Protein AF-0000000068387952 (afdb_homodimer)

Structure (mmCIF, N/CA/C/O backbone):
data_AF-0000000068387952-model_v1
#
loop_
_entity.id
_entity.type
_entity.pdbx_description
1 polymer Dehydrogenase
#
loop_
_atom_site.group_PDB
_atom_site.id
_atom_site.type_symbol
_atom_site.label_atom_id
_atom_site.label_alt_id
_atom_site.label_comp_id
_atom_site.label_asym_id
_atom_site.label_entity_id
_atom_site.label_seq_id
_atom_site.pdbx_PDB_ins_code
_atom_site.Cartn_x
_atom_site.Cartn_y
_atom_site.Cartn_z
_atom_site.occupancy
_atom_site.B_iso_or_equiv
_atom_site.auth_seq_id
_atom_site.auth_comp_id
_atom_site.auth_asym_id
_atom_site.auth_atom_id
_atom_site.pdbx_PDB_model_num
ATOM 1 N N . MET A 1 1 ? -2.607 -30.844 -9.969 1 93.5 1 MET A N 1
ATOM 2 C CA . MET A 1 1 ? -2.273 -29.828 -8.969 1 93.5 1 MET A CA 1
ATOM 3 C C . MET A 1 1 ? -2.422 -30.391 -7.562 1 93.5 1 MET A C 1
ATOM 5 O O . MET A 1 1 ? -3.023 -31.453 -7.371 1 93.5 1 MET A O 1
ATOM 9 N N . ARG A 1 2 ? -1.861 -29.656 -6.574 1 91.06 2 ARG A N 1
ATOM 10 C CA . ARG A 1 2 ? -2.004 -30.078 -5.184 1 91.06 2 ARG A CA 1
ATOM 11 C C . ARG A 1 2 ? -3.473 -30.188 -4.793 1 91.06 2 ARG A C 1
ATOM 13 O O . ARG A 1 2 ? -4.297 -29.375 -5.23 1 91.06 2 ARG A O 1
ATOM 20 N N . SER A 1 3 ? -3.758 -31.078 -3.896 1 90.12 3 SER A N 1
ATOM 21 C CA . SER A 1 3 ? -5.133 -31.469 -3.604 1 90.12 3 SER A CA 1
ATOM 22 C C . SER A 1 3 ? -5.895 -30.344 -2.904 1 90.12 3 SER A C 1
ATOM 24 O O . SER A 1 3 ? -7.125 -30.297 -2.967 1 90.12 3 SER A O 1
ATOM 26 N N . GLU A 1 4 ? -5.156 -29.438 -2.262 1 86.06 4 GLU A N 1
ATOM 27 C CA . GLU A 1 4 ? -5.832 -28.406 -1.477 1 86.06 4 GLU A CA 1
ATOM 28 C C . GLU A 1 4 ? -6.148 -27.188 -2.326 1 86.06 4 GLU A C 1
ATOM 30 O O . GLU A 1 4 ? -6.902 -26.297 -1.901 1 86.06 4 GLU A O 1
ATOM 35 N N . LEU A 1 5 ? -5.699 -27.094 -3.523 1 88.75 5 LEU A N 1
ATOM 36 C CA . LEU A 1 5 ? -5.711 -25.859 -4.305 1 88.75 5 LEU A CA 1
ATOM 37 C C . LEU A 1 5 ? -7.086 -25.609 -4.914 1 88.75 5 LEU A C 1
ATOM 39 O O . LEU A 1 5 ? -7.539 -24.469 -4.996 1 88.75 5 LEU A O 1
ATOM 43 N N . PRO A 1 6 ? -7.797 -26.688 -5.336 1 90.75 6 PRO A N 1
ATOM 44 C CA . PRO A 1 6 ? -9.07 -26.438 -6.02 1 90.75 6 PRO A CA 1
ATOM 45 C C . PRO A 1 6 ? -10.047 -25.625 -5.18 1 90.75 6 PRO A C 1
ATOM 47 O O . PRO A 1 6 ? -10.805 -24.812 -5.723 1 90.75 6 PRO A O 1
ATOM 50 N N . GLU A 1 7 ? -10.016 -25.781 -3.928 1 87.88 7 GLU A N 1
ATOM 51 C CA . GLU A 1 7 ? -10.938 -25.031 -3.066 1 87.88 7 GLU A CA 1
ATOM 52 C C . GLU A 1 7 ? -10.758 -23.531 -3.23 1 87.88 7 GLU A C 1
ATOM 54 O O . GLU A 1 7 ? -11.727 -22.781 -3.172 1 87.88 7 GLU A O 1
ATOM 59 N N . GLY A 1 8 ? -9.586 -23.109 -3.418 1 89.25 8 GLY A N 1
ATOM 60 C CA . GLY A 1 8 ? -9.305 -21.688 -3.596 1 89.25 8 GLY A CA 1
ATOM 61 C C . GLY A 1 8 ? -9.461 -21.219 -5.031 1 89.25 8 GLY A C 1
ATOM 62 O O . GLY A 1 8 ? -9.836 -20.078 -5.277 1 89.25 8 GLY A O 1
ATOM 63 N N . PHE A 1 9 ? -9.258 -22.078 -5.926 1 92.81 9 PHE A N 1
ATOM 64 C CA . PHE A 1 9 ? -9.242 -21.734 -7.348 1 92.81 9 PHE A CA 1
ATOM 65 C C . PHE A 1 9 ? -10.656 -21.703 -7.91 1 92.81 9 PHE A C 1
ATOM 67 O O . PHE A 1 9 ? -10.961 -20.875 -8.781 1 92.81 9 PHE A O 1
ATOM 74 N N . PHE A 1 10 ? -11.5 -22.562 -7.371 1 94.44 10 PHE A N 1
ATOM 75 C CA . PHE A 1 10 ? -12.75 -22.781 -8.078 1 94.44 10 PHE A CA 1
ATOM 76 C C . PHE A 1 10 ? -13.938 -22.625 -7.141 1 94.44 10 PHE A C 1
ATOM 78 O O . PHE A 1 10 ? -14.117 -23.406 -6.211 1 94.44 10 PHE A O 1
ATOM 85 N N . GLY A 1 11 ? -14.672 -21.609 -7.348 1 92.25 11 GLY A N 1
ATOM 86 C CA . GLY A 1 11 ? -15.992 -21.469 -6.754 1 92.25 11 GLY A CA 1
ATOM 87 C C . GLY A 1 11 ? -17.109 -21.875 -7.684 1 92.25 11 GLY A C 1
ATOM 88 O O . GLY A 1 11 ? -16.875 -22.469 -8.742 1 92.25 11 GLY A O 1
ATOM 89 N N . PRO A 1 12 ? -18.344 -21.656 -7.266 1 94.94 12 PRO A N 1
ATOM 90 C CA . PRO A 1 12 ? -19.5 -22.047 -8.078 1 94.94 12 PRO A CA 1
ATOM 91 C C . PRO A 1 12 ? -19.438 -21.469 -9.492 1 94.94 12 PRO A C 1
ATOM 93 O O . PRO A 1 12 ? -19.734 -22.172 -10.461 1 94.94 12 PRO A O 1
ATOM 96 N N . ARG A 1 13 ? -18.984 -20.266 -9.547 1 95.56 13 ARG A N 1
ATOM 97 C CA . ARG A 1 13 ? -18.922 -19.625 -10.844 1 95.56 13 ARG A CA 1
ATOM 98 C C . ARG A 1 13 ? -17.891 -20.297 -11.742 1 95.56 13 ARG A C 1
ATOM 100 O O . ARG A 1 13 ? -18.156 -20.578 -12.914 1 95.56 13 ARG A O 1
ATOM 107 N N . GLU A 1 14 ? -16.734 -20.516 -11.25 1 96.12 14 GLU A N 1
ATOM 108 C CA . GLU A 1 14 ? -15.664 -21.156 -12.008 1 96.12 14 GLU A CA 1
ATOM 109 C C . GLU A 1 14 ? -16.062 -22.547 -12.477 1 96.12 14 GLU A C 1
ATOM 111 O O . GLU A 1 14 ? -15.844 -22.922 -13.633 1 96.12 14 GLU A O 1
ATOM 116 N N . TRP A 1 15 ? -16.734 -23.297 -11.594 1 96.69 15 TRP A N 1
ATOM 117 C CA . TRP A 1 15 ? -17.172 -24.641 -11.945 1 96.69 15 TRP A CA 1
ATOM 118 C C . TRP A 1 15 ? -18.234 -24.609 -13.039 1 96.69 15 TRP A C 1
ATOM 120 O O . TRP A 1 15 ? -18.219 -25.438 -13.953 1 96.69 15 TRP A O 1
ATOM 130 N N . ALA A 1 16 ? -19.125 -23.656 -12.867 1 98.06 16 ALA A N 1
ATOM 131 C CA . ALA A 1 16 ? -20.156 -23.516 -13.883 1 98.06 16 ALA A CA 1
ATOM 132 C C . ALA A 1 16 ? -19.547 -23.25 -15.258 1 98.06 16 ALA A C 1
ATOM 134 O O . ALA A 1 16 ? -19.969 -23.844 -16.25 1 98.06 16 ALA A O 1
ATOM 135 N N . ARG A 1 17 ? -18.594 -22.406 -15.297 1 98.19 17 ARG A N 1
ATOM 136 C CA . ARG A 1 17 ? -17.906 -22.062 -16.547 1 98.19 17 ARG A CA 1
ATOM 137 C C . ARG A 1 17 ? -17.188 -23.266 -17.125 1 98.19 17 ARG A C 1
ATOM 139 O O . ARG A 1 17 ? -17.281 -23.562 -18.312 1 98.19 17 ARG A O 1
ATOM 146 N N . LEU A 1 18 ? -16.484 -24.031 -16.344 1 97.56 18 LEU A N 1
ATOM 147 C CA . LEU A 1 18 ? -15.734 -25.203 -16.781 1 97.56 18 LEU A CA 1
ATOM 148 C C . LEU A 1 18 ? -16.656 -26.281 -17.297 1 97.56 18 LEU A C 1
ATOM 150 O O . LEU A 1 18 ? -16.422 -26.844 -18.375 1 97.56 18 LEU A O 1
ATOM 154 N N . ASN A 1 19 ? -17.734 -26.469 -16.594 1 97.56 19 ASN A N 1
ATOM 155 C CA . ASN A 1 19 ? -18.672 -27.531 -16.938 1 97.56 19 ASN A CA 1
ATOM 156 C C . ASN A 1 19 ? -19.406 -27.219 -18.234 1 97.56 19 ASN A C 1
ATOM 158 O O . ASN A 1 19 ? -19.875 -28.125 -18.922 1 97.56 19 ASN A O 1
ATOM 162 N N . ALA A 1 20 ? -19.469 -26.016 -18.484 1 98.19 20 ALA A N 1
ATOM 163 C CA . ALA A 1 20 ? -20.188 -25.594 -19.688 1 98.19 20 ALA A CA 1
ATOM 164 C C . ALA A 1 20 ? -19.375 -25.938 -20.938 1 98.19 20 ALA A C 1
ATOM 166 O O . ALA A 1 20 ? -19.938 -26.078 -22.031 1 98.19 20 ALA A O 1
ATOM 167 N N . VAL A 1 21 ? -18.062 -26.172 -20.797 1 98 21 VAL A N 1
ATOM 168 C CA . VAL A 1 21 ? -17.281 -26.266 -22.031 1 98 21 VAL A CA 1
ATOM 169 C C . VAL A 1 21 ? -16.453 -27.547 -22.031 1 98 21 VAL A C 1
ATOM 171 O O . VAL A 1 21 ? -15.852 -27.906 -23.047 1 98 21 VAL A O 1
ATOM 174 N N . ALA A 1 22 ? -16.422 -28.25 -20.906 1 97 22 ALA A N 1
ATOM 175 C CA . ALA A 1 22 ? -15.57 -29.438 -20.812 1 97 22 ALA A CA 1
ATOM 176 C C . ALA A 1 22 ? -16.156 -30.469 -19.859 1 97 22 ALA A C 1
ATOM 178 O O . ALA A 1 22 ? -16.906 -30.109 -18.938 1 97 22 ALA A O 1
ATOM 179 N N . ASP A 1 23 ? -15.828 -31.703 -20.109 1 97.38 23 ASP A N 1
ATOM 180 C CA . ASP A 1 23 ? -16.094 -32.781 -19.156 1 97.38 23 ASP A CA 1
ATOM 181 C C . ASP A 1 23 ? -14.906 -33 -18.219 1 97.38 23 ASP A C 1
ATOM 183 O O . ASP A 1 23 ? -13.789 -33.25 -18.688 1 97.38 23 ASP A O 1
ATOM 187 N N . ILE A 1 24 ? -15.211 -32.906 -17 1 96.75 24 ILE A N 1
ATOM 188 C CA . ILE A 1 24 ? -14.141 -33.062 -16.031 1 96.75 24 ILE A CA 1
ATOM 189 C C . ILE A 1 24 ? -13.945 -34.562 -15.727 1 96.75 24 ILE A C 1
ATOM 191 O O . ILE A 1 24 ? -14.891 -35.25 -15.328 1 96.75 24 ILE A O 1
ATOM 195 N N . ILE A 1 25 ? -12.727 -35 -15.914 1 96.38 25 ILE A N 1
ATOM 196 C CA . ILE A 1 25 ? -12.422 -36.375 -15.633 1 96.38 25 ILE A CA 1
ATOM 197 C C . ILE A 1 25 ? -12.555 -36.656 -14.133 1 96.38 25 ILE A C 1
ATOM 199 O O . ILE A 1 25 ? -12.039 -35.875 -13.312 1 96.38 25 ILE A O 1
ATOM 203 N N . PRO A 1 26 ? -13.227 -37.688 -13.75 1 94.12 26 PRO A N 1
ATOM 204 C CA . PRO A 1 26 ? -13.391 -38 -12.328 1 94.12 26 PRO A CA 1
ATOM 205 C C . PRO A 1 26 ? -12.055 -38.094 -11.586 1 94.12 26 PRO A C 1
ATOM 207 O O . PRO A 1 26 ? -11.062 -38.562 -12.156 1 94.12 26 PRO A O 1
ATOM 210 N N . GLY A 1 27 ? -12.078 -37.656 -10.352 1 92.81 27 GLY A N 1
ATOM 211 C CA . GLY A 1 27 ? -10.891 -37.75 -9.523 1 92.81 27 GLY A CA 1
ATOM 212 C C . GLY A 1 27 ? -10.07 -36.469 -9.508 1 92.81 27 GLY A C 1
ATOM 213 O O . GLY A 1 27 ? -8.953 -36.438 -8.984 1 92.81 27 GLY A O 1
ATOM 214 N N . PHE A 1 28 ? -10.656 -35.5 -10.07 1 92.12 28 PHE A N 1
ATOM 215 C CA . PHE A 1 28 ? -9.992 -34.219 -10.031 1 92.12 28 PHE A CA 1
ATOM 216 C C . PHE A 1 28 ? -9.891 -33.688 -8.602 1 92.12 28 PHE A C 1
ATOM 218 O O . PHE A 1 28 ? -10.859 -33.781 -7.836 1 92.12 28 PHE A O 1
ATOM 225 N N . PRO A 1 29 ? -8.727 -33.219 -8.211 1 94.81 29 PRO A N 1
ATOM 226 C CA . PRO A 1 29 ? -7.523 -33.062 -9.031 1 94.81 29 PRO A CA 1
ATOM 227 C C . PRO A 1 29 ? -6.629 -34.281 -9.023 1 94.81 29 PRO A C 1
ATOM 229 O O . PRO A 1 29 ? -6.688 -35.094 -8.094 1 94.81 29 PRO A O 1
ATOM 232 N N . HIS A 1 30 ? -5.852 -34.469 -10.047 1 95.19 30 HIS A N 1
ATOM 233 C CA . HIS A 1 30 ? -4.836 -35.531 -10.117 1 95.19 30 HIS A CA 1
ATOM 234 C C . HIS A 1 30 ? -3.463 -35 -9.727 1 95.19 30 HIS A C 1
ATOM 236 O O . HIS A 1 30 ? -2.936 -34.094 -10.383 1 95.19 30 HIS A O 1
ATOM 242 N N . THR A 1 31 ? -2.887 -35.594 -8.688 1 95 31 THR A N 1
ATOM 243 C CA . THR A 1 31 ? -1.633 -35.094 -8.141 1 95 31 THR A CA 1
ATOM 244 C C . THR A 1 31 ? -0.455 -35.938 -8.625 1 95 31 THR A C 1
ATOM 246 O O . THR A 1 31 ? 0.703 -35.562 -8.438 1 95 31 THR A O 1
ATOM 249 N N . ASP A 1 32 ? -0.802 -37.094 -9.195 1 96.25 32 ASP A N 1
ATOM 250 C CA . ASP A 1 32 ? 0.222 -38.031 -9.641 1 96.25 32 ASP A CA 1
ATOM 251 C C . ASP A 1 32 ? -0.225 -38.781 -10.898 1 96.25 32 ASP A C 1
ATOM 253 O O . ASP A 1 32 ? -1.199 -39.531 -10.867 1 96.25 32 ASP A O 1
ATOM 257 N N . PHE A 1 33 ? 0.572 -38.656 -11.953 1 96.38 33 PHE A N 1
ATOM 258 C CA . PHE A 1 33 ? 0.205 -39.25 -13.234 1 96.38 33 PHE A CA 1
ATOM 259 C C . PHE A 1 33 ? 0.674 -40.719 -13.312 1 96.38 33 PHE A C 1
ATOM 261 O O . PHE A 1 33 ? 0.335 -41.406 -14.258 1 96.38 33 PHE A O 1
ATOM 268 N N . ASP A 1 34 ? 1.391 -41.125 -12.305 1 96 34 ASP A N 1
ATOM 269 C CA . ASP A 1 34 ? 1.99 -42.469 -12.383 1 96 34 ASP A CA 1
ATOM 270 C C . ASP A 1 34 ? 1.156 -43.5 -11.625 1 96 34 ASP A C 1
ATOM 272 O O . ASP A 1 34 ? 1.434 -44.688 -11.68 1 96 34 ASP A O 1
ATOM 276 N N . THR A 1 35 ? 0.163 -43.031 -10.93 1 95.94 35 THR A N 1
ATOM 277 C CA . THR A 1 35 ? -0.833 -43.938 -10.406 1 95.94 35 THR A CA 1
ATOM 278 C C . THR A 1 35 ? -1.735 -44.469 -11.523 1 95.94 35 THR A C 1
ATOM 280 O O . THR A 1 35 ? -1.789 -43.875 -12.602 1 95.94 35 THR A O 1
ATOM 283 N N . ALA A 1 36 ? -2.414 -45.562 -11.227 1 95.62 36 ALA A N 1
ATOM 284 C CA . ALA A 1 36 ? -3.322 -46.125 -12.219 1 95.62 36 ALA A CA 1
ATOM 285 C C . ALA A 1 36 ? -4.371 -45.094 -12.641 1 95.62 36 ALA A C 1
ATOM 287 O O . ALA A 1 36 ? -4.586 -44.875 -13.836 1 95.62 36 ALA A O 1
ATOM 288 N N . ASN A 1 37 ? -4.953 -44.469 -11.695 1 95.19 37 ASN A N 1
ATOM 289 C CA . ASN A 1 37 ? -5.977 -43.469 -11.961 1 95.19 37 ASN A CA 1
ATOM 290 C C . ASN A 1 37 ? -5.402 -42.281 -12.703 1 95.19 37 ASN A C 1
ATOM 292 O O . ASN A 1 37 ? -6.023 -41.75 -13.625 1 95.19 37 ASN A O 1
ATOM 296 N N . GLY A 1 38 ? -4.281 -41.844 -12.25 1 96.31 38 GLY A N 1
ATOM 297 C CA . GLY A 1 38 ? -3.633 -40.719 -12.891 1 96.31 38 GLY A CA 1
ATOM 298 C C . GLY A 1 38 ? -3.236 -41 -14.328 1 96.31 38 GLY A C 1
ATOM 299 O O . GLY A 1 38 ? -3.385 -40.125 -15.195 1 96.31 38 GLY A O 1
ATOM 300 N N . ALA A 1 39 ? -2.73 -42.156 -14.516 1 96.31 39 ALA A N 1
ATOM 301 C CA . ALA A 1 39 ? -2.328 -42.562 -15.859 1 96.31 39 ALA A CA 1
ATOM 302 C C . ALA A 1 39 ? -3.531 -42.625 -16.797 1 96.31 39 ALA A C 1
ATOM 304 O O . ALA A 1 39 ? -3.455 -42.188 -17.953 1 96.31 39 ALA A O 1
ATOM 305 N N . GLU A 1 40 ? -4.566 -43.188 -16.328 1 97.12 40 GLU A N 1
ATOM 306 C CA . GLU A 1 40 ? -5.789 -43.281 -17.125 1 97.12 40 GLU A CA 1
ATOM 307 C C . GLU A 1 40 ? -6.336 -41.906 -17.453 1 97.12 40 GLU A C 1
ATOM 309 O O . GLU A 1 40 ? -6.746 -41.625 -18.578 1 97.12 40 GLU A O 1
ATOM 314 N N . ALA A 1 41 ? -6.355 -41.062 -16.5 1 97.12 41 ALA A N 1
ATOM 315 C CA . ALA A 1 41 ? -6.832 -39.688 -16.703 1 97.12 41 ALA A CA 1
ATOM 316 C C . ALA A 1 41 ? -5.992 -38.969 -17.734 1 97.12 41 ALA A C 1
ATOM 318 O O . ALA A 1 41 ? -6.531 -38.281 -18.625 1 97.12 41 ALA A O 1
ATOM 319 N N . LEU A 1 42 ? -4.723 -39.062 -17.578 1 97.31 42 LEU A N 1
ATOM 320 C CA . LEU A 1 42 ? -3.803 -38.438 -18.516 1 97.31 42 LEU A CA 1
ATOM 321 C C . LEU A 1 42 ? -4.031 -38.938 -19.938 1 97.31 42 LEU A C 1
ATOM 323 O O . LEU A 1 42 ? -3.994 -38.156 -20.891 1 97.31 42 LEU A O 1
ATOM 327 N N . ALA A 1 43 ? -4.266 -40.188 -20.078 1 97.31 43 ALA A N 1
ATOM 328 C CA . ALA A 1 43 ? -4.473 -40.812 -21.391 1 97.31 43 ALA A CA 1
ATOM 329 C C . ALA A 1 43 ? -5.758 -40.312 -22.031 1 97.31 43 ALA A C 1
ATOM 331 O O . ALA A 1 43 ? -5.836 -40.188 -23.266 1 97.31 43 ALA A O 1
ATOM 332 N N . GLU A 1 44 ? -6.684 -39.969 -21.234 1 97.31 44 GLU A N 1
ATOM 333 C CA . GLU A 1 44 ? -8 -39.594 -21.734 1 97.31 44 GLU A CA 1
ATOM 334 C C . GLU A 1 44 ? -8.109 -38.062 -21.938 1 97.31 44 GLU A C 1
ATOM 336 O O . GLU A 1 44 ? -8.984 -37.594 -22.672 1 97.31 44 GLU A O 1
ATOM 341 N N . ALA A 1 45 ? -7.316 -37.312 -21.375 1 97.81 45 ALA A N 1
ATOM 342 C CA . ALA A 1 45 ? -7.477 -35.875 -21.281 1 97.81 45 ALA A CA 1
ATOM 343 C C . ALA A 1 45 ? -7.133 -35.188 -22.609 1 97.81 45 ALA A C 1
ATOM 345 O O . ALA A 1 45 ? -6.098 -35.5 -23.219 1 97.81 45 ALA A O 1
ATOM 346 N N . ASP A 1 46 ? -7.957 -34.25 -23.031 1 98.25 46 ASP A N 1
ATOM 347 C CA . ASP A 1 46 ? -7.664 -33.344 -24.141 1 98.25 46 ASP A CA 1
ATOM 348 C C . ASP A 1 46 ? -7.012 -32.062 -23.641 1 98.25 46 ASP A C 1
ATOM 350 O O . ASP A 1 46 ? -6.207 -31.453 -24.344 1 98.25 46 ASP A O 1
ATOM 354 N N . ILE A 1 47 ? -7.406 -31.641 -22.484 1 98.62 47 ILE A N 1
ATOM 355 C CA . ILE A 1 47 ? -6.949 -30.406 -21.844 1 98.62 47 ILE A CA 1
ATOM 356 C C . ILE A 1 47 ? -6.465 -30.703 -20.438 1 98.62 47 ILE A C 1
ATOM 358 O O . ILE A 1 47 ? -7.141 -31.406 -19.672 1 98.62 47 ILE A O 1
ATOM 362 N N . LEU A 1 48 ? -5.273 -30.234 -20.109 1 98.19 48 LEU A N 1
ATOM 363 C CA . LEU A 1 48 ? -4.758 -30.281 -18.75 1 98.19 48 LEU A CA 1
ATOM 364 C C . LEU A 1 48 ? -4.852 -28.922 -18.078 1 98.19 48 LEU A C 1
ATOM 366 O O . LEU A 1 48 ? -4.133 -27.984 -18.453 1 98.19 48 LEU A O 1
ATOM 370 N N . LEU A 1 49 ? -5.777 -28.75 -17.188 1 98.25 49 LEU A N 1
ATOM 371 C CA . LEU A 1 49 ? -5.793 -27.609 -16.281 1 98.25 49 LEU A CA 1
ATOM 372 C C 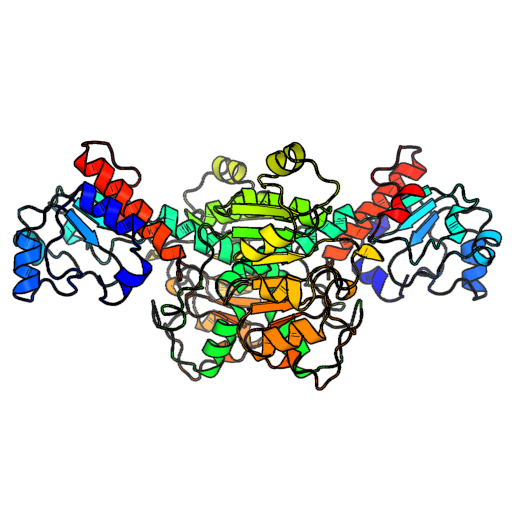. LEU A 1 49 ? -4.852 -27.828 -15.102 1 98.25 49 LEU A C 1
ATOM 374 O O . LEU A 1 49 ? -5.141 -28.641 -14.211 1 98.25 49 LEU A O 1
ATOM 378 N N . ALA A 1 50 ? -3.721 -27.141 -15.133 1 97.25 50 ALA A N 1
ATOM 379 C CA . ALA A 1 50 ? -2.633 -27.406 -14.195 1 97.25 50 ALA A CA 1
ATOM 380 C C . ALA A 1 50 ? -2.379 -26.203 -13.289 1 97.25 50 ALA A C 1
ATOM 382 O O . ALA A 1 50 ? -2.736 -25.078 -13.641 1 97.25 50 ALA A O 1
ATOM 383 N N . ALA A 1 51 ? -1.857 -26.406 -12.125 1 95.12 51 ALA A N 1
ATOM 384 C CA . ALA A 1 51 ? -1.354 -25.406 -11.188 1 95.12 51 ALA A CA 1
ATOM 385 C C . ALA A 1 51 ? -0.21 -25.969 -10.344 1 95.12 51 ALA A C 1
ATOM 387 O O . ALA A 1 51 ? 0.504 -26.875 -10.789 1 95.12 51 ALA A O 1
ATOM 388 N N . TRP A 1 52 ? 0.058 -25.312 -9.281 1 92.12 52 TRP A N 1
ATOM 389 C CA . TRP A 1 52 ? 1.193 -25.719 -8.453 1 92.12 52 TRP A CA 1
ATOM 390 C C . TRP A 1 52 ? 1.071 -27.172 -8.039 1 92.12 52 TRP A C 1
ATOM 392 O O . TRP A 1 52 ? -0.007 -27.625 -7.641 1 92.12 52 TRP A O 1
ATOM 402 N N . GLY A 1 53 ? 2.119 -27.906 -8.164 1 91.81 53 GLY A N 1
ATOM 403 C CA . GLY A 1 53 ? 2.16 -29.297 -7.738 1 91.81 53 GLY A CA 1
ATOM 404 C C . GLY A 1 53 ? 1.845 -30.266 -8.852 1 91.81 53 GLY A C 1
ATOM 405 O O . GLY A 1 53 ? 1.923 -31.484 -8.656 1 91.81 53 GLY A O 1
ATOM 406 N N . THR A 1 54 ? 1.477 -29.781 -9.977 1 95.38 54 THR A N 1
ATOM 407 C CA . THR A 1 54 ? 1.273 -30.656 -11.117 1 95.38 54 THR A CA 1
ATOM 408 C C . THR A 1 54 ? 2.576 -31.359 -11.5 1 95.38 54 THR A C 1
ATOM 410 O O . THR A 1 54 ? 3.613 -30.703 -11.648 1 95.38 54 THR A O 1
ATOM 413 N N . PRO A 1 55 ? 2.473 -32.656 -11.617 1 95.31 55 PRO A N 1
ATOM 414 C CA . PRO A 1 55 ? 3.695 -33.344 -12.031 1 95.31 55 PRO A CA 1
ATOM 415 C C . PRO A 1 55 ? 4.188 -32.906 -13.406 1 95.31 55 PRO A C 1
ATOM 417 O O . PRO A 1 55 ? 3.377 -32.625 -14.297 1 95.31 55 PRO A O 1
ATOM 420 N N . SER A 1 56 ? 5.453 -32.969 -13.57 1 96.31 56 SER A N 1
ATOM 421 C CA . SER A 1 56 ? 6.059 -32.594 -14.836 1 96.31 56 SER A CA 1
ATOM 422 C C . SER A 1 56 ? 5.625 -33.5 -15.977 1 96.31 56 SER A C 1
ATOM 424 O O . SER A 1 56 ? 5.539 -34.719 -15.797 1 96.31 56 SER A O 1
ATOM 426 N N . LEU A 1 57 ? 5.402 -32.906 -17.109 1 95.94 57 LEU A N 1
ATOM 427 C CA . LEU A 1 57 ? 5.082 -33.688 -18.312 1 95.94 57 LEU A CA 1
ATOM 428 C C . LEU A 1 57 ? 6.352 -34.094 -19.047 1 95.94 57 LEU A C 1
ATOM 430 O O . LEU A 1 57 ? 6.637 -33.562 -20.141 1 95.94 57 LEU A O 1
ATOM 434 N N . THR A 1 58 ? 6.977 -35.125 -18.516 1 94.31 58 THR A N 1
ATOM 435 C CA . THR A 1 58 ? 8.164 -35.688 -19.141 1 94.31 58 THR A CA 1
ATOM 436 C C . THR A 1 58 ? 7.82 -36.375 -20.453 1 94.31 58 THR A C 1
ATOM 438 O O . THR A 1 58 ? 6.641 -36.562 -20.781 1 94.31 58 THR A O 1
ATOM 441 N N . ARG A 1 59 ? 8.883 -36.75 -21.141 1 93.5 59 ARG A N 1
ATOM 442 C CA . ARG A 1 59 ? 8.68 -37.469 -22.406 1 93.5 59 ARG A CA 1
ATOM 443 C C . ARG A 1 59 ? 7.836 -38.719 -22.188 1 93.5 59 ARG A C 1
ATOM 445 O O . ARG A 1 59 ? 6.938 -39 -22.984 1 93.5 59 ARG A O 1
ATOM 452 N N . GLU A 1 60 ? 8.156 -39.344 -21.141 1 94.19 60 GLU A N 1
ATOM 453 C CA . GLU A 1 60 ? 7.445 -40.562 -20.828 1 94.19 60 GLU A CA 1
ATOM 454 C C . GLU A 1 60 ? 5.965 -40.312 -20.562 1 94.19 60 GLU A C 1
ATOM 456 O O . GLU A 1 60 ? 5.098 -41 -21.094 1 94.19 60 GLU A O 1
ATOM 461 N N . ARG A 1 61 ? 5.707 -39.312 -19.797 1 95.44 61 ARG A N 1
ATOM 462 C CA . ARG A 1 61 ? 4.324 -39 -19.453 1 95.44 61 ARG A CA 1
ATOM 463 C C . ARG A 1 61 ? 3.574 -38.469 -20.672 1 95.44 61 ARG A C 1
ATOM 465 O O . ARG A 1 61 ? 2.389 -38.75 -20.859 1 95.44 61 ARG A O 1
ATOM 472 N N . LEU A 1 62 ? 4.215 -37.75 -21.516 1 95.19 62 LEU A N 1
ATOM 473 C CA . LEU A 1 62 ? 3.607 -37.219 -22.734 1 95.19 62 LEU A CA 1
ATOM 474 C C . LEU A 1 62 ? 3.223 -38.344 -23.688 1 95.19 62 LEU A C 1
ATOM 476 O O . LEU A 1 62 ? 2.201 -38.25 -24.375 1 95.19 62 LEU A O 1
ATOM 480 N N . SER A 1 63 ? 4.102 -39.344 -23.703 1 94.69 63 SER A N 1
ATOM 481 C CA . SER A 1 63 ? 3.814 -40.469 -24.578 1 94.69 63 SER A CA 1
ATOM 482 C C . SER A 1 63 ? 2.535 -41.188 -24.156 1 94.69 63 SER A C 1
ATOM 484 O O . SER A 1 63 ? 1.897 -41.875 -24.953 1 94.69 63 SER A O 1
ATOM 486 N N . ARG A 1 64 ? 2.205 -40.969 -22.906 1 95.62 64 ARG A N 1
ATOM 487 C CA . ARG A 1 64 ? 0.991 -41.594 -22.375 1 95.62 64 ARG A CA 1
ATOM 488 C C . ARG A 1 64 ? -0.195 -40.656 -22.484 1 95.62 64 ARG A C 1
ATOM 490 O O . ARG A 1 64 ? -1.285 -40.938 -22 1 95.62 64 ARG A O 1
ATOM 497 N N . ALA A 1 65 ? -0.05 -39.531 -23.109 1 96.31 65 ALA A N 1
ATOM 498 C CA . ALA A 1 65 ? -1.1 -38.5 -23.25 1 96.31 65 ALA A CA 1
ATOM 499 C C . ALA A 1 65 ? -1.383 -38.219 -24.734 1 96.31 65 ALA A C 1
ATOM 501 O O . ALA A 1 65 ? -1.29 -37.062 -25.172 1 96.31 65 ALA A O 1
ATOM 502 N N . PRO A 1 66 ? -1.808 -39.188 -25.438 1 95.44 66 PRO A N 1
ATOM 503 C CA . PRO A 1 66 ? -1.912 -39.031 -26.891 1 95.44 66 PRO A CA 1
ATOM 504 C C . PRO A 1 66 ? -3.002 -38.062 -27.312 1 95.44 66 PRO A C 1
ATOM 506 O O . PRO A 1 66 ? -2.977 -37.531 -28.422 1 95.44 66 PRO A O 1
ATOM 509 N N . ARG A 1 67 ? -3.906 -37.75 -26.422 1 96.94 67 ARG A N 1
ATOM 510 C CA . ARG A 1 67 ? -5.031 -36.906 -26.797 1 96.94 67 ARG A CA 1
ATOM 511 C C . ARG A 1 67 ? -4.793 -35.438 -26.391 1 96.94 67 ARG A C 1
ATOM 513 O O . ARG A 1 67 ? -5.551 -34.562 -26.766 1 96.94 67 ARG A O 1
ATOM 520 N N . LEU A 1 68 ? -3.844 -35.219 -25.578 1 97.69 68 LEU A N 1
ATOM 521 C CA . LEU A 1 68 ? -3.635 -33.906 -24.969 1 97.69 68 LEU A CA 1
ATOM 522 C C . LEU A 1 68 ? -3.367 -32.844 -26.031 1 97.69 68 LEU A C 1
ATOM 524 O O . LEU A 1 68 ? -2.475 -33 -26.859 1 97.69 68 LEU A O 1
ATOM 528 N N . LYS A 1 69 ? -4.094 -31.781 -25.922 1 97.94 69 LYS A N 1
ATOM 529 C CA . LYS A 1 69 ? -3.986 -30.719 -26.922 1 97.94 69 LYS A CA 1
ATOM 530 C C . LYS A 1 69 ? -3.666 -29.375 -26.266 1 97.94 69 LYS A C 1
ATOM 532 O O . LYS A 1 69 ? -3.207 -28.453 -26.938 1 97.94 69 LYS A O 1
ATOM 537 N N . MET A 1 70 ? -3.918 -29.266 -24.984 1 98.38 70 MET A N 1
ATOM 538 C CA . MET A 1 70 ? -3.715 -27.984 -24.312 1 98.38 70 MET A CA 1
ATOM 539 C C . MET A 1 70 ? -3.26 -28.188 -22.875 1 98.38 70 MET A C 1
ATOM 541 O O . MET A 1 70 ? -3.748 -29.094 -22.188 1 98.38 70 MET A O 1
ATOM 545 N N . LEU A 1 71 ? -2.342 -27.406 -22.484 1 98.12 71 LEU A N 1
ATOM 546 C CA . LEU A 1 71 ? -1.964 -27.188 -21.094 1 98.12 71 LEU A CA 1
ATOM 547 C C . LEU A 1 71 ? -2.312 -25.766 -20.641 1 98.12 71 LEU A C 1
ATOM 549 O O . LEU A 1 71 ? -1.646 -24.812 -21.031 1 98.12 71 LEU A O 1
ATOM 553 N N . ALA A 1 72 ? -3.375 -25.594 -19.891 1 98.44 72 ALA A N 1
ATOM 554 C CA . ALA A 1 72 ? -3.746 -24.328 -19.266 1 98.44 72 ALA A CA 1
ATOM 555 C C . ALA A 1 72 ? -3.191 -24.219 -17.844 1 98.44 72 ALA A C 1
ATOM 557 O O . ALA A 1 72 ? -3.727 -24.828 -16.922 1 98.44 72 ALA A O 1
ATOM 558 N N . TYR A 1 73 ? -2.158 -23.453 -17.703 1 97.69 73 TYR A N 1
ATOM 559 C CA . TYR A 1 73 ? -1.474 -23.375 -16.422 1 97.69 73 TYR A CA 1
ATOM 560 C C . TYR A 1 73 ? -1.966 -22.188 -15.609 1 97.69 73 TYR A C 1
ATOM 562 O O . TYR A 1 73 ? -1.778 -21.031 -16 1 97.69 73 TYR A O 1
ATOM 570 N N . ALA A 1 74 ? -2.588 -22.453 -14.477 1 96.94 74 ALA A N 1
ATOM 571 C CA . ALA A 1 74 ? -3.184 -21.422 -13.617 1 96.94 74 ALA A CA 1
ATOM 572 C C . ALA A 1 74 ? -2.152 -20.844 -12.656 1 96.94 74 ALA A C 1
ATOM 574 O O . ALA A 1 74 ? -2.42 -20.703 -11.461 1 96.94 74 ALA A O 1
ATOM 575 N N . ALA A 1 75 ? -0.948 -20.609 -13.125 1 93.75 75 ALA A N 1
ATOM 576 C CA . ALA A 1 75 ? 0.158 -19.953 -12.445 1 93.75 75 ALA A CA 1
ATOM 577 C C . ALA A 1 75 ? 1.102 -19.297 -13.445 1 93.75 75 ALA A C 1
ATOM 579 O O . ALA A 1 75 ? 0.719 -19.031 -14.586 1 93.75 75 ALA A O 1
ATOM 580 N N . SER A 1 76 ? 2.266 -18.938 -12.992 1 91.5 76 SER A N 1
ATOM 581 C CA . SER A 1 76 ? 3.115 -18.109 -13.852 1 91.5 76 SER A CA 1
ATOM 582 C C . SER A 1 76 ? 4.105 -18.969 -14.633 1 91.5 76 SER A C 1
ATOM 584 O O . SER A 1 76 ? 3.832 -19.344 -15.773 1 91.5 76 SER A O 1
ATOM 586 N N . SER A 1 77 ? 5.168 -19.453 -14.039 1 87.44 77 SER A N 1
ATOM 587 C CA . SER A 1 77 ? 6.215 -20.203 -14.727 1 87.44 77 SER A CA 1
ATOM 588 C C . SER A 1 77 ? 5.785 -21.641 -14.992 1 87.44 77 SER A C 1
ATOM 590 O O . SER A 1 77 ? 5.465 -22.375 -14.062 1 87.44 77 SER A O 1
ATOM 592 N N . VAL A 1 78 ? 5.855 -22.047 -16.266 1 91.88 78 VAL A N 1
ATOM 593 C CA . VAL A 1 78 ? 5.402 -23.375 -16.656 1 91.88 78 VAL A CA 1
ATOM 594 C C . VAL A 1 78 ? 6.582 -24.359 -16.625 1 91.88 78 VAL A C 1
ATOM 596 O O . VAL A 1 78 ? 6.426 -25.531 -16.953 1 91.88 78 VAL A O 1
ATOM 599 N 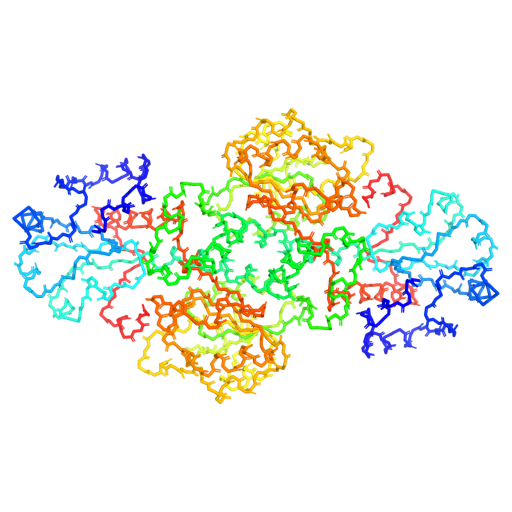N . ARG A 1 79 ? 7.68 -23.906 -16.188 1 87.44 79 ARG A N 1
ATOM 600 C CA . ARG A 1 79 ? 8.914 -24.672 -16.297 1 87.44 79 ARG A CA 1
ATOM 601 C C . ARG A 1 79 ? 8.797 -26 -15.555 1 87.44 79 ARG A C 1
ATOM 603 O O . ARG A 1 79 ? 9.312 -27.031 -16.016 1 87.44 79 ARG A O 1
ATOM 610 N N . MET A 1 80 ? 8.109 -25.969 -14.484 1 87.75 80 MET A N 1
ATOM 611 C CA . MET A 1 80 ? 8.023 -27.172 -13.672 1 87.75 80 MET A CA 1
ATOM 612 C C . MET A 1 80 ? 7.102 -28.203 -14.312 1 87.75 80 MET A C 1
ATOM 614 O O . MET A 1 80 ? 7.355 -29.406 -14.234 1 87.75 80 MET A O 1
ATOM 618 N N . VAL A 1 81 ? 6.086 -27.75 -14.969 1 93.81 81 VAL A N 1
ATOM 619 C CA . VAL A 1 81 ? 5.102 -28.656 -15.562 1 93.81 81 VAL A CA 1
ATOM 620 C C . VAL A 1 81 ? 5.5 -28.984 -17 1 93.81 81 VAL A C 1
ATOM 622 O O . VAL A 1 81 ? 5.219 -30.078 -17.484 1 93.81 81 VAL A O 1
ATOM 625 N N . ALA A 1 82 ? 6.121 -28.094 -17.656 1 93.75 82 ALA A N 1
ATOM 626 C CA . ALA A 1 82 ? 6.621 -28.281 -19.016 1 93.75 82 ALA A CA 1
ATOM 627 C C . ALA A 1 82 ? 8.141 -28.125 -19.062 1 93.75 82 ALA A C 1
ATOM 629 O O . ALA A 1 82 ? 8.648 -27.078 -19.5 1 93.75 82 ALA A O 1
ATOM 630 N N . PRO A 1 83 ? 8.812 -29.172 -18.734 1 91.38 83 PRO A N 1
ATOM 631 C CA . PRO A 1 83 ? 10.273 -29.109 -18.75 1 91.38 83 PRO A CA 1
ATOM 632 C C . PRO A 1 83 ? 10.844 -29.016 -20.172 1 91.38 83 PRO A C 1
ATOM 634 O O . PRO A 1 83 ? 10.086 -28.984 -21.141 1 91.38 83 PRO A O 1
ATOM 637 N N . ALA A 1 84 ? 12.117 -28.969 -20.312 1 87.69 84 ALA A N 1
ATOM 638 C CA . ALA A 1 84 ? 12.789 -28.75 -21.594 1 87.69 84 ALA A CA 1
ATOM 639 C C . ALA A 1 84 ? 12.352 -29.781 -22.625 1 87.69 84 ALA A C 1
ATOM 641 O O . ALA A 1 84 ? 12.109 -29.438 -23.797 1 87.69 84 ALA A O 1
ATOM 642 N N . GLU A 1 85 ? 12.273 -31.016 -22.25 1 89.12 85 GLU A N 1
ATOM 643 C CA . GLU A 1 85 ? 11.961 -32.094 -23.172 1 89.12 85 GLU A CA 1
ATOM 644 C C . GLU A 1 85 ? 10.531 -31.969 -23.703 1 89.12 85 GLU A C 1
ATOM 646 O O . GLU A 1 85 ? 10.219 -32.5 -24.781 1 89.12 85 GLU A O 1
ATOM 651 N N . PHE A 1 86 ? 9.664 -31.312 -22.938 1 92.38 86 PHE A N 1
ATOM 652 C CA . PHE A 1 86 ? 8.289 -31.062 -23.344 1 92.38 86 PHE A CA 1
ATOM 653 C C . PHE A 1 86 ? 8.25 -30.328 -24.688 1 92.38 86 PHE A C 1
ATOM 655 O O . PHE A 1 86 ? 7.422 -30.641 -25.547 1 92.38 86 PHE A O 1
ATOM 662 N N . TRP A 1 87 ? 9.156 -29.453 -24.906 1 90.62 87 TRP A N 1
ATOM 663 C CA . TRP A 1 87 ? 9.109 -28.5 -26.016 1 90.62 87 TRP A CA 1
ATOM 664 C C . TRP A 1 87 ? 9.805 -29.078 -27.25 1 90.62 87 TRP A C 1
ATOM 666 O O . TRP A 1 87 ? 9.859 -28.422 -28.281 1 90.62 87 TRP A O 1
ATOM 676 N N . GLU A 1 88 ? 10.328 -30.219 -27.203 1 86.19 88 GLU A N 1
ATOM 677 C CA . GLU A 1 88 ? 11.023 -30.844 -28.328 1 86.19 88 GLU A CA 1
ATOM 678 C C . GLU A 1 88 ? 10.039 -31.328 -29.375 1 86.19 88 GLU A C 1
ATOM 680 O O . GLU A 1 88 ? 10.359 -31.344 -30.562 1 86.19 88 GLU A O 1
ATOM 685 N N . THR A 1 89 ? 8.977 -31.781 -29.109 1 76.5 89 THR A N 1
ATOM 686 C CA . THR A 1 89 ? 8.148 -32.375 -30.156 1 76.5 89 THR A CA 1
ATOM 687 C C . THR A 1 89 ? 6.668 -32.188 -29.844 1 76.5 89 THR A C 1
ATOM 689 O O . THR A 1 89 ? 5.812 -32.812 -30.5 1 76.5 89 THR A O 1
ATOM 692 N N . SER A 1 90 ? 6.371 -31.25 -29.062 1 79.38 90 SER A N 1
ATOM 693 C CA . SER A 1 90 ? 4.973 -31.156 -28.672 1 79.38 90 SER A CA 1
ATOM 694 C C . SER A 1 90 ? 4.242 -30.078 -29.453 1 79.38 90 SER A C 1
ATOM 696 O O . SER A 1 90 ? 4.805 -29.016 -29.734 1 79.38 90 SER A O 1
ATOM 698 N N . ASP A 1 91 ? 3.1 -30.391 -29.844 1 90.25 91 ASP A N 1
ATOM 699 C CA . ASP A 1 91 ? 2.172 -29.469 -30.484 1 90.25 91 ASP A CA 1
ATOM 700 C C . ASP A 1 91 ? 1.07 -29.031 -29.516 1 90.25 91 ASP A C 1
ATOM 702 O O . ASP A 1 91 ? 0.023 -28.547 -29.938 1 90.25 91 ASP A O 1
ATOM 706 N N . ILE A 1 92 ? 1.28 -29.172 -28.344 1 96.62 92 ILE A N 1
ATOM 707 C CA . ILE A 1 92 ? 0.317 -28.859 -27.297 1 96.62 92 ILE A CA 1
ATOM 708 C C . ILE A 1 92 ? 0.325 -27.344 -27.047 1 96.62 92 ILE A C 1
ATOM 710 O O . ILE A 1 92 ? 1.388 -26.75 -26.859 1 96.62 92 ILE A O 1
ATOM 714 N N . LEU A 1 93 ? -0.854 -26.719 -27.078 1 97.44 93 LEU A N 1
ATOM 715 C CA . LEU A 1 93 ? -0.97 -25.297 -26.719 1 97.44 93 LEU A CA 1
ATOM 716 C C . LEU A 1 93 ? -0.738 -25.094 -25.234 1 97.44 93 LEU A C 1
ATOM 718 O O . LEU A 1 93 ? -1.385 -25.75 -24.406 1 97.44 93 LEU A O 1
ATOM 722 N N . VAL A 1 94 ? 0.222 -24.25 -24.906 1 97.44 94 VAL A N 1
ATOM 723 C CA . VAL A 1 94 ? 0.496 -23.922 -23.516 1 97.44 94 VAL A CA 1
ATOM 724 C C . VAL A 1 94 ? 0.112 -22.484 -23.234 1 97.44 94 VAL A C 1
ATOM 726 O O . VAL A 1 94 ? 0.507 -21.578 -23.969 1 97.44 94 VAL A O 1
ATOM 729 N N . THR A 1 95 ? -0.731 -22.266 -22.219 1 97.88 95 THR A N 1
ATOM 730 C CA . THR A 1 95 ? -1.059 -20.922 -21.766 1 97.88 95 THR A CA 1
ATOM 731 C C . THR A 1 95 ? -0.743 -20.766 -20.281 1 97.88 95 THR A C 1
ATOM 733 O O . THR A 1 95 ? -0.595 -21.766 -19.562 1 97.88 95 THR A O 1
ATOM 736 N N . THR A 1 96 ? -0.527 -19.531 -19.844 1 97.25 96 THR A N 1
ATOM 737 C CA . THR A 1 96 ? -0.197 -19.281 -18.438 1 97.25 96 THR A CA 1
ATOM 738 C C . THR A 1 96 ? -1.066 -18.156 -17.875 1 97.25 96 THR A C 1
ATOM 740 O O . THR A 1 96 ? -1.684 -17.406 -18.625 1 97.25 96 THR A O 1
ATOM 743 N N . ALA A 1 97 ? -1.163 -18.094 -16.594 1 97.44 97 ALA A N 1
ATOM 744 C CA . ALA A 1 97 ? -1.886 -17.031 -15.898 1 97.44 97 ALA A CA 1
ATOM 745 C C . ALA A 1 97 ? -0.922 -16 -15.312 1 97.44 97 ALA A C 1
ATOM 747 O O . ALA A 1 97 ? -1.227 -15.352 -14.312 1 97.44 97 ALA A O 1
ATOM 748 N N . ALA A 1 98 ? 0.202 -15.781 -15.953 1 95.31 98 ALA A N 1
ATOM 749 C CA . ALA A 1 98 ? 1.26 -14.906 -15.461 1 95.31 98 ALA A CA 1
ATOM 750 C C . ALA A 1 98 ? 0.76 -13.469 -15.32 1 95.31 98 ALA A C 1
ATOM 752 O O . ALA A 1 98 ? 1.119 -12.773 -14.367 1 95.31 98 ALA A O 1
ATOM 753 N N . SER A 1 99 ? -0.059 -13.039 -16.219 1 96.12 99 SER A N 1
ATOM 754 C CA . SER A 1 99 ? -0.558 -11.672 -16.188 1 96.12 99 SER A CA 1
ATOM 755 C C . SER A 1 99 ? -1.462 -11.445 -14.977 1 96.12 99 SER A C 1
ATOM 757 O O . SER A 1 99 ? -1.422 -10.383 -14.352 1 96.12 99 SER A O 1
ATOM 759 N N . ALA A 1 100 ? -2.289 -12.43 -14.672 1 96.81 100 ALA A N 1
ATOM 760 C CA . ALA A 1 100 ? -3.148 -12.336 -13.5 1 96.81 100 ALA A CA 1
ATOM 761 C C . ALA A 1 100 ? -2.324 -12.383 -12.211 1 96.81 100 ALA A C 1
ATOM 763 O O . ALA A 1 100 ? -2.635 -11.695 -11.242 1 96.81 100 ALA A O 1
ATOM 764 N N . MET A 1 101 ? -1.28 -13.148 -12.25 1 96.25 101 MET A N 1
ATOM 765 C CA . MET A 1 101 ? -0.407 -13.289 -11.086 1 96.25 101 MET A CA 1
ATOM 766 C C . MET A 1 101 ? 0.356 -11.992 -10.828 1 96.25 101 MET A C 1
ATOM 768 O O . MET A 1 101 ? 0.665 -11.672 -9.672 1 96.25 101 MET A O 1
ATOM 772 N N . ALA A 1 102 ? 0.62 -11.219 -11.812 1 97.25 102 ALA A N 1
ATOM 773 C CA . ALA A 1 102 ? 1.422 -10 -11.695 1 97.25 102 ALA A CA 1
ATOM 774 C C . ALA A 1 102 ? 0.702 -8.953 -10.852 1 97.25 102 ALA A C 1
ATOM 776 O O . ALA A 1 102 ? 1.342 -8.156 -10.156 1 97.25 102 ALA A O 1
ATOM 777 N N . VAL A 1 103 ? -0.609 -9.023 -10.812 1 97.75 103 VAL A N 1
ATOM 778 C CA . VAL A 1 103 ? -1.415 -7.973 -10.203 1 97.75 103 VAL A CA 1
ATOM 779 C C . VAL A 1 103 ? -1.225 -7.996 -8.688 1 97.75 103 VAL A C 1
ATOM 781 O O . VAL A 1 103 ? -0.783 -7.008 -8.094 1 97.75 103 VAL A O 1
ATOM 784 N N . PRO A 1 104 ? -1.457 -9.125 -8.047 1 97.19 104 PRO A N 1
ATOM 785 C CA . PRO A 1 104 ? -1.282 -9.102 -6.59 1 97.19 104 PRO A CA 1
ATOM 786 C C . PRO A 1 104 ? 0.158 -8.812 -6.176 1 97.19 104 PRO A C 1
ATOM 788 O O . PRO A 1 104 ? 0.389 -8.148 -5.16 1 97.19 104 PRO A O 1
ATOM 791 N N . VAL A 1 105 ? 1.147 -9.234 -6.891 1 98 105 VAL A N 1
ATOM 792 C CA . VAL A 1 105 ? 2.537 -8.977 -6.523 1 98 105 VAL A CA 1
ATOM 793 C C . VAL A 1 105 ? 2.832 -7.484 -6.648 1 98 105 VAL A C 1
ATOM 795 O O . VAL A 1 105 ? 3.496 -6.902 -5.789 1 98 105 VAL A O 1
ATOM 798 N N . ALA A 1 106 ? 2.336 -6.867 -7.695 1 98.62 106 ALA A N 1
ATOM 799 C CA . ALA A 1 106 ? 2.559 -5.438 -7.91 1 98.62 106 ALA A CA 1
ATOM 800 C C . ALA A 1 106 ? 1.889 -4.609 -6.82 1 98.62 106 ALA A C 1
ATOM 802 O O . ALA A 1 106 ? 2.482 -3.662 -6.297 1 98.62 106 ALA A O 1
ATOM 803 N N . GLU A 1 107 ? 0.616 -4.965 -6.52 1 98.5 107 GLU A N 1
ATOM 804 C CA . GLU A 1 107 ? -0.1 -4.273 -5.453 1 98.5 107 GLU A CA 1
ATOM 805 C C . GLU A 1 107 ? 0.633 -4.406 -4.121 1 98.5 107 GLU A C 1
ATOM 807 O O . GLU A 1 107 ? 0.794 -3.422 -3.396 1 98.5 107 GLU A O 1
ATOM 812 N N . PHE A 1 108 ? 1.102 -5.586 -3.84 1 98.56 108 PHE A N 1
ATOM 813 C CA . PHE A 1 108 ? 1.867 -5.832 -2.623 1 98.56 108 PHE A CA 1
ATOM 814 C C . PHE A 1 108 ? 3.143 -5 -2.607 1 98.56 108 PHE A C 1
ATOM 816 O O . PHE A 1 108 ? 3.477 -4.387 -1.593 1 98.56 108 PHE A O 1
ATOM 823 N N . THR A 1 109 ? 3.832 -4.984 -3.729 1 98.88 109 THR A N 1
ATOM 824 C CA . THR A 1 109 ? 5.098 -4.266 -3.834 1 98.88 109 THR A CA 1
ATOM 825 C C . THR A 1 109 ? 4.887 -2.768 -3.625 1 98.88 109 THR A C 1
ATOM 827 O O . THR A 1 109 ? 5.629 -2.129 -2.875 1 98.88 109 THR A O 1
ATOM 830 N N . TYR A 1 110 ? 3.887 -2.225 -4.281 1 98.81 110 TYR A N 1
ATOM 831 C CA . TYR A 1 110 ? 3.572 -0.814 -4.082 1 98.81 110 TYR A CA 1
ATOM 832 C C . TYR A 1 110 ? 3.277 -0.522 -2.617 1 98.81 110 TYR A C 1
ATOM 834 O O . TYR A 1 110 ? 3.809 0.434 -2.049 1 98.81 110 TYR A O 1
ATOM 842 N N . ALA A 1 111 ? 2.404 -1.333 -2.025 1 98.88 111 ALA A N 1
ATOM 843 C CA . ALA A 1 111 ? 2.064 -1.162 -0.616 1 98.88 111 ALA A CA 1
ATOM 844 C C . ALA A 1 111 ? 3.309 -1.26 0.263 1 98.88 111 ALA A C 1
ATOM 846 O O . ALA A 1 111 ? 3.449 -0.514 1.234 1 98.88 111 ALA A O 1
ATOM 847 N N . ALA A 1 112 ? 4.203 -2.176 -0.101 1 98.94 112 ALA A N 1
ATOM 848 C CA . ALA A 1 112 ? 5.449 -2.342 0.642 1 98.94 112 ALA A CA 1
ATOM 849 C C . ALA A 1 112 ? 6.312 -1.085 0.553 1 98.94 112 ALA A C 1
ATOM 851 O O . ALA A 1 112 ? 6.918 -0.669 1.543 1 98.94 112 ALA A O 1
ATOM 852 N N . ILE A 1 113 ? 6.375 -0.482 -0.614 1 98.88 113 ILE A N 1
ATOM 853 C CA . ILE A 1 113 ? 7.141 0.746 -0.798 1 98.88 113 ILE A CA 1
ATOM 854 C C . ILE A 1 113 ? 6.602 1.835 0.126 1 98.88 113 ILE A C 1
ATOM 856 O O . ILE A 1 113 ? 7.367 2.5 0.827 1 98.88 113 ILE A O 1
ATOM 860 N N . ILE A 1 114 ? 5.293 1.959 0.211 1 98.62 114 ILE A N 1
ATOM 861 C CA . ILE A 1 114 ? 4.656 2.98 1.034 1 98.62 114 ILE A CA 1
ATOM 862 C C . ILE A 1 114 ? 4.895 2.676 2.512 1 98.62 114 ILE A C 1
ATOM 864 O O . ILE A 1 114 ? 5.336 3.545 3.268 1 98.62 114 ILE A O 1
ATOM 868 N N . MET A 1 115 ? 4.656 1.445 2.949 1 98.62 115 MET A N 1
ATOM 869 C CA . MET A 1 115 ? 4.738 1.068 4.355 1 98.62 115 MET A CA 1
ATOM 870 C C . MET A 1 115 ? 6.18 1.118 4.852 1 98.62 115 MET A C 1
ATOM 872 O O . MET A 1 115 ? 6.445 1.605 5.953 1 98.62 115 MET A O 1
ATOM 876 N N . CYS A 1 116 ? 7.09 0.641 4.047 1 98.38 116 CYS A N 1
ATOM 877 C CA . CYS A 1 116 ? 8.492 0.681 4.445 1 98.38 116 CYS A CA 1
ATOM 878 C C . CYS A 1 116 ? 9.023 2.109 4.422 1 98.38 116 CYS A C 1
ATOM 880 O O . CYS A 1 116 ? 9.867 2.473 5.242 1 98.38 116 CYS A O 1
ATOM 882 N N . GLY A 1 117 ? 8.547 2.904 3.477 1 97.56 117 GLY A N 1
ATOM 883 C CA . GLY A 1 117 ? 8.938 4.305 3.424 1 97.56 117 GLY A CA 1
ATOM 884 C C . GLY A 1 117 ? 8.633 5.059 4.703 1 97.56 117 GLY A C 1
ATOM 885 O O . GLY A 1 117 ? 9.383 5.957 5.094 1 97.56 117 GLY A O 1
ATOM 886 N N . LYS A 1 118 ? 7.59 4.609 5.371 1 96.06 118 LYS A N 1
ATOM 887 C CA . LYS A 1 118 ? 7.199 5.234 6.629 1 96.06 118 LYS A CA 1
ATOM 888 C C . LYS A 1 118 ? 7.617 4.375 7.82 1 96.06 118 LYS A C 1
ATOM 890 O O . LYS A 1 118 ? 7.309 4.703 8.969 1 96.06 118 LYS A O 1
ATOM 895 N N . ASP A 1 119 ? 8.25 3.27 7.508 1 95.94 119 ASP A N 1
ATOM 896 C CA . ASP A 1 119 ? 8.719 2.328 8.516 1 95.94 119 ASP A CA 1
ATOM 897 C C . ASP A 1 119 ? 7.574 1.86 9.406 1 95.94 119 ASP A C 1
ATOM 899 O O . ASP A 1 119 ? 7.734 1.759 10.625 1 95.94 119 ASP A O 1
ATOM 903 N N . VAL A 1 120 ? 6.473 1.569 8.844 1 96.62 120 VAL A N 1
ATOM 904 C CA . VAL A 1 120 ? 5.215 1.306 9.531 1 96.62 120 VAL A CA 1
ATOM 905 C C . VAL A 1 120 ? 5.352 0.056 10.398 1 96.62 120 VAL A C 1
ATOM 907 O O . VAL A 1 120 ? 4.879 0.028 11.539 1 96.62 120 VAL A O 1
ATOM 910 N N . PHE A 1 121 ? 6.004 -1.01 9.922 1 97 121 PHE A N 1
ATOM 911 C CA . PHE A 1 121 ? 6.109 -2.266 10.656 1 97 121 PHE A CA 1
ATOM 912 C C . PHE A 1 121 ? 6.863 -2.064 11.961 1 97 121 PHE A C 1
ATOM 914 O O . PHE A 1 121 ? 6.398 -2.486 13.023 1 97 121 PHE A O 1
ATOM 921 N N . ARG A 1 122 ? 7.949 -1.388 11.867 1 94 122 ARG A N 1
ATOM 922 C CA . ARG A 1 122 ? 8.742 -1.135 13.07 1 94 122 ARG A CA 1
ATOM 923 C C . ARG A 1 122 ? 8 -0.209 14.031 1 94 122 ARG A C 1
ATOM 925 O O . ARG A 1 122 ? 7.949 -0.47 15.234 1 94 122 ARG A O 1
ATOM 932 N N . LEU A 1 123 ? 7.461 0.86 13.5 1 93 123 LEU A N 1
ATOM 933 C CA . LEU A 1 123 ? 6.789 1.838 14.352 1 93 123 LEU A CA 1
ATOM 934 C C . LEU A 1 123 ? 5.555 1.23 15.008 1 93 123 LEU A C 1
ATOM 936 O O . LEU A 1 123 ? 5.238 1.554 16.156 1 93 123 LEU A O 1
ATOM 940 N N . ARG A 1 124 ? 4.863 0.413 14.266 1 95.12 124 ARG A N 1
ATOM 941 C CA . ARG A 1 124 ? 3.74 -0.324 14.836 1 95.12 124 ARG A CA 1
ATOM 942 C C . ARG A 1 124 ? 4.199 -1.226 15.977 1 95.12 124 ARG A C 1
ATOM 944 O O . ARG A 1 124 ? 3.576 -1.257 17.031 1 95.12 124 ARG A O 1
ATOM 951 N N . ASP A 1 125 ? 5.289 -1.977 15.781 1 94.81 125 ASP A N 1
ATOM 952 C CA . ASP A 1 125 ? 5.824 -2.85 16.828 1 94.81 125 ASP A CA 1
ATOM 953 C C . ASP A 1 125 ? 6.234 -2.047 18.062 1 94.81 125 ASP A C 1
ATOM 955 O O . ASP A 1 125 ? 5.91 -2.422 19.188 1 94.81 125 ASP A O 1
ATOM 959 N N . GLU A 1 126 ? 6.914 -0.973 17.812 1 91.94 126 GLU A N 1
ATOM 960 C CA . GLU A 1 126 ? 7.355 -0.121 18.922 1 91.94 126 GLU A CA 1
ATOM 961 C C . GLU A 1 126 ? 6.168 0.48 19.656 1 91.94 126 GLU A C 1
ATOM 963 O O . GLU A 1 126 ? 6.191 0.589 20.891 1 91.94 126 GLU A O 1
ATOM 968 N N . HIS A 1 127 ? 5.176 0.867 18.906 1 92.62 127 HIS A N 1
ATOM 969 C CA . HIS A 1 127 ? 3.969 1.438 19.484 1 92.62 127 HIS A CA 1
ATOM 970 C C . HIS A 1 127 ? 3.283 0.444 20.422 1 92.62 127 HIS A C 1
ATOM 972 O O . HIS A 1 127 ? 2.84 0.812 21.516 1 92.62 127 HIS A O 1
ATOM 978 N N . ARG A 1 128 ? 3.209 -0.803 20.047 1 93.12 128 ARG A N 1
ATOM 979 C CA . ARG A 1 128 ? 2.605 -1.865 20.844 1 93.12 128 ARG A CA 1
ATOM 980 C C . ARG A 1 128 ? 3.418 -2.131 22.109 1 93.12 128 ARG A C 1
ATOM 982 O O . ARG A 1 128 ? 2.855 -2.443 23.156 1 93.12 128 ARG A O 1
ATOM 989 N N . THR A 1 129 ? 4.719 -2.031 22 1 91.94 129 THR A N 1
ATOM 990 C CA . THR A 1 129 ? 5.613 -2.328 23.109 1 91.94 129 THR A CA 1
ATOM 991 C C . THR A 1 129 ? 5.629 -1.181 24.125 1 91.94 129 THR A C 1
ATOM 993 O O . THR A 1 129 ? 5.57 -1.407 25.328 1 91.94 129 THR A O 1
ATOM 996 N N . GLU A 1 130 ? 5.695 0.024 23.672 1 90.31 130 GLU A N 1
ATOM 997 C CA . GLU A 1 130 ? 5.848 1.19 24.531 1 90.31 130 GLU A CA 1
ATOM 998 C C . GLU A 1 130 ? 4.52 1.575 25.188 1 90.31 130 GLU A C 1
ATOM 1000 O O . GLU A 1 130 ? 4.484 1.95 26.359 1 90.31 130 GLU A O 1
ATOM 1005 N N . ARG A 1 131 ? 3.465 1.446 24.5 1 90.06 131 ARG A N 1
ATOM 1006 C CA . ARG A 1 131 ? 2.096 1.715 24.922 1 90.06 131 ARG A CA 1
ATOM 1007 C C . ARG A 1 131 ? 1.967 3.121 25.5 1 90.06 131 ARG A C 1
ATOM 1009 O O . ARG A 1 131 ? 2.932 3.666 26.031 1 90.06 131 ARG A O 1
ATOM 1016 N N . GLY A 1 132 ? 0.871 3.707 25.469 1 83.62 132 GLY A N 1
ATOM 1017 C CA . GLY A 1 132 ? 0.561 4.969 26.125 1 83.62 132 GLY A CA 1
ATOM 1018 C C . GLY A 1 132 ? 1.344 6.141 25.547 1 83.62 132 GLY A C 1
ATOM 1019 O O . GLY A 1 132 ? 1.487 7.172 26.203 1 83.62 132 GLY A O 1
ATOM 1020 N N . THR A 1 133 ? 2.084 5.758 24.594 1 69.81 133 THR A N 1
ATOM 1021 C CA . THR A 1 133 ? 2.855 6.812 23.938 1 69.81 133 THR A CA 1
ATOM 1022 C C . THR A 1 133 ? 2.268 7.148 22.578 1 69.81 133 THR A C 1
ATOM 1024 O O . THR A 1 133 ? 1.346 6.477 22.109 1 69.81 133 THR A O 1
ATOM 1027 N N . GLY A 1 134 ? 2.396 8.32 21.984 1 59.47 134 GLY A N 1
ATOM 1028 C CA . GLY A 1 134 ? 1.993 8.555 20.609 1 59.47 134 GLY A CA 1
ATOM 1029 C C . GLY A 1 134 ? 1.017 9.703 20.453 1 59.47 134 GLY A C 1
ATOM 1030 O O . GLY A 1 134 ? -0.04 9.547 19.844 1 59.47 134 GLY A O 1
ATOM 1031 N N . VAL A 1 135 ? 1.021 10.625 21.312 1 51.84 135 VAL A N 1
ATOM 1032 C CA . VAL A 1 135 ? 0.149 11.75 21 1 51.84 135 VAL A CA 1
ATOM 1033 C C . VAL A 1 135 ? 0.419 12.242 19.578 1 51.84 135 VAL A C 1
ATOM 1035 O O . VAL A 1 135 ? 1.461 11.938 19 1 51.84 135 VAL A O 1
ATOM 1038 N N . PHE A 1 136 ? -0.598 13.023 19.125 1 45.94 136 PHE A N 1
ATOM 1039 C CA . PHE A 1 136 ? -0.467 13.773 17.875 1 45.94 136 PHE A CA 1
ATOM 1040 C C . PHE A 1 136 ? 0.964 14.266 17.688 1 45.94 136 PHE A C 1
ATOM 1042 O O . PHE A 1 136 ? 1.514 14.938 18.562 1 45.94 136 PHE A O 1
ATOM 1049 N N . GLY A 1 137 ? 1.697 13.805 16.719 1 45.91 137 GLY A N 1
ATOM 1050 C CA . GLY A 1 137 ? 3.08 14.203 16.516 1 45.91 137 GLY A CA 1
ATOM 1051 C C . GLY A 1 137 ? 4.074 13.359 17.281 1 45.91 137 GLY A C 1
ATOM 1052 O O . GLY A 1 137 ? 5.188 13.805 17.562 1 45.91 137 GLY A O 1
ATOM 1053 N N . SER A 1 138 ? 3.51 12.562 18.156 1 48.59 138 SER A N 1
ATOM 1054 C CA . SER A 1 138 ? 4.52 11.844 18.922 1 48.59 138 SER A CA 1
ATOM 1055 C C . SER A 1 138 ? 5.758 11.562 18.078 1 48.59 138 SER A C 1
ATOM 1057 O O . SER A 1 138 ? 5.676 11.484 16.859 1 48.59 138 SER A O 1
ATOM 1059 N N . ARG A 1 139 ? 6.934 11.82 18.703 1 51.72 139 ARG A N 1
ATOM 1060 C CA . ARG A 1 139 ? 8.375 11.773 18.484 1 51.72 139 ARG A CA 1
ATOM 1061 C C . ARG A 1 139 ? 8.773 10.523 17.719 1 51.72 139 ARG A C 1
ATOM 1063 O O . ARG A 1 139 ? 9.914 10.391 17.281 1 51.72 139 ARG A O 1
ATOM 1070 N N . ARG A 1 140 ? 7.711 9.625 17.688 1 52.22 140 ARG A N 1
ATOM 1071 C CA . ARG A 1 140 ? 8.398 8.445 17.156 1 52.22 140 ARG A CA 1
ATOM 1072 C C . ARG A 1 140 ? 8.484 8.5 15.633 1 52.22 140 ARG A C 1
ATOM 1074 O O . ARG A 1 140 ? 7.48 8.734 14.961 1 52.22 140 ARG A O 1
ATOM 1081 N N . GLY A 1 141 ? 9.523 8.742 15.078 1 52.94 141 GLY A N 1
ATOM 1082 C CA . GLY A 1 141 ? 9.914 8.812 13.68 1 52.94 141 GLY A CA 1
ATOM 1083 C C . GLY A 1 141 ? 10.25 10.227 13.227 1 52.94 141 GLY A C 1
ATOM 1084 O O . GLY A 1 141 ? 10.812 10.414 12.148 1 52.94 141 GLY A O 1
ATOM 1085 N N . ARG A 1 142 ? 9.625 11.281 14.055 1 56.53 142 ARG A N 1
ATOM 1086 C CA . ARG A 1 142 ? 9.797 12.664 13.625 1 56.53 142 ARG A CA 1
ATOM 1087 C C . ARG A 1 142 ? 11.273 13.016 13.492 1 56.53 142 ARG A C 1
ATOM 1089 O O . ARG A 1 142 ? 11.656 13.828 12.641 1 56.53 142 ARG A O 1
ATOM 1096 N N . SER A 1 143 ? 11.914 12.188 14.18 1 59.59 143 SER A N 1
ATOM 1097 C CA . SER A 1 143 ? 13.32 12.578 14.164 1 59.59 143 SER A CA 1
ATOM 1098 C C . SER A 1 143 ? 14.109 11.758 13.148 1 59.59 143 SER A C 1
ATOM 1100 O O . SER A 1 143 ? 15.32 11.938 13.008 1 59.59 143 SER A O 1
ATOM 1102 N N . LEU A 1 144 ? 13.266 11.031 12.391 1 71.12 144 LEU A N 1
ATOM 1103 C CA . LEU A 1 144 ? 14.031 10.211 11.453 1 71.12 144 LEU A CA 1
ATOM 1104 C C . LEU A 1 144 ? 13.953 10.781 10.039 1 71.12 144 LEU A C 1
ATOM 1106 O O . LEU A 1 144 ? 12.938 10.633 9.359 1 71.12 144 LEU A O 1
ATOM 1110 N N . PRO A 1 145 ? 15.055 11.367 9.664 1 74.69 145 PRO A N 1
ATOM 1111 C CA . PRO A 1 145 ? 15.047 12.117 8.406 1 74.69 145 PRO A CA 1
ATOM 1112 C C . PRO A 1 145 ? 14.82 11.227 7.188 1 74.69 145 PRO A C 1
ATOM 1114 O O . PRO A 1 145 ? 14.508 11.727 6.102 1 74.69 145 PRO A O 1
ATOM 1117 N N . TYR A 1 146 ? 14.914 9.859 7.398 1 86.25 146 TYR A N 1
ATOM 1118 C CA . TYR A 1 146 ? 14.844 8.992 6.23 1 86.25 146 TYR A CA 1
ATOM 1119 C C . TYR A 1 146 ? 13.422 8.492 6 1 86.25 146 TYR A C 1
ATOM 1121 O O . TYR A 1 146 ? 13.156 7.773 5.035 1 86.25 146 TYR A O 1
ATOM 1129 N N . LEU A 1 147 ? 12.5 9.023 6.801 1 92.69 147 LEU A N 1
ATOM 1130 C CA . LEU A 1 147 ? 11.133 8.539 6.664 1 92.69 147 LEU A CA 1
ATOM 1131 C C . LEU A 1 147 ? 10.344 9.406 5.684 1 92.69 147 LEU A C 1
ATOM 1133 O O . LEU A 1 147 ? 10.672 10.578 5.484 1 92.69 147 LEU A O 1
ATOM 1137 N N . GLY A 1 148 ? 9.344 8.719 5.094 1 94.81 148 GLY A N 1
ATOM 1138 C CA . GLY A 1 148 ? 8.453 9.406 4.176 1 94.81 148 GLY A CA 1
ATOM 1139 C C . GLY A 1 148 ? 8.633 8.992 2.732 1 94.81 148 GLY A C 1
ATOM 1140 O O . GLY A 1 148 ? 9.68 8.445 2.367 1 94.81 148 GLY A O 1
ATOM 1141 N N . ASN A 1 149 ? 7.648 9.336 1.918 1 96.88 149 ASN A N 1
ATOM 1142 C CA . ASN A 1 149 ? 7.625 8.828 0.548 1 96.88 149 ASN A CA 1
ATOM 1143 C C . ASN A 1 149 ? 7.648 9.969 -0.467 1 96.88 149 ASN A C 1
ATOM 1145 O O . ASN A 1 149 ? 7.664 9.727 -1.676 1 96.88 149 ASN A O 1
ATOM 1149 N N . HIS A 1 150 ? 7.699 11.188 -0.001 1 94.12 150 HIS A N 1
ATOM 1150 C CA . HIS A 1 150 ? 7.559 12.32 -0.903 1 94.12 150 HIS A CA 1
ATOM 1151 C C . HIS A 1 150 ? 8.75 12.43 -1.848 1 94.12 150 HIS A C 1
ATOM 1153 O O . HIS A 1 150 ? 9.891 12.586 -1.402 1 94.12 150 HIS A O 1
ATOM 1159 N N . ALA A 1 151 ? 8.492 12.242 -3.143 1 94.06 151 ALA A N 1
ATOM 1160 C CA . ALA A 1 151 ? 9.461 12.438 -4.223 1 94.06 151 ALA A CA 1
ATOM 1161 C C . ALA A 1 151 ? 10.664 11.523 -4.051 1 94.06 151 ALA A C 1
ATOM 1163 O O . ALA A 1 151 ? 11.797 11.914 -4.328 1 94.06 151 ALA A O 1
ATOM 1164 N N . ARG A 1 152 ? 10.398 10.383 -3.521 1 97.38 152 ARG A N 1
ATOM 1165 C CA . ARG A 1 152 ? 11.484 9.422 -3.346 1 97.38 152 ARG A CA 1
ATOM 1166 C C . ARG A 1 152 ? 11.898 8.812 -4.684 1 97.38 152 ARG A C 1
ATOM 1168 O O . ARG A 1 152 ? 11.078 8.656 -5.582 1 97.38 152 ARG A O 1
ATOM 1175 N N . LYS A 1 153 ? 13.172 8.539 -4.75 1 98.62 153 LYS A N 1
ATOM 1176 C CA . LYS A 1 153 ? 13.758 7.879 -5.914 1 98.62 153 LYS A CA 1
ATOM 1177 C C . LYS A 1 153 ? 13.625 6.363 -5.816 1 98.62 153 LYS A C 1
ATOM 1179 O O . LYS A 1 153 ? 14.219 5.742 -4.926 1 98.62 153 LYS A O 1
ATOM 1184 N N . VAL A 1 154 ? 12.836 5.789 -6.754 1 98.94 154 VAL A N 1
ATOM 1185 C CA . VAL A 1 154 ? 12.602 4.352 -6.723 1 98.94 154 VAL A CA 1
ATOM 1186 C C . VAL A 1 154 ? 13.273 3.691 -7.926 1 98.94 154 VAL A C 1
ATOM 1188 O O . VAL A 1 154 ? 12.969 4.023 -9.078 1 98.94 154 VAL A O 1
ATOM 1191 N N . GLY A 1 155 ? 14.211 2.818 -7.617 1 98.94 155 GLY A N 1
ATOM 1192 C CA . GLY A 1 155 ? 14.859 2.023 -8.648 1 98.94 155 GLY A CA 1
ATOM 1193 C C . GLY A 1 155 ? 14.227 0.655 -8.836 1 98.94 155 GLY A C 1
ATOM 1194 O O . GLY A 1 155 ? 14.164 -0.137 -7.891 1 98.94 155 GLY A O 1
ATOM 1195 N N . ILE A 1 156 ? 13.781 0.356 -10.047 1 98.94 156 ILE A N 1
ATOM 1196 C CA . ILE A 1 156 ? 13.18 -0.923 -10.406 1 98.94 156 ILE A CA 1
ATOM 1197 C C . ILE A 1 156 ? 14.188 -1.774 -11.172 1 98.94 156 ILE A C 1
ATOM 1199 O O . ILE A 1 156 ? 14.727 -1.341 -12.188 1 98.94 156 ILE A O 1
ATOM 1203 N N . VAL A 1 157 ? 14.469 -2.975 -10.625 1 98.88 157 VAL A N 1
ATOM 1204 C CA . VAL A 1 157 ? 15.383 -3.891 -11.305 1 98.88 157 VAL A CA 1
ATOM 1205 C C . VAL A 1 157 ? 14.586 -4.961 -12.039 1 98.88 157 VAL A C 1
ATOM 1207 O O . VAL A 1 157 ? 14.109 -5.922 -11.43 1 98.88 157 VAL A O 1
ATOM 1210 N N . GLY A 1 158 ? 14.508 -4.809 -13.32 1 98.19 158 GLY A N 1
ATOM 1211 C CA . GLY A 1 158 ? 13.727 -5.695 -14.164 1 98.19 158 GLY A CA 1
ATOM 1212 C C . GLY A 1 158 ? 12.383 -5.109 -14.562 1 98.19 158 GLY A C 1
ATOM 1213 O O . GLY A 1 158 ? 11.539 -4.832 -13.703 1 98.19 158 GLY A O 1
ATOM 1214 N N . ALA A 1 159 ? 12.219 -4.93 -15.906 1 97.56 159 ALA A N 1
ATOM 1215 C CA . ALA A 1 159 ? 10.938 -4.48 -16.438 1 97.56 159 ALA A CA 1
ATOM 1216 C C . ALA A 1 159 ? 10.055 -5.664 -16.828 1 97.56 159 ALA A C 1
ATOM 1218 O O . ALA A 1 159 ? 9.555 -5.723 -17.953 1 97.56 159 ALA A O 1
ATOM 1219 N N . SER A 1 160 ? 9.906 -6.59 -15.875 1 95.31 160 SER A N 1
ATOM 1220 C CA . SER A 1 160 ? 8.992 -7.715 -16.031 1 95.31 160 SER A CA 1
ATOM 1221 C C . SER A 1 160 ? 7.539 -7.246 -16.031 1 95.31 160 SER A C 1
ATOM 1223 O O . SER A 1 160 ? 7.27 -6.047 -15.93 1 95.31 160 SER A O 1
ATOM 1225 N N . ARG A 1 161 ? 6.594 -8.227 -16.188 1 94.81 161 ARG A N 1
ATOM 1226 C CA . ARG A 1 161 ? 5.18 -7.887 -16.062 1 94.81 161 ARG A CA 1
ATOM 1227 C C . ARG A 1 161 ? 4.898 -7.172 -14.75 1 94.81 161 ARG A C 1
ATOM 1229 O O . ARG A 1 161 ? 4.188 -6.164 -14.727 1 94.81 161 ARG A O 1
ATOM 1236 N N . ILE A 1 162 ? 5.512 -7.691 -13.656 1 97.5 162 ILE A N 1
ATOM 1237 C CA . ILE A 1 162 ? 5.316 -7.117 -12.336 1 97.5 162 ILE A CA 1
ATOM 1238 C C . ILE A 1 162 ? 6 -5.754 -12.25 1 97.5 162 ILE A C 1
ATOM 1240 O O . ILE A 1 162 ? 5.395 -4.777 -11.805 1 97.5 162 ILE A O 1
ATOM 1244 N N . GLY A 1 163 ? 7.293 -5.656 -12.734 1 98.5 163 GLY A N 1
ATOM 1245 C CA . GLY A 1 163 ? 8.023 -4.398 -12.703 1 98.5 163 GLY A CA 1
ATOM 1246 C C . GLY A 1 163 ? 7.305 -3.277 -13.43 1 98.5 163 GLY A C 1
ATOM 1247 O O . GLY A 1 163 ? 7.266 -2.145 -12.945 1 98.5 163 GLY A O 1
ATOM 1248 N N . ARG A 1 164 ? 6.707 -3.594 -14.531 1 98.38 164 ARG A N 1
ATOM 1249 C CA . ARG A 1 164 ? 5.984 -2.609 -15.328 1 98.38 164 ARG A CA 1
ATOM 1250 C C . ARG A 1 164 ? 4.754 -2.1 -14.586 1 98.38 164 ARG A C 1
ATOM 1252 O O . ARG A 1 164 ? 4.484 -0.897 -14.57 1 98.38 164 ARG A O 1
ATOM 1259 N N . LEU A 1 165 ? 4.02 -3.043 -13.984 1 98.12 165 LEU A N 1
ATOM 1260 C CA . LEU A 1 165 ? 2.836 -2.643 -13.227 1 98.12 165 LEU A CA 1
ATOM 1261 C C . LEU A 1 165 ? 3.221 -1.762 -12.047 1 98.12 165 LEU A C 1
ATOM 1263 O O . LEU A 1 165 ? 2.539 -0.776 -11.75 1 98.12 165 LEU A O 1
ATOM 1267 N N . VAL A 1 166 ? 4.316 -2.043 -11.359 1 98.75 166 VAL A N 1
ATOM 1268 C CA . VAL A 1 166 ? 4.781 -1.245 -10.227 1 98.75 166 VAL A CA 1
ATOM 1269 C C . VAL A 1 166 ? 5.137 0.163 -10.695 1 98.75 166 VAL A C 1
ATOM 1271 O O . VAL A 1 166 ? 4.758 1.15 -10.062 1 98.75 166 VAL A O 1
ATOM 1274 N N . MET A 1 167 ? 5.828 0.259 -11.828 1 98.75 167 MET A N 1
ATOM 1275 C CA . MET A 1 167 ? 6.199 1.565 -12.367 1 98.75 167 MET A CA 1
ATOM 1276 C C . MET A 1 167 ? 4.961 2.383 -12.711 1 98.75 167 MET A C 1
ATOM 1278 O O . MET A 1 167 ? 4.906 3.582 -12.445 1 98.75 167 MET A O 1
ATOM 1282 N N . GLU A 1 168 ? 3.98 1.704 -13.273 1 97.94 168 GLU A N 1
ATOM 1283 C CA . GLU A 1 168 ? 2.74 2.391 -13.617 1 97.94 168 GLU A CA 1
ATOM 1284 C C . GLU A 1 168 ? 2.061 2.957 -12.375 1 97.94 168 GLU A C 1
ATOM 1286 O O . GLU A 1 168 ? 1.553 4.082 -12.398 1 97.94 168 GLU A O 1
ATOM 1291 N N . MET A 1 169 ? 2.055 2.215 -11.352 1 97.81 169 MET A N 1
ATOM 1292 C CA . MET A 1 169 ? 1.449 2.664 -10.102 1 97.81 169 MET A CA 1
ATOM 1293 C C . MET A 1 169 ? 2.232 3.83 -9.508 1 97.81 169 MET A C 1
ATOM 1295 O O . MET A 1 169 ? 1.643 4.82 -9.07 1 97.81 169 MET A O 1
ATOM 1299 N N . LEU A 1 170 ? 3.527 3.734 -9.539 1 98.44 170 LEU A N 1
ATOM 1300 C CA . LEU A 1 170 ? 4.387 4.766 -8.969 1 98.44 170 LEU A CA 1
ATOM 1301 C C . LEU A 1 170 ? 4.289 6.059 -9.773 1 98.44 170 LEU A C 1
ATOM 1303 O O . LEU A 1 170 ? 4.344 7.152 -9.203 1 98.44 170 LEU A O 1
ATOM 1307 N N . ALA A 1 171 ? 4.121 5.934 -11.078 1 97.69 171 ALA A N 1
ATOM 1308 C CA . ALA A 1 171 ? 4.125 7.078 -11.984 1 97.69 171 ALA A CA 1
ATOM 1309 C C . ALA A 1 171 ? 2.926 7.984 -11.727 1 97.69 171 ALA A C 1
ATOM 1311 O O . ALA A 1 171 ? 2.914 9.141 -12.148 1 97.69 171 ALA A O 1
ATOM 1312 N N . ARG A 1 172 ? 1.969 7.508 -11.016 1 94.69 172 ARG A N 1
ATOM 1313 C CA . ARG A 1 172 ? 0.775 8.289 -10.703 1 94.69 172 ARG A CA 1
ATOM 1314 C C . ARG A 1 172 ? 0.996 9.164 -9.477 1 94.69 172 ARG A C 1
ATOM 1316 O O . ARG A 1 172 ? 0.17 10.023 -9.172 1 94.69 172 ARG A O 1
ATOM 1323 N N . GLY A 1 173 ? 2.1 8.922 -8.789 1 94.19 173 GLY A N 1
ATOM 1324 C CA . GLY A 1 173 ? 2.434 9.688 -7.602 1 94.19 173 GLY A CA 1
ATOM 1325 C C . GLY A 1 173 ? 3.592 10.648 -7.816 1 94.19 173 GLY A C 1
ATOM 1326 O O . GLY A 1 173 ? 3.768 11.18 -8.914 1 94.19 173 GLY A O 1
ATOM 1327 N N . THR A 1 174 ? 4.27 10.938 -6.754 1 92.94 174 THR A N 1
ATOM 1328 C CA . THR A 1 174 ? 5.305 11.961 -6.801 1 92.94 174 THR A CA 1
ATOM 1329 C C . THR A 1 174 ? 6.691 11.328 -6.891 1 92.94 174 THR A C 1
ATOM 1331 O O . THR A 1 174 ? 7.703 12.016 -6.762 1 92.94 174 THR A O 1
ATOM 1334 N N . PHE A 1 175 ? 6.777 10.062 -7.16 1 97.81 175 PHE A N 1
ATOM 1335 C CA . PHE A 1 175 ? 8.039 9.336 -7.148 1 97.81 175 PHE A CA 1
ATOM 1336 C C . PHE A 1 175 ? 8.844 9.625 -8.406 1 97.81 175 PHE A C 1
ATOM 1338 O O . PHE A 1 175 ? 8.273 9.891 -9.469 1 97.81 175 PHE A O 1
ATOM 1345 N N . GLU A 1 176 ? 10.141 9.641 -8.25 1 98.38 176 GLU A N 1
ATOM 1346 C CA . GLU A 1 176 ? 11.055 9.531 -9.383 1 98.38 176 GLU A CA 1
ATOM 1347 C C . GLU A 1 176 ? 11.445 8.078 -9.633 1 98.38 176 GLU A C 1
ATOM 1349 O O . GLU A 1 176 ? 11.852 7.375 -8.711 1 98.38 176 GLU A O 1
ATOM 1354 N N . ILE A 1 177 ? 11.32 7.641 -10.891 1 98.94 177 ILE A N 1
ATOM 1355 C CA . ILE A 1 177 ? 11.469 6.211 -11.148 1 98.94 177 ILE A CA 1
ATOM 1356 C C . ILE A 1 177 ? 12.609 5.992 -12.141 1 98.94 177 ILE A C 1
ATOM 1358 O O . ILE A 1 177 ? 12.727 6.707 -13.141 1 98.94 177 ILE A O 1
ATOM 1362 N N . ALA A 1 178 ? 13.492 5.105 -11.828 1 98.94 178 ALA A N 1
ATOM 1363 C CA . ALA A 1 178 ? 14.477 4.57 -12.766 1 98.94 178 ALA A CA 1
ATOM 1364 C C . ALA A 1 178 ? 14.352 3.055 -12.883 1 98.94 178 ALA A C 1
ATOM 1366 O O . ALA A 1 178 ? 13.852 2.393 -11.977 1 98.94 178 ALA A O 1
ATOM 1367 N N . VAL A 1 179 ? 14.766 2.543 -14.047 1 98.94 179 VAL A N 1
ATOM 1368 C CA . VAL A 1 179 ? 14.625 1.107 -14.266 1 98.94 179 VAL A CA 1
ATOM 1369 C C . VAL A 1 179 ? 15.883 0.566 -14.953 1 98.94 179 VAL A C 1
ATOM 1371 O O . VAL A 1 179 ? 16.438 1.212 -15.844 1 98.94 179 VAL A O 1
ATOM 1374 N N . TYR A 1 180 ? 16.281 -0.568 -14.453 1 98.81 180 TYR A N 1
ATOM 1375 C CA . TYR A 1 180 ? 17.312 -1.362 -15.125 1 98.81 180 TYR A CA 1
ATOM 1376 C C . TYR A 1 180 ? 16.719 -2.617 -15.742 1 98.81 180 TYR A C 1
ATOM 1378 O O . TYR A 1 180 ? 16.141 -3.449 -15.047 1 98.81 180 TYR A O 1
ATOM 1386 N N . ASP A 1 181 ? 16.844 -2.775 -16.922 1 97.81 181 ASP A N 1
ATOM 1387 C CA . ASP A 1 181 ? 16.516 -3.939 -17.734 1 97.81 181 ASP A CA 1
ATOM 1388 C C . ASP A 1 181 ? 17.312 -3.932 -19.031 1 97.81 181 ASP A C 1
ATOM 1390 O O . ASP A 1 181 ? 17.125 -3.062 -19.891 1 97.81 181 ASP A O 1
ATOM 1394 N N . PRO A 1 182 ? 18.188 -4.883 -19.203 1 94.81 182 PRO A N 1
ATOM 1395 C CA . PRO A 1 182 ? 19.062 -4.867 -20.375 1 94.81 182 PRO A CA 1
ATOM 1396 C C . PRO A 1 182 ? 18.297 -4.879 -21.688 1 94.81 182 PRO A C 1
ATOM 1398 O O . PRO A 1 182 ? 18.828 -4.461 -22.719 1 94.81 182 PRO A O 1
ATOM 1401 N N . PHE A 1 183 ? 17.062 -5.215 -21.75 1 93.31 183 PHE A N 1
ATOM 1402 C CA . PHE A 1 183 ? 16.344 -5.406 -23.016 1 93.31 183 PHE A CA 1
ATOM 1403 C C . PHE A 1 183 ? 15.32 -4.293 -23.219 1 93.31 183 PHE A C 1
ATOM 1405 O O . PHE A 1 183 ? 14.617 -4.273 -24.234 1 93.31 183 PHE A O 1
ATOM 1412 N N . LEU A 1 184 ? 15.211 -3.488 -22.312 1 95.88 184 LEU A N 1
ATOM 1413 C CA . LEU A 1 184 ? 14.273 -2.373 -22.391 1 95.88 184 LEU A CA 1
ATOM 1414 C C . LEU A 1 184 ? 14.914 -1.164 -23.062 1 95.88 184 LEU A C 1
ATOM 1416 O O . LEU A 1 184 ? 16.047 -0.81 -22.75 1 95.88 184 LEU A O 1
ATOM 1420 N N . SER A 1 185 ? 14.242 -0.531 -24 1 97.62 185 SER A N 1
ATOM 1421 C CA . SER A 1 185 ? 14.742 0.693 -24.609 1 97.62 185 SER A CA 1
ATOM 1422 C C . SER A 1 185 ? 14.461 1.908 -23.734 1 97.62 185 SER A C 1
ATOM 1424 O O . SER A 1 185 ? 13.602 1.859 -22.859 1 97.62 185 SER A O 1
ATOM 1426 N N . ALA A 1 186 ? 15.164 2.967 -24 1 97.75 186 ALA A N 1
ATOM 1427 C CA . ALA A 1 186 ? 14.945 4.211 -23.266 1 97.75 186 ALA A CA 1
ATOM 1428 C C . ALA A 1 186 ? 13.539 4.75 -23.5 1 97.75 186 ALA A C 1
ATOM 1430 O O . ALA A 1 186 ? 12.914 5.297 -22.594 1 97.75 186 ALA A O 1
ATOM 1431 N N . GLU A 1 187 ? 13.055 4.559 -24.656 1 98 187 GLU A N 1
ATOM 1432 C CA . GLU A 1 187 ? 11.719 5.027 -25.016 1 98 187 GLU A CA 1
ATOM 1433 C C . GLU A 1 187 ? 10.633 4.254 -24.281 1 98 187 GLU A C 1
ATOM 1435 O O . GLU A 1 187 ? 9.664 4.844 -23.797 1 98 187 GLU A O 1
ATOM 1440 N N . GLU A 1 188 ? 10.852 2.969 -24.203 1 97.5 188 GLU A N 1
ATOM 1441 C CA . GLU A 1 188 ? 9.898 2.145 -23.469 1 97.5 188 GLU A CA 1
ATOM 1442 C C . GLU A 1 188 ? 9.898 2.502 -21.984 1 97.5 188 GLU A C 1
ATOM 1444 O O . GLU A 1 188 ? 8.836 2.576 -21.359 1 97.5 188 GLU A O 1
ATOM 1449 N N . ALA A 1 189 ? 11.07 2.693 -21.484 1 98.31 189 ALA A N 1
ATOM 1450 C CA . ALA A 1 189 ? 11.18 3.109 -20.094 1 98.31 189 ALA A CA 1
ATOM 1451 C C . ALA A 1 189 ? 10.422 4.414 -19.844 1 98.31 189 ALA A C 1
ATOM 1453 O O . ALA A 1 189 ? 9.664 4.527 -18.875 1 98.31 189 ALA A O 1
ATOM 1454 N N . ALA A 1 190 ? 10.578 5.387 -20.734 1 98.19 190 ALA A N 1
ATOM 1455 C CA . ALA A 1 190 ? 9.922 6.688 -20.609 1 98.19 190 ALA A CA 1
ATOM 1456 C C . ALA A 1 190 ? 8.398 6.539 -20.656 1 98.19 190 ALA A C 1
ATOM 1458 O O . ALA A 1 190 ? 7.684 7.246 -19.953 1 98.19 190 ALA A O 1
ATOM 1459 N N . SER A 1 191 ? 7.941 5.633 -21.469 1 97.88 191 SER A N 1
ATOM 1460 C CA . SER A 1 191 ? 6.504 5.41 -21.594 1 97.88 191 SER A CA 1
ATOM 1461 C C . SER A 1 191 ? 5.922 4.836 -20.297 1 97.88 191 SER A C 1
ATOM 1463 O O . SER A 1 191 ? 4.719 4.941 -20.047 1 97.88 191 SER A O 1
ATOM 1465 N N . LEU A 1 192 ? 6.793 4.305 -19.516 1 97.75 192 LEU A N 1
ATOM 1466 C CA . LEU A 1 192 ? 6.379 3.748 -18.219 1 97.75 192 LEU A CA 1
ATOM 1467 C C . LEU A 1 192 ? 6.602 4.754 -17.094 1 97.75 192 LEU A C 1
ATOM 1469 O O . LEU A 1 192 ? 6.43 4.422 -15.922 1 97.75 192 LEU A O 1
ATOM 1473 N N . GLY A 1 193 ? 7.078 5.945 -17.469 1 98.06 193 GLY A N 1
ATOM 1474 C CA . GLY A 1 193 ? 7.32 6.988 -16.484 1 98.06 193 GLY A CA 1
ATOM 1475 C C . GLY A 1 193 ? 8.656 6.848 -15.781 1 98.06 193 GLY A C 1
ATOM 1476 O O . GLY A 1 193 ? 8.836 7.363 -14.672 1 98.06 193 GLY A O 1
ATOM 1477 N N . ALA A 1 194 ? 9.578 6.105 -16.375 1 98.75 194 ALA A N 1
ATOM 1478 C CA . ALA A 1 194 ? 10.859 5.82 -15.734 1 98.75 194 ALA A CA 1
ATOM 1479 C C . ALA A 1 194 ? 12.031 6.211 -16.625 1 98.75 194 ALA A C 1
ATOM 1481 O O . ALA A 1 194 ? 11.867 6.344 -17.844 1 98.75 194 ALA A O 1
ATOM 1482 N N . LYS A 1 195 ? 13.125 6.41 -16.031 1 98.69 195 LYS A N 1
ATOM 1483 C CA . LYS A 1 195 ? 14.383 6.602 -16.75 1 98.69 195 LYS A CA 1
ATOM 1484 C C . LYS A 1 195 ? 15.195 5.312 -16.766 1 98.69 195 LYS A C 1
ATOM 1486 O O . LYS A 1 195 ? 15.398 4.68 -15.734 1 98.69 195 LYS A O 1
ATOM 1491 N N . LYS A 1 196 ? 15.617 4.938 -17.953 1 98.69 196 LYS A N 1
ATOM 1492 C CA . LYS A 1 196 ? 16.516 3.785 -18.047 1 98.69 196 LYS A CA 1
ATOM 1493 C C . LYS A 1 196 ? 17.859 4.086 -17.406 1 98.69 196 LYS A C 1
ATOM 1495 O O . LYS A 1 196 ? 18.422 5.172 -17.594 1 98.69 196 LYS A O 1
ATOM 1500 N N . ALA A 1 197 ? 18.375 3.117 -16.672 1 98.75 197 ALA A N 1
ATOM 1501 C CA . ALA A 1 197 ? 19.672 3.275 -16.031 1 98.75 197 ALA A CA 1
ATOM 1502 C C . ALA A 1 197 ? 20.422 1.953 -15.992 1 98.75 197 ALA A C 1
ATOM 1504 O O . ALA A 1 197 ? 19.828 0.882 -16.125 1 98.75 197 ALA A O 1
ATOM 1505 N N . GLU A 1 198 ? 21.719 2.057 -15.875 1 98.5 198 GLU A N 1
ATOM 1506 C CA . GLU A 1 198 ? 22.531 0.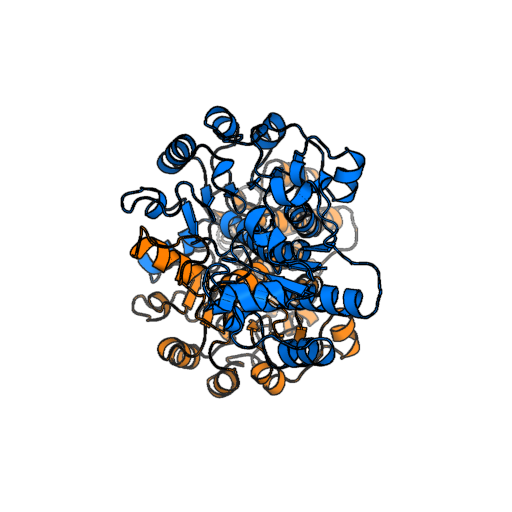88 -15.578 1 98.5 198 GLU A CA 1
ATOM 1507 C C . GLU A 1 198 ? 22.406 0.491 -14.102 1 98.5 198 GLU A C 1
ATOM 1509 O O . GLU A 1 198 ? 22.125 1.334 -13.258 1 98.5 198 GLU A O 1
ATOM 1514 N N . LEU A 1 199 ? 22.688 -0.724 -13.836 1 98.69 199 LEU A N 1
ATOM 1515 C CA . LEU A 1 199 ? 22.391 -1.277 -12.516 1 98.69 199 LEU A CA 1
ATOM 1516 C C . LEU A 1 199 ? 23.125 -0.504 -11.43 1 98.69 199 LEU A C 1
ATOM 1518 O O . LEU A 1 199 ? 22.516 -0.073 -10.445 1 98.69 199 LEU A O 1
ATOM 1522 N N . ASP A 1 200 ? 24.422 -0.271 -11.594 1 98.81 200 ASP A N 1
ATOM 1523 C CA . ASP A 1 200 ? 25.219 0.404 -10.578 1 98.81 200 ASP A CA 1
ATOM 1524 C C . ASP A 1 200 ? 24.703 1.818 -10.32 1 98.81 200 ASP A C 1
ATOM 1526 O O . ASP A 1 200 ? 24.594 2.246 -9.172 1 98.81 200 ASP A O 1
ATOM 1530 N N . GLU A 1 201 ? 24.438 2.49 -11.391 1 98.69 201 GLU A N 1
ATOM 1531 C CA . GLU A 1 201 ? 23.922 3.846 -11.289 1 98.69 201 GLU A CA 1
ATOM 1532 C C . GLU A 1 201 ? 22.562 3.857 -10.578 1 98.69 201 GLU A C 1
ATOM 1534 O O . GLU A 1 201 ? 22.312 4.723 -9.734 1 98.69 201 GLU A O 1
ATOM 1539 N N . LEU A 1 202 ? 21.766 2.916 -10.938 1 98.88 202 LEU A N 1
ATOM 1540 C CA . LEU A 1 202 ? 20.453 2.809 -10.336 1 98.88 202 LEU A CA 1
ATOM 1541 C C . LEU A 1 202 ? 20.547 2.59 -8.828 1 98.88 202 LEU A C 1
ATOM 1543 O O . LEU A 1 202 ? 19.859 3.256 -8.055 1 98.88 202 LEU A O 1
ATOM 1547 N N . LEU A 1 203 ? 21.391 1.688 -8.406 1 98.94 203 LEU A N 1
ATOM 1548 C CA . LEU A 1 203 ? 21.547 1.348 -6.996 1 98.94 203 LEU A CA 1
ATOM 1549 C C . LEU A 1 203 ? 22.047 2.549 -6.203 1 98.94 203 LEU A C 1
ATOM 1551 O O . LEU A 1 203 ? 21.547 2.826 -5.109 1 98.94 203 LEU A O 1
ATOM 1555 N N . ALA A 1 204 ? 22.938 3.32 -6.754 1 98.81 204 ALA A N 1
ATOM 1556 C CA . ALA A 1 204 ? 23.516 4.477 -6.078 1 98.81 204 ALA A CA 1
ATOM 1557 C C . ALA A 1 204 ? 22.531 5.633 -6.008 1 98.81 204 ALA A C 1
ATOM 1559 O O . ALA A 1 204 ? 22.562 6.43 -5.066 1 98.81 204 ALA A O 1
ATOM 1560 N N . TRP A 1 205 ? 21.672 5.652 -6.93 1 98.62 205 TRP A N 1
ATOM 1561 C CA . TRP A 1 205 ? 20.734 6.762 -7.105 1 98.62 205 TRP A CA 1
ATOM 1562 C C . TRP A 1 205 ? 19.484 6.562 -6.246 1 98.62 205 TRP A C 1
ATOM 1564 O O . TRP A 1 205 ? 18.875 7.535 -5.789 1 98.62 205 TRP A O 1
ATOM 1574 N N . SER A 1 206 ? 19.156 5.414 -5.891 1 98.81 206 SER A N 1
ATOM 1575 C CA . SER A 1 206 ? 17.828 5.055 -5.402 1 98.81 206 SER A CA 1
ATOM 1576 C C . SER A 1 206 ? 17.734 5.199 -3.887 1 98.81 206 SER A C 1
ATOM 1578 O O . SER A 1 206 ? 18.672 4.852 -3.17 1 98.81 206 SER A O 1
ATOM 1580 N N . ASP A 1 207 ? 16.562 5.723 -3.414 1 98.31 207 ASP A N 1
ATOM 1581 C CA . ASP A 1 207 ? 16.188 5.633 -2.01 1 98.31 207 ASP A CA 1
ATOM 1582 C C . ASP A 1 207 ? 15.516 4.289 -1.709 1 98.31 207 ASP A C 1
ATOM 1584 O O . ASP A 1 207 ? 15.539 3.822 -0.568 1 98.31 207 ASP A O 1
ATOM 1588 N N . VAL A 1 208 ? 14.859 3.703 -2.705 1 98.88 208 VAL A N 1
ATOM 1589 C CA . VAL A 1 208 ? 14.195 2.404 -2.66 1 98.88 208 VAL A CA 1
ATOM 1590 C C . VAL A 1 208 ? 14.578 1.587 -3.893 1 98.88 208 VAL A C 1
ATOM 1592 O O . VAL A 1 208 ? 14.562 2.102 -5.016 1 98.88 208 VAL A O 1
ATOM 1595 N N . VAL A 1 209 ? 14.945 0.372 -3.684 1 98.94 209 VAL A N 1
ATOM 1596 C CA . VAL A 1 209 ? 15.211 -0.554 -4.781 1 98.94 209 VAL A CA 1
ATOM 1597 C C . VAL A 1 209 ? 14.266 -1.749 -4.688 1 98.94 209 VAL A C 1
ATOM 1599 O O . VAL A 1 209 ? 14.109 -2.346 -3.621 1 98.94 209 VAL A O 1
ATOM 1602 N N . SER A 1 210 ? 13.586 -2.082 -5.758 1 98.94 210 SER A N 1
ATOM 1603 C CA . SER A 1 210 ? 12.68 -3.225 -5.824 1 98.94 210 SER A CA 1
ATOM 1604 C C . SER A 1 210 ? 13.086 -4.184 -6.938 1 98.94 210 SER A C 1
ATOM 1606 O O . SER A 1 210 ? 13.297 -3.768 -8.078 1 98.94 210 SER A O 1
ATOM 1608 N N . LEU A 1 211 ? 13.164 -5.484 -6.645 1 98.81 211 LEU A N 1
ATOM 1609 C CA . LEU A 1 211 ? 13.656 -6.492 -7.578 1 98.81 211 LEU A CA 1
ATOM 1610 C C . LEU A 1 211 ? 12.492 -7.172 -8.297 1 98.81 211 LEU A C 1
ATOM 1612 O O . LEU A 1 211 ? 11.547 -7.629 -7.66 1 98.81 211 LEU A O 1
ATOM 1616 N N . HIS A 1 212 ? 12.617 -7.285 -9.625 1 98.19 212 HIS A N 1
ATOM 1617 C CA . HIS A 1 212 ? 11.617 -7.938 -10.461 1 98.19 212 HIS A CA 1
ATOM 1618 C C . HIS A 1 212 ? 12.266 -8.648 -11.641 1 98.19 212 HIS A C 1
ATOM 1620 O O . HIS A 1 212 ? 11.617 -8.891 -12.664 1 98.19 212 HIS A O 1
ATOM 1626 N N . ALA A 1 213 ? 13.531 -8.953 -11.539 1 96.56 213 ALA A N 1
ATOM 1627 C CA . ALA A 1 213 ? 14.281 -9.617 -12.602 1 96.56 213 ALA A CA 1
ATOM 1628 C C . ALA A 1 213 ? 13.953 -11.102 -12.664 1 96.56 213 ALA A C 1
ATOM 1630 O O . ALA A 1 213 ? 13.539 -11.695 -11.664 1 96.56 213 ALA A O 1
ATOM 1631 N N . PRO A 1 214 ? 14.125 -11.727 -13.812 1 91.38 214 PRO A N 1
ATOM 1632 C CA . PRO A 1 214 ? 13.875 -13.164 -13.945 1 91.38 214 PRO A CA 1
ATOM 1633 C C . PRO A 1 214 ? 15.016 -14.016 -13.383 1 91.38 214 PRO A C 1
ATOM 1635 O O . PRO A 1 214 ? 16.125 -13.508 -13.172 1 91.38 214 PRO A O 1
ATOM 1638 N N . ILE A 1 215 ? 14.688 -15.273 -13.148 1 89.75 215 ILE A N 1
ATOM 1639 C CA . ILE A 1 215 ? 15.711 -16.25 -12.773 1 89.75 215 ILE A CA 1
ATOM 1640 C C . ILE A 1 215 ? 16.453 -16.734 -14.016 1 89.75 215 ILE A C 1
ATOM 1642 O O . ILE A 1 215 ? 15.883 -17.453 -14.836 1 89.75 215 ILE A O 1
ATOM 1646 N N . LEU A 1 216 ? 17.562 -16.391 -14.172 1 88.19 216 LEU A N 1
ATOM 1647 C CA . LEU A 1 216 ? 18.516 -16.797 -15.203 1 88.19 216 LEU A CA 1
ATOM 1648 C C . LEU A 1 216 ? 19.906 -17.016 -14.602 1 88.19 216 LEU A C 1
ATOM 1650 O O . LEU A 1 216 ? 20.219 -16.484 -13.539 1 88.19 216 LEU A O 1
ATOM 1654 N N . PRO A 1 217 ? 20.672 -17.828 -15.273 1 90.88 217 PRO A N 1
ATOM 1655 C CA . PRO A 1 217 ? 22.031 -18 -14.758 1 90.88 217 PRO A CA 1
ATOM 1656 C C . PRO A 1 217 ? 22.75 -16.656 -14.547 1 90.88 217 PRO A C 1
ATOM 1658 O O . PRO A 1 217 ? 23.438 -16.469 -13.539 1 90.88 217 PRO A O 1
ATOM 1661 N N . GLU A 1 218 ? 22.453 -15.742 -15.422 1 92.38 218 GLU A N 1
ATOM 1662 C CA . GLU A 1 218 ? 23.125 -14.445 -15.391 1 92.38 218 GLU A CA 1
ATOM 1663 C C . GLU A 1 218 ? 22.609 -13.578 -14.242 1 92.38 218 GLU A C 1
ATOM 1665 O O . GLU A 1 218 ? 23.234 -12.586 -13.875 1 92.38 218 GLU A O 1
ATOM 1670 N N . THR A 1 219 ? 21.469 -13.922 -13.648 1 95.38 219 THR A N 1
ATOM 1671 C CA . THR A 1 219 ? 20.891 -13.07 -12.617 1 95.38 219 THR A CA 1
ATOM 1672 C C . THR A 1 219 ? 21.094 -13.688 -11.234 1 95.38 219 THR A C 1
ATOM 1674 O O . THR A 1 219 ? 20.625 -13.133 -10.234 1 95.38 219 THR A O 1
ATOM 1677 N N . HIS A 1 220 ? 21.766 -14.844 -11.195 1 96.62 220 HIS A N 1
ATOM 1678 C CA . HIS A 1 220 ? 22.062 -15.438 -9.891 1 96.62 220 HIS A CA 1
ATOM 1679 C C . HIS A 1 220 ? 22.922 -14.5 -9.047 1 96.62 220 HIS A C 1
ATOM 1681 O O . HIS A 1 220 ? 24.031 -14.141 -9.453 1 96.62 220 HIS A O 1
ATOM 1687 N N . HIS A 1 221 ? 22.422 -14.078 -7.918 1 98.06 221 HIS A N 1
ATOM 1688 C CA . HIS A 1 221 ? 23.109 -13.188 -7 1 98.06 221 HIS A CA 1
ATOM 1689 C C . HIS A 1 221 ? 23.562 -11.914 -7.703 1 98.06 221 HIS A C 1
ATOM 1691 O O . HIS A 1 221 ? 24.672 -11.422 -7.449 1 98.06 221 HIS A O 1
ATOM 1697 N N . MET A 1 222 ? 22.719 -11.5 -8.633 1 98.31 222 MET A N 1
ATOM 1698 C CA . MET A 1 222 ? 23.031 -10.234 -9.289 1 98.31 222 MET A CA 1
ATOM 1699 C C . MET A 1 222 ? 23.125 -9.102 -8.266 1 98.31 222 MET A C 1
ATOM 1701 O O . MET A 1 222 ? 23.703 -8.055 -8.547 1 98.31 222 MET A O 1
ATOM 1705 N N . ILE A 1 223 ? 22.547 -9.273 -7.145 1 98.81 223 ILE A N 1
ATOM 1706 C CA . ILE A 1 223 ? 22.703 -8.359 -6.012 1 98.81 223 ILE A CA 1
ATOM 1707 C C . ILE A 1 223 ? 23.562 -9.016 -4.938 1 98.81 223 ILE A C 1
ATOM 1709 O O . ILE A 1 223 ? 23.078 -9.836 -4.16 1 98.81 223 ILE A O 1
ATOM 1713 N N . GLY A 1 224 ? 24.781 -8.656 -4.914 1 98.69 224 GLY A N 1
ATOM 1714 C CA . GLY A 1 224 ? 25.719 -9.125 -3.904 1 98.69 224 GLY A CA 1
ATOM 1715 C C . GLY A 1 224 ? 26.266 -8.008 -3.039 1 98.69 224 GLY A C 1
ATOM 1716 O O . GLY A 1 224 ? 25.672 -6.934 -2.943 1 98.69 224 GLY A O 1
ATOM 1717 N N . ALA A 1 225 ? 27.344 -8.273 -2.377 1 98.62 225 ALA A N 1
ATOM 1718 C CA . ALA A 1 225 ? 27.969 -7.336 -1.445 1 98.62 225 ALA A CA 1
ATOM 1719 C C . ALA A 1 225 ? 28.312 -6.023 -2.145 1 98.62 225 ALA A C 1
ATOM 1721 O O . ALA A 1 225 ? 28.062 -4.941 -1.611 1 98.62 225 ALA A O 1
ATOM 1722 N N . ARG A 1 226 ? 28.922 -6.16 -3.293 1 98.62 226 ARG A N 1
ATOM 1723 C CA . ARG A 1 226 ? 29.328 -4.973 -4.031 1 98.62 226 ARG A CA 1
ATOM 1724 C C . ARG A 1 226 ? 28.141 -4.094 -4.383 1 98.62 226 ARG A C 1
ATOM 1726 O O . ARG A 1 226 ? 28.172 -2.881 -4.172 1 98.62 226 ARG A O 1
ATOM 1733 N N . GLU A 1 227 ? 27.094 -4.703 -4.934 1 98.81 227 GLU A N 1
ATOM 1734 C CA . GLU A 1 227 ? 25.891 -3.984 -5.328 1 98.81 227 GLU A CA 1
ATOM 1735 C C . GLU A 1 227 ? 25.219 -3.346 -4.121 1 98.81 227 GLU A C 1
ATOM 1737 O O . GLU A 1 227 ? 24.812 -2.178 -4.168 1 98.81 227 GLU A O 1
ATOM 1742 N N . LEU A 1 228 ? 25.094 -4.074 -3.051 1 98.81 228 LEU A N 1
ATOM 1743 C CA . LEU A 1 228 ? 24.453 -3.572 -1.841 1 98.81 228 LEU A CA 1
ATOM 1744 C C . LEU A 1 228 ? 25.219 -2.379 -1.275 1 98.81 228 LEU A C 1
ATOM 1746 O O . LEU A 1 228 ? 24.609 -1.452 -0.729 1 98.81 228 LEU A O 1
ATOM 1750 N N . ALA A 1 229 ? 26.5 -2.377 -1.397 1 98.62 229 ALA A N 1
ATOM 1751 C CA . ALA A 1 229 ? 27.344 -1.308 -0.871 1 98.62 229 ALA A CA 1
ATOM 1752 C C . ALA A 1 229 ? 27.109 -0.001 -1.622 1 98.62 229 ALA A C 1
ATOM 1754 O O . ALA A 1 229 ? 27.422 1.079 -1.118 1 98.62 229 ALA A O 1
ATOM 1755 N N . LEU A 1 230 ? 26.562 -0.043 -2.826 1 98.81 230 LEU A N 1
ATOM 1756 C CA . LEU A 1 230 ? 26.312 1.149 -3.627 1 98.81 230 LEU A CA 1
ATOM 1757 C C . LEU A 1 230 ? 25.094 1.903 -3.102 1 98.81 230 LEU A C 1
ATOM 1759 O O . LEU A 1 230 ? 24.906 3.084 -3.406 1 98.81 230 LEU A O 1
ATOM 1763 N N . MET A 1 231 ? 24.219 1.248 -2.377 1 98.62 231 MET A N 1
ATOM 1764 C CA . MET A 1 231 ? 23 1.871 -1.893 1 98.62 231 MET A CA 1
ATOM 1765 C C . MET A 1 231 ? 23.281 2.816 -0.732 1 98.62 231 MET A C 1
ATOM 1767 O O . MET A 1 231 ? 24.219 2.59 0.042 1 98.62 231 MET A O 1
ATOM 1771 N N . ALA A 1 232 ? 22.5 3.85 -0.591 1 97.19 232 ALA A N 1
ATOM 1772 C CA . ALA A 1 232 ? 22.656 4.848 0.463 1 97.19 232 ALA A CA 1
ATOM 1773 C C . ALA A 1 232 ? 22.266 4.281 1.822 1 97.19 232 ALA A C 1
ATOM 1775 O O . ALA A 1 232 ? 21.516 3.309 1.9 1 97.19 232 ALA A O 1
ATOM 1776 N N . ASP A 1 233 ? 22.719 4.898 2.846 1 96.31 233 ASP A N 1
ATOM 1777 C CA . ASP A 1 233 ? 22.281 4.559 4.195 1 96.31 233 ASP A CA 1
ATOM 1778 C C . ASP A 1 233 ? 20.781 4.781 4.359 1 96.31 233 ASP A C 1
ATOM 1780 O O . ASP A 1 233 ? 20.25 5.781 3.887 1 96.31 233 ASP A O 1
ATOM 1784 N N . HIS A 1 234 ? 20.109 3.799 4.934 1 95.06 234 HIS A N 1
ATOM 1785 C CA . HIS A 1 234 ? 18.703 3.795 5.266 1 95.06 234 HIS A CA 1
ATOM 1786 C C . HIS A 1 234 ? 17.844 3.568 4.023 1 95.06 234 HIS A C 1
ATOM 1788 O O . HIS A 1 234 ? 16.609 3.682 4.078 1 95.06 234 HIS A O 1
ATOM 1794 N N . ALA A 1 235 ? 18.5 3.264 2.893 1 98.12 235 ALA A N 1
ATOM 1795 C CA . ALA A 1 235 ? 17.719 2.9 1.708 1 98.12 235 ALA A CA 1
ATOM 1796 C C . ALA A 1 235 ? 16.906 1.641 1.957 1 98.12 235 ALA A C 1
ATOM 1798 O O . ALA A 1 235 ? 17.188 0.875 2.881 1 98.12 235 ALA A O 1
ATOM 1799 N N . ILE A 1 236 ? 15.859 1.499 1.187 1 98.81 236 ILE A N 1
ATOM 1800 C CA . ILE A 1 236 ? 14.953 0.359 1.291 1 98.81 236 ILE A CA 1
ATOM 1801 C C . ILE A 1 236 ? 15.234 -0.629 0.161 1 98.81 236 ILE A C 1
ATOM 1803 O O . ILE A 1 236 ? 15.352 -0.235 -1.002 1 98.81 236 ILE A O 1
ATOM 1807 N N . PHE A 1 237 ? 15.453 -1.841 0.528 1 98.94 237 PHE A N 1
ATOM 1808 C CA . PHE A 1 237 ? 15.617 -2.934 -0.421 1 98.94 237 PHE A CA 1
ATOM 1809 C C . PHE A 1 237 ? 14.453 -3.91 -0.337 1 98.94 237 PHE A C 1
ATOM 1811 O O . PHE A 1 237 ? 14.227 -4.523 0.707 1 98.94 237 PHE A O 1
ATOM 1818 N N . ILE A 1 238 ? 13.695 -4.102 -1.449 1 98.94 238 ILE A N 1
ATOM 1819 C CA . ILE A 1 238 ? 12.508 -4.949 -1.473 1 98.94 238 ILE A CA 1
ATOM 1820 C C . ILE A 1 238 ? 12.703 -6.086 -2.471 1 98.94 238 ILE A C 1
ATOM 1822 O O . ILE A 1 238 ? 12.984 -5.848 -3.646 1 98.94 238 ILE A O 1
ATOM 1826 N N . ASN A 1 239 ? 12.516 -7.289 -2.018 1 98.69 239 ASN A N 1
ATOM 1827 C CA . ASN A 1 239 ? 12.539 -8.445 -2.906 1 98.69 239 ASN A CA 1
ATOM 1828 C C . ASN A 1 239 ? 11.234 -9.242 -2.834 1 98.69 239 ASN A C 1
ATOM 1830 O O . ASN A 1 239 ? 11 -9.969 -1.871 1 98.69 239 ASN A O 1
ATOM 1834 N N . THR A 1 240 ? 10.422 -9.117 -3.832 1 97.62 240 THR A N 1
ATOM 1835 C CA . THR A 1 240 ? 9.219 -9.922 -4.004 1 97.62 240 THR A CA 1
ATOM 1836 C C . THR A 1 240 ? 9.359 -10.875 -5.184 1 97.62 240 THR A C 1
ATOM 1838 O O . THR A 1 240 ? 8.383 -11.484 -5.621 1 97.62 240 THR A O 1
ATOM 1841 N N . ALA A 1 241 ? 10.578 -10.906 -5.719 1 96.06 241 ALA A N 1
ATOM 1842 C CA . ALA A 1 241 ? 10.883 -11.891 -6.758 1 96.06 241 ALA A CA 1
ATOM 1843 C C . ALA A 1 241 ? 11.383 -13.195 -6.145 1 96.06 241 ALA A C 1
ATOM 1845 O O . ALA A 1 241 ? 10.688 -13.82 -5.34 1 96.06 241 ALA A O 1
ATOM 1846 N N . ARG A 1 242 ? 12.594 -13.633 -6.5 1 93.94 242 ARG A N 1
ATOM 1847 C CA . ARG A 1 242 ? 13.148 -14.859 -5.934 1 93.94 242 ARG A CA 1
ATOM 1848 C C . ARG A 1 242 ? 14.445 -14.57 -5.172 1 93.94 242 ARG A C 1
ATOM 1850 O O . ARG A 1 242 ? 15.234 -13.711 -5.578 1 93.94 242 ARG A O 1
ATOM 1857 N N . GLY A 1 243 ? 14.594 -15.352 -4.078 1 95.5 243 GLY A N 1
ATOM 1858 C CA . GLY A 1 243 ? 15.828 -15.227 -3.326 1 95.5 243 GLY A CA 1
ATOM 1859 C C . GLY A 1 243 ? 17.062 -15.539 -4.148 1 95.5 243 GLY A C 1
ATOM 1860 O O . GLY A 1 243 ? 18.172 -15.117 -3.805 1 95.5 243 GLY A O 1
ATOM 1861 N N . TRP A 1 244 ? 16.906 -16.188 -5.289 1 93.25 244 TRP A N 1
ATOM 1862 C CA . TRP A 1 244 ? 17.938 -16.562 -6.25 1 93.25 244 TRP A CA 1
ATOM 1863 C C . TRP A 1 244 ? 18.734 -15.352 -6.691 1 93.25 244 TRP A C 1
ATOM 1865 O O . TRP A 1 244 ? 19.938 -15.453 -6.961 1 93.25 244 TRP A O 1
ATOM 1875 N N . LEU A 1 245 ? 18.188 -14.195 -6.66 1 98 245 LEU A N 1
ATOM 1876 C CA . LEU A 1 245 ? 18.75 -12.977 -7.234 1 98 245 LEU A CA 1
ATOM 1877 C C . LEU A 1 245 ? 19.719 -12.32 -6.262 1 98 245 LEU A C 1
ATOM 1879 O O . LEU A 1 245 ? 20.5 -11.445 -6.652 1 98 245 LEU A O 1
ATOM 1883 N N . VAL A 1 246 ? 19.672 -12.75 -4.988 1 98.69 246 VAL A N 1
ATOM 1884 C CA . VAL A 1 246 ? 20.344 -11.992 -3.943 1 98.69 246 VAL A CA 1
ATOM 1885 C C . VAL A 1 246 ? 21.312 -12.906 -3.178 1 98.69 246 VAL A C 1
ATOM 1887 O O . VAL A 1 246 ? 20.938 -14.023 -2.805 1 98.69 246 VAL A O 1
ATOM 1890 N N . ASP A 1 247 ? 22.531 -12.477 -2.979 1 98.62 247 ASP A N 1
ATOM 1891 C CA . ASP A 1 247 ? 23.406 -13.125 -2.012 1 98.62 247 ASP A CA 1
ATOM 1892 C C . ASP A 1 247 ? 22.953 -12.852 -0.581 1 98.62 247 ASP A C 1
ATOM 1894 O O . ASP A 1 247 ? 23.234 -11.789 -0.025 1 98.62 247 ASP A O 1
ATOM 1898 N N . HIS A 1 248 ? 22.359 -13.797 0.042 1 98.19 248 HIS A N 1
ATOM 1899 C CA . HIS A 1 248 ? 21.703 -13.586 1.32 1 98.19 248 HIS A CA 1
ATOM 1900 C C . HIS A 1 248 ? 22.703 -13.391 2.447 1 98.19 248 HIS A C 1
ATOM 1902 O O . HIS A 1 248 ? 22.391 -12.773 3.467 1 98.19 248 HIS A O 1
ATOM 1908 N N . ASP A 1 249 ? 23.891 -13.969 2.287 1 98.12 249 ASP A N 1
ATOM 1909 C CA . ASP A 1 249 ? 24.922 -13.68 3.277 1 98.12 249 ASP A CA 1
ATOM 1910 C C . ASP A 1 249 ? 25.297 -12.203 3.256 1 98.12 249 ASP A C 1
ATOM 1912 O O . ASP A 1 249 ? 25.438 -11.578 4.309 1 98.12 249 ASP A O 1
ATOM 1916 N N . ALA A 1 250 ? 25.5 -11.719 2.088 1 98.62 250 ALA A N 1
ATOM 1917 C CA . ALA A 1 250 ? 25.781 -10.297 1.94 1 98.62 250 ALA A CA 1
ATOM 1918 C C . ALA A 1 250 ? 24.625 -9.445 2.453 1 98.62 250 ALA A C 1
ATOM 1920 O O . ALA A 1 250 ? 24.828 -8.438 3.127 1 98.62 250 ALA A O 1
ATOM 1921 N N . LEU A 1 251 ? 23.438 -9.828 2.111 1 98.75 251 LEU A N 1
ATOM 1922 C CA . LEU A 1 251 ? 22.25 -9.102 2.551 1 98.75 251 LEU A CA 1
ATOM 1923 C C . LEU A 1 251 ? 22.156 -9.094 4.074 1 98.75 251 LEU A C 1
ATOM 1925 O O . LEU A 1 251 ? 21.797 -8.078 4.672 1 98.75 251 LEU A O 1
ATOM 1929 N N . LEU A 1 252 ? 22.438 -10.242 4.66 1 98.5 252 LEU A N 1
ATOM 1930 C CA . LEU A 1 252 ? 22.375 -10.359 6.113 1 98.5 252 LEU A CA 1
ATOM 1931 C C . LEU A 1 252 ? 23.375 -9.414 6.773 1 98.5 252 LEU A C 1
ATOM 1933 O O . LEU A 1 252 ? 23.062 -8.797 7.797 1 98.5 252 LEU A O 1
ATOM 1937 N N . THR A 1 253 ? 24.516 -9.328 6.227 1 98.44 253 THR A N 1
ATOM 1938 C CA . THR A 1 253 ? 25.531 -8.414 6.75 1 98.44 253 THR A CA 1
ATOM 1939 C C . THR A 1 253 ? 25 -6.988 6.781 1 98.44 253 THR A C 1
ATOM 1941 O O . THR A 1 253 ? 25.141 -6.289 7.789 1 98.44 253 THR A O 1
ATOM 1944 N N . GLU A 1 254 ? 24.391 -6.516 5.703 1 98.38 254 GLU A N 1
ATOM 1945 C CA . GLU A 1 254 ? 23.797 -5.188 5.645 1 98.38 254 GLU A CA 1
ATOM 1946 C C . GLU A 1 254 ? 22.656 -5.055 6.652 1 98.38 254 GLU A C 1
ATOM 1948 O O . GLU A 1 254 ? 22.516 -4.016 7.305 1 98.38 254 GLU A O 1
ATOM 1953 N N . ALA A 1 255 ? 21.891 -6.09 6.77 1 98.25 255 ALA A N 1
ATOM 1954 C CA . ALA A 1 255 ? 20.766 -6.086 7.703 1 98.25 255 ALA A CA 1
ATOM 1955 C C . ALA A 1 255 ? 21.25 -5.926 9.141 1 98.25 255 ALA A C 1
ATOM 1957 O O . ALA A 1 255 ? 20.703 -5.117 9.898 1 98.25 255 ALA A O 1
ATOM 1958 N N . ILE A 1 256 ? 22.203 -6.648 9.531 1 98.25 256 ILE A N 1
ATOM 1959 C CA . ILE A 1 256 ? 22.734 -6.637 10.891 1 98.25 256 ILE A CA 1
ATOM 1960 C C . ILE A 1 256 ? 23.328 -5.266 11.211 1 98.25 256 ILE A C 1
ATOM 1962 O O . ILE A 1 256 ? 23.156 -4.746 12.312 1 98.25 256 ILE A O 1
ATOM 1966 N N . SER A 1 257 ? 24 -4.668 10.266 1 97.62 257 SER A N 1
ATOM 1967 C CA . SER A 1 257 ? 24.594 -3.355 10.469 1 97.62 257 SER A CA 1
ATOM 1968 C C . SER A 1 257 ? 23.516 -2.291 10.695 1 97.62 257 SER A C 1
ATOM 1970 O O . SER A 1 257 ? 23.812 -1.224 11.242 1 97.62 257 SER A O 1
ATOM 1972 N N . GLY A 1 258 ? 22.344 -2.508 10.172 1 96.5 258 GLY A N 1
ATOM 1973 C CA . GLY A 1 258 ? 21.266 -1.545 10.273 1 96.5 258 GLY A CA 1
ATOM 1974 C C . GLY A 1 258 ? 21.297 -0.487 9.188 1 96.5 258 GLY A C 1
ATOM 1975 O O . GLY A 1 258 ? 20.5 0.454 9.203 1 96.5 258 GLY A O 1
ATOM 1976 N N . ARG A 1 259 ? 22.172 -0.629 8.273 1 96.44 259 ARG A N 1
ATOM 1977 C CA . ARG A 1 259 ? 22.359 0.377 7.238 1 96.44 259 ARG A CA 1
ATOM 1978 C C . ARG A 1 259 ? 21.188 0.399 6.262 1 96.44 259 ARG A C 1
ATOM 1980 O O . ARG A 1 259 ? 20.812 1.461 5.766 1 96.44 259 ARG A O 1
ATOM 1987 N N . LEU A 1 260 ? 20.641 -0.785 5.977 1 98.19 260 LEU A N 1
ATOM 1988 C CA . LEU A 1 260 ? 19.531 -0.888 5.023 1 98.19 260 LEU A CA 1
ATOM 1989 C C . LEU A 1 260 ? 18.25 -1.303 5.727 1 98.19 260 LEU A C 1
ATOM 1991 O O . LEU A 1 260 ? 18.281 -1.958 6.77 1 98.19 260 LEU A O 1
ATOM 1995 N N . ARG A 1 261 ? 17.172 -0.863 5.25 1 98.12 261 ARG A N 1
ATOM 1996 C CA . ARG A 1 261 ? 15.852 -1.391 5.562 1 98.12 261 ARG A CA 1
ATOM 1997 C C . ARG A 1 261 ? 15.375 -2.348 4.477 1 98.12 261 ARG A C 1
ATOM 1999 O O . ARG A 1 261 ? 15.484 -2.047 3.287 1 98.12 261 ARG A O 1
ATOM 2006 N N . ILE A 1 262 ? 14.906 -3.539 4.91 1 98.81 262 ILE A N 1
ATOM 2007 C CA . ILE A 1 262 ? 14.789 -4.625 3.947 1 98.81 262 ILE A CA 1
ATOM 2008 C C . ILE A 1 262 ? 13.43 -5.301 4.082 1 98.81 262 ILE A C 1
ATOM 2010 O O . ILE A 1 262 ? 12.961 -5.539 5.199 1 98.81 262 ILE A O 1
ATOM 2014 N N . LEU A 1 263 ? 12.719 -5.52 2.973 1 98.88 263 LEU A N 1
ATOM 2015 C CA . LEU A 1 263 ? 11.57 -6.422 2.932 1 98.88 263 LEU A CA 1
ATOM 2016 C C . LEU A 1 263 ? 11.859 -7.629 2.047 1 98.88 263 LEU A C 1
ATOM 2018 O O . LEU A 1 263 ? 12.227 -7.477 0.878 1 98.88 263 LEU A O 1
ATOM 2022 N N . ILE A 1 264 ? 11.742 -8.805 2.611 1 98.06 264 ILE A N 1
ATOM 2023 C CA . ILE A 1 264 ? 11.961 -10.062 1.906 1 98.06 264 ILE A CA 1
ATOM 2024 C C . ILE A 1 264 ? 10.672 -10.883 1.917 1 98.06 264 ILE A C 1
ATOM 2026 O O . ILE A 1 264 ? 10.164 -11.242 2.982 1 98.06 264 ILE A O 1
ATOM 2030 N N . ASP A 1 265 ? 10.18 -11.219 0.761 1 96.56 265 ASP A N 1
ATOM 2031 C CA . ASP A 1 265 ? 9.031 -12.109 0.674 1 96.56 265 ASP A CA 1
ATOM 2032 C C . ASP A 1 265 ? 9.453 -13.523 0.293 1 96.56 265 ASP A C 1
ATOM 2034 O O . ASP A 1 265 ? 8.773 -14.5 0.636 1 96.56 265 ASP A O 1
ATOM 2038 N N . THR A 1 266 ? 10.602 -13.641 -0.436 1 94.62 266 THR A N 1
ATOM 2039 C CA . THR A 1 266 ? 11.117 -14.922 -0.914 1 94.62 266 THR A CA 1
ATOM 2040 C C . THR A 1 266 ? 12.594 -15.078 -0.552 1 94.62 266 THR A C 1
ATOM 2042 O O . THR A 1 266 ? 13.469 -14.805 -1.37 1 94.62 266 THR A O 1
ATOM 2045 N N . PRO A 1 267 ? 12.836 -15.586 0.619 1 95.19 267 PRO A N 1
ATOM 2046 C CA . PRO A 1 267 ? 14.227 -15.734 1.052 1 95.19 267 PRO A CA 1
ATOM 2047 C C . PRO A 1 267 ? 14.914 -16.938 0.413 1 95.19 267 PRO A C 1
ATOM 2049 O O . PRO A 1 267 ? 14.258 -17.75 -0.238 1 95.19 267 PRO A O 1
ATOM 2052 N N . GLU A 1 268 ? 16.172 -16.953 0.631 1 94.44 268 GLU A N 1
ATOM 2053 C CA . GLU A 1 268 ? 16.984 -18.094 0.257 1 94.44 268 GLU A CA 1
ATOM 2054 C C . GLU A 1 268 ? 17.969 -18.469 1.372 1 94.44 268 GLU A C 1
ATOM 2056 O O . GLU A 1 268 ? 18.766 -17.656 1.8 1 94.44 268 GLU A O 1
ATOM 2061 N N . PRO A 1 269 ? 17.953 -19.672 1.817 1 93.81 269 PRO A N 1
ATOM 2062 C CA . PRO A 1 269 ? 17 -20.719 1.428 1 93.81 269 PRO A CA 1
ATOM 2063 C C . PRO A 1 269 ? 15.578 -20.406 1.888 1 93.81 269 PRO A C 1
ATOM 2065 O O . PRO A 1 269 ? 15.359 -19.5 2.688 1 93.81 269 PRO A O 1
ATOM 2068 N N . GLU A 1 270 ? 14.633 -21.188 1.36 1 90.56 270 GLU A N 1
ATOM 2069 C CA . GLU A 1 270 ? 13.234 -21.094 1.763 1 90.56 270 GLU A CA 1
ATOM 2070 C C . GLU A 1 270 ? 12.688 -22.453 2.201 1 90.56 270 GLU A C 1
ATOM 2072 O O . GLU A 1 270 ? 12.539 -23.359 1.381 1 90.56 270 GLU A O 1
ATOM 2077 N N . PRO A 1 271 ? 12.461 -22.609 3.434 1 91.25 271 PRO A N 1
ATOM 2078 C CA . PRO A 1 271 ? 12.453 -21.562 4.461 1 91.25 271 PRO A CA 1
ATOM 2079 C C . PRO A 1 271 ? 13.844 -21.25 4.996 1 91.25 271 PRO A C 1
ATOM 2081 O O . PRO A 1 271 ? 14.781 -22.031 4.801 1 91.25 271 PRO A O 1
ATOM 2084 N N . LEU A 1 272 ? 13.906 -20.109 5.684 1 94.62 272 LEU A N 1
ATOM 2085 C CA . LEU A 1 272 ? 15.133 -19.766 6.395 1 94.62 272 LEU A CA 1
ATOM 2086 C C . LEU A 1 272 ? 15.352 -20.688 7.586 1 94.62 272 LEU A C 1
ATOM 2088 O O . LEU A 1 272 ? 14.391 -21.172 8.188 1 94.62 272 LEU A O 1
ATOM 2092 N N . PRO A 1 273 ? 16.641 -20.891 7.879 1 94.31 273 PRO A N 1
ATOM 2093 C CA . PRO A 1 273 ? 16.922 -21.609 9.133 1 94.31 273 PRO A CA 1
ATOM 2094 C C . PRO A 1 273 ? 16.281 -20.922 10.344 1 94.31 273 PRO A C 1
ATOM 2096 O O . PRO A 1 273 ? 16.203 -19.703 10.391 1 94.31 273 PRO A O 1
ATOM 2099 N N . THR A 1 274 ? 15.891 -21.734 11.32 1 94.56 274 THR A N 1
ATOM 2100 C CA . THR A 1 274 ? 15.156 -21.234 12.477 1 94.56 274 THR A CA 1
ATOM 2101 C C . THR A 1 274 ? 16.016 -20.266 13.281 1 94.56 274 THR A C 1
ATOM 2103 O O . THR A 1 274 ? 15.477 -19.422 14.016 1 94.56 274 THR A O 1
ATOM 2106 N N . ASP A 1 275 ? 17.281 -20.312 13.141 1 96.12 275 ASP A N 1
ATOM 2107 C CA . ASP A 1 275 ? 18.156 -19.453 13.906 1 96.12 275 ASP A CA 1
ATOM 2108 C C . ASP A 1 275 ? 18.594 -18.234 13.086 1 96.12 275 ASP A C 1
ATOM 2110 O O . ASP A 1 275 ? 19.453 -17.453 13.523 1 96.12 275 ASP A O 1
ATOM 2114 N N . SER A 1 276 ? 18.062 -18.141 11.953 1 96.88 276 SER A N 1
ATOM 2115 C CA . SER A 1 276 ? 18.438 -17 11.117 1 96.88 276 SER A CA 1
ATOM 2116 C C . SER A 1 276 ? 18.141 -15.68 11.805 1 96.88 276 SER A C 1
ATOM 2118 O O . SER A 1 276 ? 17.016 -15.445 12.258 1 96.88 276 SER A O 1
ATOM 2120 N N . PRO A 1 277 ? 19.047 -14.727 11.734 1 97.75 277 PRO A N 1
ATOM 2121 C CA . PRO A 1 277 ? 18.828 -13.414 12.352 1 97.75 277 PRO A CA 1
ATOM 2122 C C . PRO A 1 277 ? 17.781 -12.586 11.609 1 97.75 277 PRO A C 1
ATOM 2124 O O . PRO A 1 277 ? 17.266 -11.594 12.148 1 97.75 277 PRO A O 1
ATOM 2127 N N . PHE A 1 278 ? 17.453 -12.961 10.367 1 97.75 278 PHE A N 1
ATOM 2128 C CA . PHE A 1 278 ? 16.469 -12.211 9.594 1 97.75 278 PHE A CA 1
ATOM 2129 C C . PHE A 1 278 ? 15.133 -12.148 10.328 1 97.75 278 PHE A C 1
ATOM 2131 O O . PHE A 1 278 ? 14.367 -11.203 10.156 1 97.75 278 PHE A O 1
ATOM 2138 N N . TYR A 1 279 ? 14.875 -13.094 11.164 1 96.44 279 TYR A N 1
ATOM 2139 C CA . TYR A 1 279 ? 13.594 -13.18 11.859 1 96.44 279 TYR A CA 1
ATOM 2140 C C . TYR A 1 279 ? 13.492 -12.102 12.938 1 96.44 279 TYR A C 1
ATOM 2142 O O . TYR A 1 279 ? 12.391 -11.727 13.344 1 96.44 279 TYR A O 1
ATOM 2150 N N . ASP A 1 280 ? 14.633 -11.547 13.406 1 96.5 280 ASP A N 1
ATOM 2151 C CA . ASP A 1 280 ? 14.625 -10.789 14.648 1 96.5 280 ASP A CA 1
ATOM 2152 C C . ASP A 1 280 ? 14.945 -9.312 14.391 1 96.5 280 ASP A C 1
ATOM 2154 O O . ASP A 1 280 ? 14.695 -8.461 15.242 1 96.5 280 ASP A O 1
ATOM 2158 N N . LEU A 1 281 ? 15.555 -9.023 13.289 1 97.62 281 LEU A N 1
ATOM 2159 C CA . LEU A 1 281 ? 16.062 -7.68 13.023 1 97.62 281 LEU A CA 1
ATOM 2160 C C . LEU A 1 281 ? 14.914 -6.703 12.797 1 97.62 281 LEU A C 1
ATOM 2162 O O . LEU A 1 281 ? 14.039 -6.953 11.961 1 97.62 281 LEU A O 1
ATOM 2166 N N . PRO A 1 282 ? 14.898 -5.559 13.469 1 95.38 282 PRO A N 1
ATOM 2167 C CA . PRO A 1 282 ? 13.781 -4.621 13.367 1 95.38 282 PRO A CA 1
ATOM 2168 C C . PRO A 1 282 ? 13.727 -3.908 12.023 1 95.38 282 PRO A C 1
ATOM 2170 O O . PRO A 1 282 ? 12.68 -3.373 11.648 1 95.38 282 PRO A O 1
ATOM 2173 N N . ASN A 1 283 ? 14.859 -3.871 11.32 1 97.12 283 ASN A N 1
ATOM 2174 C CA . ASN A 1 283 ? 14.898 -3.209 10.023 1 97.12 283 ASN A CA 1
ATOM 2175 C C . ASN A 1 283 ? 14.602 -4.184 8.891 1 97.12 283 ASN A C 1
ATOM 2177 O O . ASN A 1 283 ? 14.781 -3.854 7.715 1 97.12 283 ASN A O 1
ATOM 2181 N N . VAL A 1 284 ? 14.141 -5.422 9.242 1 98.44 284 VAL A N 1
ATOM 2182 C CA . VAL A 1 284 ? 13.789 -6.422 8.242 1 98.44 284 VAL A CA 1
ATOM 2183 C C . VAL A 1 284 ? 12.312 -6.785 8.375 1 98.44 284 VAL A C 1
ATOM 2185 O O . VAL A 1 284 ? 11.844 -7.117 9.461 1 98.44 284 VAL A O 1
ATOM 2188 N N . VAL A 1 285 ? 11.586 -6.641 7.324 1 98.56 285 VAL A N 1
ATOM 2189 C CA . VAL A 1 285 ? 10.227 -7.16 7.203 1 98.56 285 VAL A CA 1
ATOM 2190 C C . VAL A 1 285 ? 10.242 -8.469 6.422 1 98.56 285 VAL A C 1
ATOM 2192 O O . VAL A 1 285 ? 10.492 -8.477 5.211 1 98.56 285 VAL A O 1
ATOM 2195 N N . LEU A 1 286 ? 10.008 -9.539 7.105 1 96.75 286 LEU A N 1
ATOM 2196 C CA . LEU A 1 286 ? 10.016 -10.875 6.516 1 96.75 286 LEU A CA 1
ATOM 2197 C C . LEU A 1 286 ? 8.602 -11.422 6.379 1 96.75 286 LEU A C 1
ATOM 2199 O O . LEU A 1 286 ? 7.945 -11.719 7.383 1 96.75 286 LEU A O 1
ATOM 2203 N N . THR A 1 287 ? 8.117 -11.523 5.176 1 95.44 287 THR A N 1
ATOM 2204 C CA . THR A 1 287 ? 6.797 -12.094 4.93 1 95.44 287 THR A CA 1
ATOM 2205 C C . THR A 1 287 ? 6.914 -13.5 4.34 1 95.44 287 THR A C 1
ATOM 2207 O O . THR A 1 287 ? 7.914 -13.82 3.697 1 95.44 287 THR A O 1
ATOM 2210 N N . PRO A 1 288 ? 6 -14.344 4.551 1 92.81 288 PRO A N 1
ATOM 2211 C CA . PRO A 1 288 ? 6.105 -15.758 4.188 1 92.81 288 PRO A CA 1
ATOM 2212 C C . PRO A 1 288 ? 5.566 -16.047 2.791 1 92.81 288 PRO A C 1
ATOM 2214 O O . PRO A 1 288 ? 4.695 -16.906 2.629 1 92.81 288 PRO A O 1
ATOM 2217 N N . HIS A 1 289 ? 6.156 -15.414 1.749 1 92.94 289 HIS A N 1
ATOM 2218 C CA . HIS A 1 289 ? 5.852 -15.672 0.344 1 92.94 289 HIS A CA 1
ATOM 2219 C C . HIS A 1 289 ? 4.371 -15.453 0.053 1 92.94 289 HIS A C 1
ATOM 2221 O O . HIS A 1 289 ? 3.715 -16.312 -0.525 1 92.94 289 HIS A O 1
ATOM 2227 N N . ILE A 1 290 ? 3.92 -14.25 0.398 1 93.38 290 ILE A N 1
ATOM 2228 C CA . ILE A 1 290 ? 2.488 -13.984 0.283 1 93.38 290 ILE A CA 1
ATOM 2229 C C . ILE A 1 290 ? 2.252 -12.82 -0.669 1 93.38 290 ILE A C 1
ATOM 2231 O O . ILE A 1 290 ? 1.124 -12.336 -0.805 1 93.38 290 ILE A O 1
ATOM 2235 N N . ALA A 1 291 ? 3.332 -12.297 -1.279 1 95.81 291 ALA A N 1
ATOM 2236 C CA . ALA A 1 291 ? 3.146 -11.211 -2.24 1 95.81 291 ALA A CA 1
ATOM 2237 C C . ALA A 1 291 ? 2.277 -11.664 -3.412 1 95.81 291 ALA A C 1
ATOM 2239 O O . ALA A 1 291 ? 1.461 -10.891 -3.92 1 95.81 291 ALA A O 1
ATOM 2240 N N . GLY A 1 292 ? 2.475 -12.875 -3.836 1 93.81 292 GLY A N 1
ATOM 2241 C CA . GLY A 1 292 ? 1.684 -13.422 -4.926 1 93.81 292 GLY A CA 1
ATOM 2242 C C . GLY A 1 292 ? 0.253 -13.734 -4.527 1 93.81 292 GLY A C 1
ATOM 2243 O O . GLY A 1 292 ? -0.205 -13.32 -3.461 1 93.81 292 GLY A O 1
ATOM 2244 N N . ALA A 1 293 ? -0.444 -14.508 -5.387 1 92.69 293 ALA A N 1
ATOM 2245 C CA . ALA A 1 293 ? -1.866 -14.781 -5.191 1 92.69 293 ALA A CA 1
ATOM 2246 C C . ALA A 1 293 ? -2.107 -15.531 -3.887 1 92.69 293 ALA A C 1
ATOM 2248 O O . ALA A 1 293 ? -1.49 -16.562 -3.635 1 92.69 293 ALA A O 1
ATOM 2249 N N . LEU A 1 294 ? -2.951 -15.031 -3.113 1 91 294 LEU A N 1
ATOM 2250 C CA . LEU A 1 294 ? -3.354 -15.578 -1.818 1 91 294 LEU A CA 1
ATOM 2251 C C . LEU A 1 294 ? -4.863 -15.484 -1.637 1 91 294 LEU A C 1
ATOM 2253 O O . LEU A 1 294 ? -5.469 -14.453 -1.939 1 91 294 LEU A O 1
ATOM 2257 N N . GLY A 1 295 ? -5.445 -16.562 -1.146 1 90.56 295 GLY A N 1
ATOM 2258 C CA . GLY A 1 295 ? -6.879 -16.562 -0.903 1 90.56 295 GLY A CA 1
ATOM 2259 C C . GLY A 1 295 ? -7.699 -16.375 -2.166 1 90.56 295 GLY A C 1
ATOM 2260 O O . GLY A 1 295 ? -7.516 -17.094 -3.145 1 90.56 295 GLY A O 1
ATOM 2261 N N . ASN A 1 296 ? -8.516 -15.344 -2.119 1 92 296 ASN A N 1
ATOM 2262 C CA . ASN A 1 296 ? -9.438 -15.148 -3.23 1 92 296 ASN A CA 1
ATOM 2263 C C . ASN A 1 296 ? -8.711 -14.688 -4.488 1 92 296 ASN A C 1
ATOM 2265 O O . ASN A 1 296 ? -9.297 -14.664 -5.574 1 92 296 ASN A O 1
ATOM 2269 N N . GLU A 1 297 ? -7.473 -14.312 -4.348 1 94.38 297 GLU A N 1
ATOM 2270 C CA . GLU A 1 297 ? -6.688 -13.898 -5.504 1 94.38 297 GLU A CA 1
ATOM 2271 C C . GLU A 1 297 ? -6.418 -15.07 -6.438 1 94.38 297 GLU A C 1
ATOM 2273 O O . GLU A 1 297 ? -6.121 -14.875 -7.621 1 94.38 297 GLU A O 1
ATOM 2278 N N . LEU A 1 298 ? -6.5 -16.25 -5.918 1 93.75 298 LEU A N 1
ATOM 2279 C CA . LEU A 1 298 ? -6.352 -17.453 -6.727 1 93.75 298 LEU A CA 1
ATOM 2280 C C . LEU A 1 298 ? -7.422 -17.516 -7.809 1 93.75 298 LEU A C 1
ATOM 2282 O O . LEU A 1 298 ? -7.184 -18.047 -8.898 1 93.75 298 LEU A O 1
ATOM 2286 N N . ARG A 1 299 ? -8.547 -16.938 -7.539 1 93.88 299 ARG A N 1
ATOM 2287 C CA . ARG A 1 299 ? -9.656 -16.953 -8.484 1 93.88 299 ARG A CA 1
ATOM 2288 C C . ARG A 1 299 ? -9.305 -16.188 -9.758 1 93.88 299 ARG A C 1
ATOM 2290 O O . ARG A 1 299 ? -9.758 -16.547 -10.852 1 93.88 299 ARG A O 1
ATOM 2297 N N . ALA A 1 300 ? -8.453 -15.211 -9.57 1 95.62 300 ALA A N 1
ATOM 2298 C CA . ALA A 1 300 ? -8.016 -14.484 -10.758 1 95.62 300 ALA A CA 1
ATOM 2299 C C . ALA A 1 300 ? -7.203 -15.383 -11.688 1 95.62 300 ALA A C 1
ATOM 2301 O O . ALA A 1 300 ? -7.297 -15.266 -12.914 1 95.62 300 ALA A O 1
ATOM 2302 N N . LEU A 1 301 ? -6.469 -16.266 -11.125 1 96.69 301 LEU A N 1
ATOM 2303 C CA . LEU A 1 301 ? -5.656 -17.188 -11.906 1 96.69 301 LEU A CA 1
ATOM 2304 C C . LEU A 1 301 ? -6.535 -18.219 -12.609 1 96.69 301 LEU A C 1
ATOM 2306 O O . LEU A 1 301 ? -6.398 -18.438 -13.812 1 96.69 301 LEU A O 1
ATOM 2310 N N . SER A 1 302 ? -7.441 -18.812 -11.844 1 96.56 302 SER A N 1
ATOM 2311 C CA . SER A 1 302 ? -8.312 -19.812 -12.445 1 96.56 302 SER A CA 1
ATOM 2312 C C . SER A 1 302 ? -9.242 -19.203 -13.477 1 96.56 302 SER A C 1
ATOM 2314 O O . SER A 1 302 ? -9.531 -19.812 -14.508 1 96.56 302 SER A O 1
ATOM 2316 N N . ASP A 1 303 ? -9.703 -18 -13.195 1 97.25 303 ASP A N 1
ATOM 2317 C CA . ASP A 1 303 ? -10.547 -17.312 -14.156 1 97.25 303 ASP A CA 1
ATOM 2318 C C . ASP A 1 303 ? -9.844 -17.172 -15.508 1 97.25 303 ASP A C 1
ATOM 2320 O O . ASP A 1 303 ? -10.438 -17.422 -16.547 1 97.25 303 ASP A O 1
ATOM 2324 N N . LEU A 1 304 ? -8.633 -16.797 -15.445 1 98 304 LEU A N 1
ATOM 2325 C CA . LEU A 1 304 ? -7.883 -16.625 -16.688 1 98 304 LEU A CA 1
ATOM 2326 C C . LEU A 1 304 ? -7.641 -17.969 -17.375 1 98 304 LEU A C 1
ATOM 2328 O O . LEU A 1 304 ? -7.785 -18.078 -18.594 1 98 304 LEU A O 1
ATOM 2332 N N . ALA A 1 305 ? -7.281 -18.969 -16.641 1 98.44 305 ALA A N 1
ATOM 2333 C CA . ALA A 1 305 ? -7.066 -20.297 -17.203 1 98.44 305 ALA A CA 1
ATOM 2334 C C . ALA A 1 305 ? -8.336 -20.828 -17.859 1 98.44 305 ALA A C 1
ATOM 2336 O O . ALA A 1 305 ? -8.289 -21.391 -18.953 1 98.44 305 ALA A O 1
ATOM 2337 N N . ILE A 1 306 ? -9.469 -20.625 -17.219 1 98.62 306 ILE A N 1
ATOM 2338 C CA . ILE A 1 306 ? -10.75 -21.062 -17.75 1 98.62 306 ILE A CA 1
ATOM 2339 C C . ILE A 1 306 ? -11.078 -20.297 -19.031 1 98.62 306 ILE A C 1
ATOM 2341 O O . ILE A 1 306 ? -11.562 -20.875 -20 1 98.62 306 ILE A O 1
ATOM 2345 N N . THR A 1 307 ? -10.789 -19.031 -18.969 1 98.75 307 THR A N 1
ATOM 2346 C CA . THR A 1 307 ? -10.992 -18.234 -20.156 1 98.75 307 THR A CA 1
ATOM 2347 C C . THR A 1 307 ? -10.188 -18.781 -21.328 1 98.75 307 THR A C 1
ATOM 2349 O O . THR A 1 307 ? -10.688 -18.891 -22.453 1 98.75 307 THR A O 1
ATOM 2352 N N . GLU A 1 308 ? -8.93 -19.156 -21.094 1 98.81 308 GLU A N 1
ATOM 2353 C CA . GLU A 1 308 ? -8.094 -19.766 -22.125 1 98.81 308 GLU A CA 1
ATOM 2354 C C . GLU A 1 308 ? -8.703 -21.062 -22.641 1 98.81 308 GLU A C 1
ATOM 2356 O O . GLU A 1 308 ? -8.688 -21.328 -23.844 1 98.81 308 GLU A O 1
ATOM 2361 N N . ILE A 1 309 ? -9.266 -21.844 -21.75 1 98.75 309 ILE A N 1
ATOM 2362 C CA . ILE A 1 309 ? -9.898 -23.109 -22.125 1 98.75 309 ILE A CA 1
ATOM 2363 C C . ILE A 1 309 ? -11.141 -22.844 -22.969 1 98.75 309 ILE A C 1
ATOM 2365 O O . ILE A 1 309 ? -11.352 -23.484 -24 1 98.75 309 ILE A O 1
ATOM 2369 N N . GLU A 1 310 ? -11.953 -21.859 -22.484 1 98.88 310 GLU A N 1
ATOM 2370 C CA . GLU A 1 310 ? -13.141 -21.469 -23.234 1 98.88 310 GLU A CA 1
ATOM 2371 C C . GLU A 1 310 ? -12.773 -21.047 -24.656 1 98.88 310 GLU A C 1
ATOM 2373 O O . GLU A 1 310 ? -13.438 -21.453 -25.625 1 98.88 310 GLU A O 1
ATOM 2378 N N . ARG A 1 311 ? -11.758 -20.281 -24.781 1 98.81 311 ARG A N 1
ATOM 2379 C CA . ARG A 1 311 ? -11.32 -19.812 -26.094 1 98.81 311 ARG A CA 1
ATOM 2380 C C . ARG A 1 311 ? -10.828 -20.969 -26.953 1 98.81 311 ARG A C 1
ATOM 2382 O O . ARG A 1 311 ? -11.156 -21.062 -28.125 1 98.81 311 ARG A O 1
ATOM 2389 N N . PHE A 1 312 ? -10.094 -21.875 -26.375 1 98.69 312 PHE A N 1
ATOM 2390 C CA . PHE A 1 312 ? -9.578 -23.047 -27.062 1 98.69 312 PHE A CA 1
ATOM 2391 C C . PHE A 1 312 ? -10.727 -23.891 -27.625 1 98.69 312 PHE A C 1
ATOM 2393 O O . PHE A 1 312 ? -10.703 -24.281 -28.781 1 98.69 312 PHE A O 1
ATOM 2400 N N . VAL A 1 313 ? -11.727 -24.109 -26.797 1 98.5 313 VAL A N 1
ATOM 2401 C CA . VAL A 1 313 ? -12.867 -24.938 -27.188 1 98.5 313 VAL A CA 1
ATOM 2402 C C . VAL A 1 313 ? -13.648 -24.25 -28.297 1 98.5 313 VAL A C 1
ATOM 2404 O O . VAL A 1 313 ? -14.164 -24.906 -29.203 1 98.5 313 VAL A O 1
ATOM 2407 N N . ALA A 1 314 ? -13.664 -23 -28.25 1 98.25 314 ALA A N 1
ATOM 2408 C CA . ALA A 1 314 ? -14.406 -22.234 -29.25 1 98.25 314 ALA A CA 1
ATOM 2409 C C . ALA A 1 314 ? -13.578 -22.031 -30.516 1 98.25 314 ALA A C 1
ATOM 2411 O O . ALA A 1 314 ? -14.055 -21.422 -31.484 1 98.25 314 ALA A O 1
ATOM 2412 N N . GLY A 1 315 ? -12.359 -22.422 -30.484 1 98 315 GLY A N 1
ATOM 2413 C CA . GLY A 1 315 ? -11.508 -22.266 -31.656 1 98 315 GLY A CA 1
ATOM 2414 C C . GLY A 1 315 ? -10.953 -20.859 -31.812 1 98 315 GLY A C 1
ATOM 2415 O O . GLY A 1 315 ? -10.633 -20.422 -32.906 1 98 315 GLY A O 1
ATOM 2416 N N . LEU A 1 316 ? -10.898 -20.141 -30.703 1 98.44 316 LEU A N 1
ATOM 2417 C CA . LEU A 1 316 ? -10.383 -18.766 -30.719 1 98.44 316 LEU A CA 1
ATOM 2418 C C . LEU A 1 316 ? -8.906 -18.75 -30.344 1 98.44 316 LEU A C 1
ATOM 2420 O O . LEU A 1 316 ? -8.398 -19.672 -29.703 1 98.44 316 LEU A O 1
ATOM 2424 N N . ALA A 1 317 ? -8.203 -17.719 -30.75 1 98.25 317 ALA A N 1
ATOM 2425 C CA . ALA A 1 317 ? -6.789 -17.547 -30.422 1 98.25 317 ALA A CA 1
ATOM 2426 C C . ALA A 1 317 ? -6.59 -17.375 -28.922 1 98.25 317 ALA A C 1
ATOM 2428 O O . ALA A 1 317 ? -7.391 -16.703 -28.266 1 98.25 317 ALA A O 1
ATOM 2429 N N . PRO A 1 318 ? -5.484 -17.969 -28.375 1 98.38 318 PRO A N 1
ATOM 2430 C CA . PRO A 1 318 ? -5.219 -17.781 -26.938 1 98.38 318 PRO A CA 1
ATOM 2431 C C . PRO A 1 318 ? -4.848 -16.344 -26.594 1 98.38 318 PRO A C 1
ATOM 2433 O O . PRO A 1 318 ? -4.391 -15.594 -27.453 1 98.38 318 PRO A O 1
ATOM 2436 N N . LEU A 1 319 ? -5.074 -15.93 -25.406 1 97.88 319 LEU A N 1
ATOM 2437 C CA . LEU A 1 319 ? -4.719 -14.602 -24.922 1 97.88 319 LEU A CA 1
ATOM 2438 C C . LEU A 1 319 ? -3.266 -14.562 -24.469 1 97.88 319 LEU A C 1
ATOM 2440 O O . LEU A 1 319 ? -2.555 -13.586 -24.734 1 97.88 319 LEU A O 1
ATOM 2444 N N . HIS A 1 320 ? -2.762 -15.633 -23.781 1 96.88 320 HIS A N 1
ATOM 2445 C CA . HIS A 1 320 ? -1.433 -15.633 -23.172 1 96.88 320 HIS A CA 1
ATOM 2446 C C . HIS A 1 320 ? -0.698 -16.938 -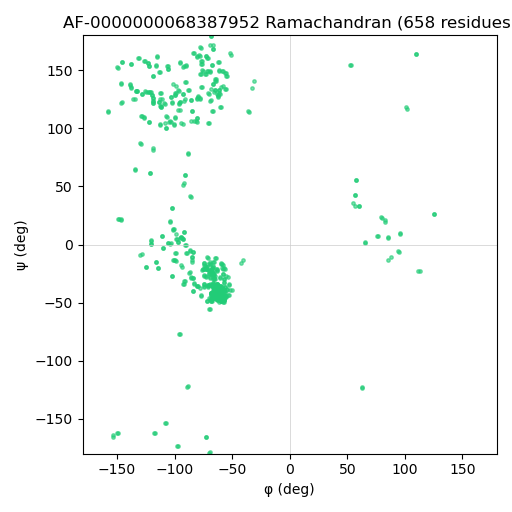23.484 1 96.88 320 HIS A C 1
ATOM 2448 O O . HIS A 1 320 ? -0.338 -17.672 -22.562 1 96.88 320 HIS A O 1
ATOM 2454 N N . PRO A 1 321 ? -0.389 -17.203 -24.719 1 96.69 321 PRO A N 1
ATOM 2455 C CA . PRO A 1 321 ? 0.346 -18.422 -25.078 1 96.69 321 PRO A CA 1
ATOM 2456 C C . PRO A 1 321 ? 1.812 -18.375 -24.656 1 96.69 321 PRO A C 1
ATOM 2458 O O . PRO A 1 321 ? 2.383 -17.297 -24.516 1 96.69 321 PRO A O 1
ATOM 2461 N N . VAL A 1 322 ? 2.314 -19.516 -24.375 1 94.88 322 VAL A N 1
ATOM 2462 C CA . VAL A 1 322 ? 3.74 -19.672 -24.094 1 94.88 322 VAL A CA 1
ATOM 2463 C C . VAL A 1 322 ? 4.406 -20.469 -25.203 1 94.88 322 VAL A C 1
ATOM 2465 O O . VAL A 1 322 ? 3.895 -21.516 -25.625 1 94.88 322 VAL A O 1
ATOM 2468 N N . HIS A 1 323 ? 5.492 -19.938 -25.688 1 91.06 323 HIS A N 1
ATOM 2469 C CA . HIS A 1 323 ? 6.242 -20.625 -26.734 1 91.06 323 HIS A CA 1
ATOM 2470 C C . HIS A 1 323 ? 7.621 -21.031 -26.25 1 91.06 323 HIS A C 1
ATOM 2472 O O . HIS A 1 323 ? 8.102 -20.531 -25.219 1 91.06 323 HIS A O 1
ATOM 2478 N N . LYS A 1 324 ? 8.18 -21.969 -26.984 1 85.69 324 LYS A N 1
ATOM 2479 C CA . LYS A 1 324 ? 9.5 -22.484 -26.641 1 85.69 324 LYS A CA 1
ATOM 2480 C C . LYS A 1 324 ? 10.5 -21.359 -26.422 1 85.69 324 LYS A C 1
ATOM 2482 O O . LYS A 1 324 ? 11.305 -21.391 -25.484 1 85.69 324 LYS A O 1
ATOM 2487 N N . GLN A 1 325 ? 10.438 -20.344 -27.203 1 81 325 GLN A N 1
ATOM 2488 C CA . GLN A 1 325 ? 11.375 -19.234 -27.141 1 81 325 GLN A CA 1
ATOM 2489 C C . GLN A 1 325 ? 11.219 -18.453 -25.844 1 81 325 GLN A C 1
ATOM 2491 O O . GLN A 1 325 ? 12.156 -17.797 -25.391 1 81 325 GLN A O 1
ATOM 2496 N N . ASP A 1 326 ? 10.062 -18.516 -25.234 1 79.88 326 ASP A N 1
ATOM 2497 C CA . ASP A 1 326 ? 9.789 -17.781 -24 1 79.88 326 ASP A CA 1
ATOM 2498 C C . ASP A 1 326 ? 10.484 -18.438 -22.812 1 79.88 326 ASP A C 1
ATOM 2500 O O . ASP A 1 326 ? 10.688 -17.797 -21.781 1 79.88 326 ASP A O 1
ATOM 2504 N N . MET A 1 327 ? 10.812 -19.688 -22.984 1 75.69 327 MET A N 1
ATOM 2505 C CA . MET A 1 327 ? 11.391 -20.469 -21.875 1 75.69 327 MET A CA 1
ATOM 2506 C C . MET A 1 327 ? 12.781 -19.953 -21.531 1 75.69 327 MET A C 1
ATOM 2508 O O . MET A 1 327 ? 13.242 -20.125 -20.406 1 75.69 327 MET A O 1
ATOM 2512 N N . GLU A 1 328 ? 13.344 -19.359 -22.547 1 66.31 328 GLU A N 1
ATOM 2513 C CA . GLU A 1 328 ? 14.664 -18.797 -22.297 1 66.31 328 GLU A CA 1
ATOM 2514 C C . GLU A 1 328 ? 14.57 -17.531 -21.453 1 66.31 328 GLU A C 1
ATOM 2516 O O . GLU A 1 328 ? 15.547 -17.125 -20.812 1 66.31 328 GLU A O 1
ATOM 2521 N N . ARG A 1 329 ? 13.336 -17 -21.453 1 61.62 329 ARG A N 1
ATOM 2522 C CA . ARG A 1 329 ? 13.188 -15.711 -20.781 1 61.62 329 ARG A CA 1
ATOM 2523 C C . ARG A 1 329 ? 12.266 -15.82 -19.578 1 61.62 329 ARG A C 1
ATOM 2525 O O . ARG A 1 329 ? 12.164 -14.891 -18.781 1 61.62 329 ARG A O 1
ATOM 2532 N N . MET A 1 330 ? 11.555 -16.812 -19.453 1 60.06 330 MET A N 1
ATOM 2533 C CA . MET A 1 330 ? 10.531 -16.969 -18.438 1 60.06 330 MET A CA 1
ATOM 2534 C C . MET A 1 330 ? 11.148 -17.391 -17.109 1 60.06 330 MET A C 1
ATOM 2536 O O . MET A 1 330 ? 12.055 -18.219 -17.078 1 60.06 330 MET A O 1
ATOM 2540 N N . ALA A 1 331 ? 10.734 -16.438 -16.047 1 54.41 331 ALA A N 1
ATOM 2541 C CA . ALA A 1 331 ? 11.258 -16.594 -14.688 1 54.41 331 ALA A CA 1
ATOM 2542 C C . ALA A 1 331 ? 10.594 -17.781 -13.984 1 54.41 331 ALA A C 1
ATOM 2544 O O . ALA A 1 331 ? 9.422 -18.078 -14.227 1 54.41 331 ALA A O 1
ATOM 2545 N N . MET B 1 1 ? 4.785 27.891 15.164 1 93.31 1 MET B N 1
ATOM 2546 C CA . MET B 1 1 ? 4.75 26.438 15.125 1 93.31 1 MET B CA 1
ATOM 2547 C C . MET B 1 1 ? 5.688 25.844 16.172 1 93.31 1 MET B C 1
ATOM 2549 O O . MET B 1 1 ? 6.531 26.547 16.734 1 93.31 1 MET B O 1
ATOM 2553 N N . ARG B 1 2 ? 5.523 24.531 16.422 1 90.88 2 ARG B N 1
ATOM 2554 C CA . ARG B 1 2 ? 6.41 23.859 17.375 1 90.88 2 ARG B CA 1
ATOM 2555 C C . ARG B 1 2 ? 7.867 23.984 16.938 1 90.88 2 ARG B C 1
ATOM 2557 O O . ARG B 1 2 ? 8.164 23.922 15.742 1 90.88 2 ARG B O 1
ATOM 2564 N N . SER B 1 3 ? 8.75 24.016 17.891 1 89.75 3 SER B N 1
ATOM 2565 C CA . SER B 1 3 ? 10.141 24.375 17.656 1 89.75 3 SER B CA 1
ATOM 2566 C C . SER B 1 3 ? 10.867 23.312 16.859 1 89.75 3 SER B C 1
ATOM 2568 O O . SER B 1 3 ? 11.867 23.594 16.188 1 89.75 3 SER B O 1
ATOM 2570 N N . GLU B 1 4 ? 10.344 22.078 16.891 1 85.75 4 GLU B N 1
ATOM 2571 C CA . GLU B 1 4 ? 11.062 20.984 16.25 1 85.75 4 GLU B CA 1
ATOM 2572 C C . GLU B 1 4 ? 10.633 20.828 14.789 1 85.75 4 GLU B C 1
ATOM 2574 O O . GLU B 1 4 ? 11.266 20.109 14.023 1 85.75 4 GLU B O 1
ATOM 2579 N N . LEU B 1 5 ? 9.648 21.516 14.32 1 88.56 5 LEU B N 1
ATOM 2580 C CA . LEU B 1 5 ? 9 21.25 13.047 1 88.56 5 LEU B CA 1
ATOM 2581 C C . LEU B 1 5 ? 9.805 21.828 11.891 1 88.56 5 LEU B C 1
ATOM 2583 O O . LEU B 1 5 ? 9.891 21.219 10.812 1 88.56 5 LEU B O 1
ATOM 2587 N N . PRO B 1 6 ? 10.445 23 12.078 1 90.38 6 PRO B N 1
ATOM 2588 C CA . PRO B 1 6 ? 11.133 23.609 10.938 1 90.38 6 PRO B CA 1
ATOM 2589 C C . PRO B 1 6 ? 12.172 22.688 10.312 1 90.38 6 PRO B C 1
ATOM 2591 O O . PRO B 1 6 ? 12.367 22.703 9.094 1 90.38 6 PRO B O 1
ATOM 2594 N N . GLU B 1 7 ? 12.789 21.891 11.086 1 87.56 7 GLU B N 1
ATOM 2595 C CA . GLU B 1 7 ? 13.812 21 10.555 1 87.56 7 GLU B CA 1
ATOM 2596 C C . GLU B 1 7 ? 13.242 20.078 9.492 1 87.56 7 GLU B C 1
ATOM 2598 O O . GLU B 1 7 ? 13.922 19.734 8.516 1 87.56 7 GLU B O 1
ATOM 2603 N N . GLY B 1 8 ? 12.062 19.656 9.648 1 89 8 GLY B N 1
ATOM 2604 C CA . GLY B 1 8 ? 11.406 18.766 8.695 1 89 8 GLY B CA 1
ATOM 2605 C C . GLY B 1 8 ? 10.734 19.516 7.559 1 89 8 GLY B C 1
ATOM 2606 O O . GLY B 1 8 ? 10.68 19.016 6.434 1 89 8 GLY B O 1
ATOM 2607 N N . PHE B 1 9 ? 10.328 20.656 7.801 1 92.62 9 PHE B N 1
ATOM 2608 C CA . PHE B 1 9 ? 9.547 21.438 6.848 1 92.62 9 PHE B CA 1
ATOM 2609 C C . PHE B 1 9 ? 10.453 22.141 5.844 1 92.62 9 PHE B C 1
ATOM 2611 O O . PHE B 1 9 ? 10.102 22.281 4.672 1 92.62 9 PHE B O 1
ATOM 2618 N N . PHE B 1 10 ? 11.625 22.531 6.328 1 94.31 10 PHE B N 1
ATOM 2619 C CA . PHE B 1 10 ? 12.383 23.469 5.508 1 94.31 10 PHE B CA 1
ATOM 2620 C C . PHE B 1 10 ? 13.805 22.969 5.297 1 94.31 10 PHE B C 1
ATOM 2622 O O . PHE B 1 10 ? 14.594 22.875 6.246 1 94.31 10 PHE B O 1
ATOM 2629 N N . GLY B 1 11 ? 14.094 22.594 4.117 1 92.06 11 GLY B N 1
ATOM 2630 C CA . GLY B 1 11 ? 15.461 22.375 3.678 1 92.06 11 GLY B CA 1
ATOM 2631 C C . GLY B 1 11 ? 16.047 23.562 2.945 1 92.06 11 GLY B C 1
ATOM 2632 O O . GLY B 1 11 ? 15.461 24.656 2.934 1 92.06 11 GLY B O 1
ATOM 2633 N N . PRO B 1 12 ? 17.234 23.406 2.4 1 94.81 12 PRO B N 1
ATOM 2634 C CA . PRO B 1 12 ? 17.891 24.5 1.696 1 94.81 12 PRO B CA 1
ATOM 2635 C C . PRO B 1 12 ? 17.031 25.109 0.593 1 94.81 12 PRO B C 1
ATOM 2637 O O . PRO B 1 12 ? 16.984 26.328 0.446 1 94.81 12 PRO B O 1
ATOM 2640 N N . ARG B 1 13 ? 16.344 24.234 -0.058 1 95.5 13 ARG B N 1
ATOM 2641 C CA . ARG B 1 13 ? 15.516 24.703 -1.155 1 95.5 13 ARG B CA 1
ATOM 2642 C C . ARG B 1 13 ? 14.359 25.547 -0.635 1 95.5 13 ARG B C 1
ATOM 2644 O O . ARG B 1 13 ? 14.078 26.625 -1.173 1 95.5 13 ARG B O 1
ATOM 2651 N N . GLU B 1 14 ? 13.688 25.094 0.351 1 96 14 GLU B N 1
ATOM 2652 C CA . GLU B 1 14 ? 12.562 25.812 0.934 1 96 14 GLU B CA 1
ATOM 2653 C C . GLU B 1 14 ? 13 27.172 1.485 1 96 14 GLU B C 1
ATOM 2655 O O . GLU B 1 14 ? 12.328 28.188 1.258 1 96 14 GLU B O 1
ATOM 2660 N N . TRP B 1 15 ? 14.156 27.203 2.131 1 96.62 15 TRP B N 1
ATOM 2661 C CA . TRP B 1 15 ? 14.664 28.453 2.691 1 96.62 15 TRP B CA 1
ATOM 2662 C C . TRP B 1 15 ? 15.023 29.438 1.588 1 96.62 15 TRP B C 1
ATOM 2664 O O . TRP B 1 15 ? 14.75 30.641 1.705 1 96.62 15 TRP B O 1
ATOM 2674 N N . ALA B 1 16 ? 15.625 28.875 0.562 1 98 16 ALA B N 1
ATOM 2675 C CA . ALA B 1 16 ? 15.977 29.75 -0.558 1 98 16 ALA B CA 1
ATOM 2676 C C . ALA B 1 16 ? 14.734 30.391 -1.161 1 98 16 ALA B C 1
ATOM 2678 O O . ALA B 1 16 ? 14.734 31.594 -1.452 1 98 16 ALA B O 1
ATOM 2679 N N . ARG B 1 17 ? 13.711 29.641 -1.303 1 98.12 17 ARG B N 1
ATOM 2680 C CA . ARG B 1 17 ? 12.461 30.156 -1.854 1 98.12 17 ARG B CA 1
ATOM 2681 C C . ARG B 1 17 ? 11.836 31.203 -0.937 1 98.12 17 ARG B C 1
ATOM 2683 O O . ARG B 1 17 ? 11.414 32.25 -1.396 1 98.12 17 ARG B O 1
ATOM 2690 N N . LEU B 1 18 ? 11.812 31 0.334 1 97.56 18 LEU B N 1
ATOM 2691 C CA . LEU B 1 18 ? 11.227 31.922 1.304 1 97.56 18 LEU B CA 1
ATOM 2692 C C . LEU B 1 18 ? 12.008 33.219 1.345 1 97.56 18 LEU B C 1
ATOM 2694 O O . LEU B 1 18 ? 11.414 34.312 1.31 1 97.56 18 LEU B O 1
ATOM 2698 N N . ASN B 1 19 ? 13.289 33.094 1.314 1 97.56 19 ASN B N 1
ATOM 2699 C CA . ASN B 1 19 ? 14.148 34.25 1.43 1 97.56 19 ASN B CA 1
ATOM 2700 C C . ASN B 1 19 ? 14.07 35.125 0.183 1 97.56 19 ASN B C 1
ATOM 2702 O O . ASN B 1 19 ? 14.344 36.344 0.245 1 97.56 19 ASN B O 1
ATOM 2706 N N . ALA B 1 20 ? 13.734 34.531 -0.816 1 98.19 20 ALA B N 1
ATOM 2707 C CA . ALA B 1 20 ? 13.641 35.25 -2.076 1 98.19 20 ALA B CA 1
ATOM 2708 C C . ALA B 1 20 ? 12.438 36.188 -2.082 1 98.19 20 ALA B C 1
ATOM 2710 O O . ALA B 1 20 ? 12.414 37.188 -2.818 1 98.19 20 ALA B O 1
ATOM 2711 N N . VAL B 1 21 ? 11.453 35.969 -1.203 1 98 21 VAL B N 1
ATOM 2712 C CA . VAL B 1 21 ? 10.219 36.719 -1.39 1 98 21 VAL B CA 1
ATOM 2713 C C . VAL B 1 21 ? 9.805 37.375 -0.075 1 98 21 VAL B C 1
ATOM 2715 O O . VAL B 1 21 ? 8.906 38.219 -0.048 1 98 21 VAL B O 1
ATOM 2718 N N . ALA B 1 22 ? 10.484 37.031 1.014 1 96.94 22 ALA B N 1
ATOM 2719 C CA . ALA B 1 22 ? 10.086 37.562 2.311 1 96.94 22 ALA B CA 1
ATOM 2720 C C . ALA B 1 22 ? 11.281 37.719 3.246 1 96.94 22 ALA B C 1
ATOM 2722 O O . ALA B 1 22 ? 12.266 36.969 3.113 1 96.94 22 ALA B O 1
ATOM 2723 N N . ASP B 1 23 ? 11.18 38.656 4.152 1 97.25 23 ASP B N 1
ATOM 2724 C CA . ASP B 1 23 ? 12.117 38.75 5.27 1 97.25 23 ASP B CA 1
ATOM 2725 C C . ASP B 1 23 ? 11.609 37.969 6.477 1 97.25 23 ASP B C 1
ATOM 2727 O O . ASP B 1 23 ? 10.5 38.188 6.957 1 97.25 23 ASP B O 1
ATOM 2731 N N . ILE B 1 24 ? 12.438 37.125 6.906 1 96.62 24 ILE B N 1
ATOM 2732 C CA . ILE B 1 24 ? 12.055 36.281 8.055 1 96.62 24 ILE B CA 1
ATOM 2733 C C . ILE B 1 24 ? 12.375 37.031 9.352 1 96.62 24 ILE B C 1
ATOM 2735 O O . ILE B 1 24 ? 13.516 37.438 9.578 1 96.62 24 ILE B O 1
ATOM 2739 N N . ILE B 1 25 ? 11.359 37.156 10.141 1 96.25 25 ILE B N 1
ATOM 2740 C CA . ILE B 1 25 ? 11.562 37.844 11.422 1 96.25 25 ILE B CA 1
ATOM 2741 C C . ILE B 1 25 ? 12.461 36.969 12.312 1 96.25 25 ILE B C 1
ATOM 2743 O O . ILE B 1 25 ? 12.242 35.781 12.453 1 96.25 25 ILE B O 1
ATOM 2747 N N . PRO B 1 26 ? 13.445 37.562 12.922 1 94.19 26 PRO B N 1
ATOM 2748 C CA . PRO B 1 26 ? 14.344 36.781 13.797 1 94.19 26 PRO B CA 1
ATOM 2749 C C . PRO B 1 26 ? 13.594 36.031 14.891 1 94.19 26 PRO B C 1
ATOM 2751 O O . PRO B 1 26 ? 12.586 36.531 15.406 1 94.19 26 PRO B O 1
ATOM 2754 N N . GLY B 1 27 ? 14.117 34.875 15.195 1 92.69 27 GLY B N 1
ATOM 2755 C CA . GLY B 1 27 ? 13.531 34.062 16.266 1 92.69 27 GLY B CA 1
ATOM 2756 C C . GLY B 1 27 ? 12.562 33.031 15.758 1 92.69 27 GLY B C 1
ATOM 2757 O O . GLY B 1 27 ? 11.867 32.375 16.547 1 92.69 27 GLY B O 1
ATOM 2758 N N . PHE B 1 28 ? 12.57 32.906 14.5 1 91.94 28 PHE B N 1
ATOM 2759 C CA . PHE B 1 28 ? 11.742 31.875 13.922 1 91.94 28 PHE B CA 1
ATOM 2760 C C . PHE B 1 28 ? 12.234 30.484 14.344 1 91.94 28 PHE B C 1
ATOM 2762 O O . PHE B 1 28 ? 13.438 30.219 14.328 1 91.94 28 PHE B O 1
ATOM 2769 N N . PRO B 1 29 ? 11.32 29.625 14.781 1 94.69 29 PRO B N 1
ATOM 2770 C CA . PRO B 1 29 ? 9.867 29.812 14.82 1 94.69 29 PRO B CA 1
ATOM 2771 C C . PRO B 1 29 ? 9.398 30.438 16.141 1 94.69 29 PRO B C 1
ATOM 2773 O O . PRO B 1 29 ? 10.078 30.328 17.156 1 94.69 29 PRO B O 1
ATOM 2776 N N . HIS B 1 30 ? 8.289 31.109 16.109 1 95.06 30 HIS B N 1
ATOM 2777 C CA . HIS B 1 30 ? 7.637 31.641 17.312 1 95.06 30 HIS B CA 1
ATOM 2778 C C . HIS B 1 30 ? 6.547 30.688 17.797 1 95.06 30 HIS B C 1
ATOM 2780 O O . HIS B 1 30 ? 5.574 30.438 17.078 1 95.06 30 HIS B O 1
ATOM 2786 N N . THR B 1 31 ? 6.703 30.234 19.047 1 94.88 31 THR B N 1
ATOM 2787 C CA . THR B 1 31 ? 5.801 29.234 19.578 1 94.88 31 THR B CA 1
ATOM 2788 C C . THR B 1 31 ? 4.758 29.875 20.5 1 94.88 31 THR B C 1
ATOM 2790 O O . THR B 1 31 ? 3.783 29.219 20.891 1 94.88 31 THR B O 1
ATOM 2793 N N . ASP B 1 32 ? 5.039 31.141 20.859 1 96.19 32 ASP B N 1
ATOM 2794 C CA . ASP B 1 32 ? 4.172 31.844 21.781 1 96.19 32 ASP B CA 1
ATOM 2795 C C . ASP B 1 32 ? 4.102 33.344 21.453 1 96.19 32 ASP B C 1
ATOM 2797 O O . ASP B 1 32 ? 5.113 34.031 21.516 1 96.19 32 ASP B O 1
ATOM 2801 N N . PHE B 1 33 ? 2.885 33.812 21.219 1 96.31 33 PHE B N 1
ATOM 2802 C CA . PHE B 1 33 ? 2.707 35.219 20.812 1 96.31 33 PHE B CA 1
ATOM 2803 C C . PHE B 1 33 ? 2.598 36.125 22.016 1 96.31 33 PHE B C 1
ATOM 2805 O O . PHE B 1 33 ? 2.588 37.344 21.875 1 96.31 33 PHE B O 1
ATOM 2812 N N . ASP B 1 34 ? 2.582 35.531 23.188 1 95.94 34 ASP B N 1
ATOM 2813 C CA . ASP B 1 34 ? 2.336 36.344 24.375 1 95.94 34 ASP B CA 1
ATOM 2814 C C . ASP B 1 34 ? 3.643 36.688 25.094 1 95.94 34 ASP B C 1
ATOM 2816 O O . ASP B 1 34 ? 3.65 37.469 26.031 1 95.94 34 ASP B O 1
ATOM 2820 N N . THR B 1 35 ? 4.715 36.094 24.641 1 95.81 35 THR B N 1
ATOM 2821 C CA . THR B 1 35 ? 6.023 36.562 25.078 1 95.81 35 THR B CA 1
ATOM 2822 C C . THR B 1 35 ? 6.359 37.906 24.438 1 95.81 35 THR B C 1
ATOM 2824 O O . THR B 1 35 ? 5.746 38.312 23.438 1 95.81 35 THR B O 1
ATOM 2827 N N . ALA B 1 36 ? 7.328 38.594 25.031 1 95.56 36 ALA B N 1
ATOM 2828 C CA . ALA B 1 36 ? 7.738 39.875 24.484 1 95.56 36 ALA B CA 1
ATOM 2829 C C . ALA B 1 36 ? 8.188 39.719 23.031 1 95.56 36 ALA B C 1
ATOM 2831 O O . ALA B 1 36 ? 7.746 40.469 22.156 1 95.56 36 ALA B O 1
ATOM 2832 N N . ASN B 1 37 ? 8.992 38.781 22.781 1 95.19 37 ASN B N 1
ATOM 2833 C CA . ASN B 1 37 ? 9.5 38.531 21.438 1 95.19 37 ASN B CA 1
ATOM 2834 C C . ASN B 1 37 ? 8.383 38.094 20.484 1 95.19 37 ASN B C 1
ATOM 2836 O O . ASN B 1 37 ? 8.344 38.562 19.344 1 95.19 37 ASN B O 1
ATOM 2840 N N . GLY B 1 38 ? 7.566 37.25 20.953 1 96.25 38 GLY B N 1
ATOM 2841 C CA . GLY B 1 38 ? 6.449 36.812 20.141 1 96.25 38 GLY B CA 1
ATOM 2842 C C . GLY B 1 38 ? 5.48 37.906 19.797 1 96.25 38 GLY B C 1
ATOM 2843 O O . GLY B 1 38 ? 4.984 37.969 18.672 1 96.25 38 GLY B O 1
ATOM 2844 N N . ALA B 1 39 ? 5.23 38.719 20.781 1 96.25 39 ALA B N 1
ATOM 2845 C CA . ALA B 1 39 ? 4.328 39.844 20.562 1 96.25 39 ALA B CA 1
ATOM 2846 C C . ALA B 1 39 ? 4.902 40.812 19.547 1 96.25 39 ALA B C 1
ATOM 2848 O O . ALA B 1 39 ? 4.18 41.312 18.688 1 96.25 39 ALA B O 1
ATOM 2849 N N . GLU B 1 40 ? 6.133 41.094 19.688 1 97.06 40 GLU B N 1
ATOM 2850 C CA . GLU B 1 40 ? 6.797 42 18.75 1 97.06 40 GLU B CA 1
ATOM 2851 C C . GLU B 1 40 ? 6.785 41.438 17.328 1 97.06 40 GLU B C 1
ATOM 2853 O O . GLU B 1 40 ? 6.527 42.156 16.375 1 97.06 40 GLU B O 1
ATOM 2858 N N . ALA B 1 41 ? 7.066 40.188 17.219 1 97.06 41 ALA B N 1
ATOM 2859 C CA . ALA B 1 41 ? 7.062 39.531 15.922 1 97.06 41 ALA B CA 1
ATOM 2860 C C . ALA B 1 41 ? 5.684 39.594 15.273 1 97.06 41 ALA B C 1
ATOM 2862 O O . ALA B 1 41 ? 5.559 39.875 14.086 1 97.06 41 ALA B O 1
ATOM 2863 N N . LEU B 1 42 ? 4.719 39.281 16.062 1 97.31 42 LEU B N 1
ATOM 2864 C CA . LEU B 1 42 ? 3.346 39.281 15.578 1 97.31 42 LEU B CA 1
ATOM 2865 C C . LEU B 1 42 ? 2.961 40.688 15.086 1 97.31 42 LEU B C 1
ATOM 2867 O O . LEU B 1 42 ? 2.281 40.812 14.062 1 97.31 42 LEU B O 1
ATOM 2871 N N . ALA B 1 43 ? 3.379 41.656 15.797 1 97.25 43 ALA B N 1
ATOM 2872 C CA . ALA B 1 43 ? 3.059 43.062 15.461 1 97.25 43 ALA B CA 1
ATOM 2873 C C . ALA B 1 43 ? 3.709 43.469 14.148 1 97.25 43 ALA B C 1
ATOM 2875 O O . ALA B 1 43 ? 3.156 44.281 13.398 1 97.25 43 ALA B O 1
ATOM 2876 N N . GLU B 1 44 ? 4.797 42.875 13.859 1 97.25 44 GLU B N 1
ATOM 2877 C CA . GLU B 1 44 ? 5.582 43.281 12.695 1 97.25 44 GLU B CA 1
ATOM 2878 C C . GLU B 1 44 ? 5.234 42.438 11.469 1 97.25 44 GLU B C 1
ATOM 2880 O O . GLU B 1 44 ? 5.5 42.844 10.336 1 97.25 44 GLU B O 1
ATOM 2885 N N . ALA B 1 45 ? 4.652 41.375 11.609 1 97.81 45 ALA B N 1
ATOM 2886 C CA . ALA B 1 45 ? 4.504 40.375 10.562 1 97.81 45 ALA B CA 1
ATOM 2887 C C . ALA B 1 45 ? 3.416 40.781 9.57 1 97.81 45 ALA B C 1
ATOM 2889 O O . ALA B 1 45 ? 2.314 41.156 9.969 1 97.81 45 ALA B O 1
ATOM 2890 N N . ASP B 1 46 ? 3.693 40.625 8.281 1 98.25 46 ASP B N 1
ATOM 2891 C CA . ASP B 1 46 ? 2.705 40.75 7.211 1 98.25 46 ASP B CA 1
ATOM 2892 C C . ASP B 1 46 ? 2.104 39.375 6.879 1 98.25 46 ASP B C 1
ATOM 2894 O O . ASP B 1 46 ? 0.944 39.281 6.473 1 98.25 46 ASP B O 1
ATOM 2898 N N . ILE B 1 47 ? 2.912 38.375 6.988 1 98.62 47 ILE B N 1
ATOM 2899 C CA . ILE B 1 47 ? 2.551 37 6.66 1 98.62 47 ILE B CA 1
ATOM 2900 C C . ILE B 1 47 ? 2.895 36.062 7.832 1 98.62 47 ILE B C 1
ATOM 2902 O O . ILE B 1 47 ? 3.99 36.156 8.391 1 98.62 47 ILE B O 1
ATOM 2906 N N . LEU B 1 48 ? 1.938 35.25 8.234 1 98.19 48 LEU B N 1
ATOM 2907 C CA . LEU B 1 48 ? 2.174 34.219 9.219 1 98.19 48 LEU B CA 1
ATOM 2908 C C . LEU B 1 48 ? 2.264 32.844 8.547 1 98.19 48 LEU B C 1
ATOM 2910 O O . LEU B 1 48 ? 1.261 32.344 8.062 1 98.19 48 LEU B O 1
ATOM 2914 N N . LEU B 1 49 ? 3.438 32.312 8.445 1 98.19 49 LEU B N 1
ATOM 2915 C CA . LEU B 1 49 ? 3.631 30.906 8.094 1 98.19 49 LEU B CA 1
ATOM 2916 C C . LEU B 1 49 ? 3.459 30.016 9.312 1 98.19 49 LEU B C 1
ATOM 2918 O O . LEU B 1 49 ? 4.316 30 10.195 1 98.19 49 LEU B O 1
ATOM 2922 N N . ALA B 1 50 ? 2.336 29.312 9.352 1 97.12 50 ALA B N 1
ATOM 2923 C CA . ALA B 1 50 ? 1.937 28.578 10.547 1 97.12 50 ALA B CA 1
ATOM 2924 C C . ALA B 1 50 ? 1.888 27.078 10.281 1 97.12 50 ALA B C 1
ATOM 2926 O O . ALA B 1 50 ? 1.764 26.656 9.133 1 97.12 50 ALA B O 1
ATOM 2927 N N . ALA B 1 51 ? 2.059 26.281 11.281 1 95 51 ALA B N 1
ATOM 2928 C CA . ALA B 1 51 ? 1.869 24.828 11.305 1 95 51 ALA B CA 1
ATOM 2929 C C . ALA B 1 51 ? 1.435 24.359 12.688 1 95 51 ALA B C 1
ATOM 2931 O O . ALA B 1 51 ? 0.832 25.109 13.453 1 95 51 ALA B O 1
ATOM 2932 N N . TRP B 1 52 ? 1.588 23.094 12.898 1 91.81 52 TRP B N 1
ATOM 2933 C CA . TRP B 1 52 ? 1.12 22.531 14.156 1 91.81 52 TRP B CA 1
ATOM 2934 C C . TRP B 1 52 ? 1.76 23.234 15.344 1 91.81 52 TRP B C 1
ATOM 2936 O O . TRP B 1 52 ? 2.963 23.5 15.344 1 91.81 52 TRP B O 1
ATOM 2946 N N . GLY B 1 53 ? 0.969 23.578 16.312 1 91.5 53 GLY B N 1
ATOM 2947 C CA . GLY B 1 53 ? 1.463 24.203 17.531 1 91.5 53 GLY B CA 1
ATOM 2948 C C . GLY B 1 53 ? 1.406 25.719 17.5 1 91.5 53 GLY B C 1
ATOM 2949 O O . GLY B 1 53 ? 1.703 26.375 18.5 1 91.5 53 GLY B O 1
ATOM 2950 N N . THR B 1 54 ? 1.052 26.266 16.375 1 95.25 54 THR B N 1
ATOM 2951 C CA . THR B 1 54 ? 0.869 27.703 16.328 1 95.25 54 THR B CA 1
ATOM 2952 C C . THR B 1 54 ? -0.261 28.141 17.25 1 95.25 54 THR B C 1
ATOM 2954 O O . THR B 1 54 ? -1.357 27.578 17.219 1 95.25 54 THR B O 1
ATOM 2957 N N . PRO B 1 55 ? 0.071 29.125 18.062 1 95.19 55 PRO B N 1
ATOM 2958 C CA . PRO B 1 55 ? -1.002 29.609 18.938 1 95.19 55 PRO B CA 1
ATOM 2959 C C . PRO B 1 55 ? -2.186 30.172 18.172 1 95.19 55 PRO B C 1
ATOM 2961 O O . PRO B 1 55 ? -1.999 30.797 17.109 1 95.19 55 PRO B O 1
ATOM 2964 N N . SER B 1 56 ? -3.322 30.047 18.734 1 96.25 56 SER B N 1
ATOM 2965 C CA . SER B 1 56 ? -4.543 30.531 18.109 1 96.25 56 SER B CA 1
ATOM 2966 C C . SER B 1 56 ? -4.516 32.062 17.969 1 96.25 56 SER B C 1
ATOM 2968 O O . SER B 1 56 ? -4.078 32.75 18.875 1 96.25 56 SER B O 1
ATOM 2970 N N . LEU B 1 57 ? -5.016 32.5 16.859 1 95.88 57 LEU B N 1
ATOM 2971 C CA . LEU B 1 57 ? -5.148 33.938 16.641 1 95.88 57 LEU B CA 1
ATOM 2972 C C . LEU B 1 57 ? -6.488 34.469 17.156 1 95.88 57 LEU B C 1
ATOM 2974 O O . LEU B 1 57 ? -7.375 34.812 16.375 1 95.88 57 LEU B O 1
ATOM 2978 N N . THR B 1 58 ? -6.52 34.625 18.453 1 94.19 58 THR B N 1
ATOM 2979 C CA . THR B 1 58 ? -7.695 35.188 19.125 1 94.19 58 THR B CA 1
ATOM 2980 C C . THR B 1 58 ? -7.887 36.656 18.75 1 94.19 58 THR B C 1
ATOM 2982 O O . THR B 1 58 ? -7.004 37.281 18.156 1 94.19 58 THR B O 1
ATOM 2985 N N . ARG B 1 59 ? -9.031 37.156 19.188 1 93.44 59 ARG B N 1
ATOM 2986 C CA . ARG B 1 59 ? -9.312 38.562 18.953 1 93.44 59 ARG B CA 1
ATOM 2987 C C . ARG B 1 59 ? -8.211 39.438 19.547 1 93.44 59 ARG B C 1
ATOM 2989 O O . ARG B 1 59 ? -7.77 40.406 18.906 1 93.44 59 ARG B O 1
ATOM 2996 N N . GLU B 1 60 ? -7.832 39.031 20.672 1 94.12 60 GLU B N 1
ATOM 2997 C CA . GLU B 1 60 ? -6.793 39.812 21.359 1 94.12 60 GLU B CA 1
ATOM 2998 C C . GLU B 1 60 ? -5.48 39.781 20.594 1 94.12 60 GLU B C 1
ATOM 3000 O O . GLU B 1 60 ? -4.848 40.812 20.375 1 94.12 60 GLU B O 1
ATOM 3005 N N . ARG B 1 61 ? -5.109 38.625 20.172 1 95.38 61 ARG B N 1
ATOM 3006 C CA . ARG B 1 61 ? -3.852 38.5 19.438 1 95.38 61 ARG B CA 1
ATOM 3007 C C . ARG B 1 61 ? -3.932 39.156 18.078 1 95.38 61 ARG B C 1
ATOM 3009 O O . ARG B 1 61 ? -2.953 39.75 17.609 1 95.38 61 ARG B O 1
ATOM 3016 N N . LEU B 1 62 ? -5.047 39.125 17.453 1 95.12 62 LEU B N 1
ATOM 3017 C CA . LEU B 1 62 ? -5.242 39.781 16.156 1 95.12 62 LEU B CA 1
ATOM 3018 C C . LEU B 1 62 ? -5.125 41.281 16.266 1 95.12 62 LEU B C 1
ATOM 3020 O O . LEU B 1 62 ? -4.621 41.938 15.359 1 95.12 62 LEU B O 1
ATOM 3024 N N . SER B 1 63 ? -5.641 41.781 17.391 1 94.69 63 SER B N 1
ATOM 3025 C CA . SER B 1 63 ? -5.562 43.219 17.609 1 94.69 63 SER B CA 1
ATOM 3026 C C . SER B 1 63 ? -4.113 43.688 17.719 1 94.69 63 SER B C 1
ATOM 3028 O O . SER B 1 63 ? -3.812 44.844 17.469 1 94.69 63 SER B O 1
ATOM 3030 N N . ARG B 1 64 ? -3.277 42.75 18.047 1 95.62 64 ARG B N 1
ATOM 3031 C CA . ARG B 1 64 ? -1.856 43.031 18.172 1 95.62 64 ARG B CA 1
ATOM 3032 C C . ARG B 1 64 ? -1.125 42.75 16.859 1 95.62 64 ARG B C 1
ATOM 3034 O O . ARG B 1 64 ? 0.102 42.844 16.797 1 95.62 64 ARG B O 1
ATOM 3041 N N . ALA B 1 65 ? -1.812 42.406 15.812 1 96.25 65 ALA B N 1
ATOM 3042 C CA . ALA B 1 65 ? -1.225 42.062 14.516 1 96.25 65 ALA B CA 1
ATOM 3043 C C . ALA B 1 65 ? -1.768 43 13.414 1 96.25 65 ALA B C 1
ATOM 3045 O O . ALA B 1 65 ? -2.324 42.5 12.43 1 96.25 65 ALA B O 1
ATOM 3046 N N . PRO B 1 66 ? -1.522 44.25 13.531 1 95.44 66 PRO B N 1
ATOM 3047 C CA . PRO B 1 66 ? -2.174 45.188 12.633 1 95.44 66 PRO B CA 1
ATOM 3048 C C . PRO B 1 66 ? -1.684 45.094 11.195 1 95.44 66 PRO B C 1
ATOM 3050 O O . PRO B 1 66 ? -2.367 45.531 10.266 1 95.44 66 PRO B O 1
ATOM 3053 N N . ARG B 1 67 ? -0.561 44.438 10.984 1 96.88 67 ARG B N 1
ATOM 3054 C CA . ARG B 1 67 ? 0.01 44.406 9.648 1 96.88 67 ARG B CA 1
ATOM 3055 C C . ARG B 1 67 ? -0.321 43.094 8.953 1 96.88 67 ARG B C 1
ATOM 3057 O O . ARG B 1 67 ? -0.071 42.938 7.754 1 96.88 67 ARG B O 1
ATOM 3064 N N . LEU B 1 68 ? -0.786 42.156 9.664 1 97.69 68 LEU B N 1
ATOM 3065 C CA . LEU B 1 68 ? -0.962 40.781 9.148 1 97.69 68 LEU B CA 1
ATOM 3066 C C . LEU B 1 68 ? -1.945 40.781 7.984 1 97.69 68 LEU B C 1
ATOM 3068 O O . LEU B 1 68 ? -3.068 41.25 8.109 1 97.69 68 LEU B O 1
ATOM 3072 N N . LYS B 1 69 ? -1.532 40.156 6.918 1 97.94 69 LYS B N 1
ATOM 3073 C CA . LYS B 1 69 ? -2.35 40.125 5.711 1 97.94 69 LYS B CA 1
ATOM 3074 C C . LYS B 1 69 ? -2.607 38.688 5.254 1 97.94 69 LYS B C 1
ATOM 3076 O O . LYS B 1 69 ? -3.529 38.438 4.477 1 97.94 69 LYS B O 1
ATOM 3081 N N . MET B 1 70 ? -1.798 37.75 5.707 1 98.31 70 MET B N 1
ATOM 3082 C CA . MET B 1 70 ? -1.934 36.375 5.246 1 98.31 70 MET B CA 1
ATOM 3083 C C . MET B 1 70 ? -1.572 35.406 6.355 1 98.31 70 MET B C 1
ATOM 3085 O O . MET B 1 70 ? -0.621 35.625 7.105 1 98.31 70 MET B O 1
ATOM 3089 N N . LEU B 1 71 ? -2.34 34.375 6.449 1 98.12 71 LEU B N 1
ATOM 3090 C CA . LEU B 1 71 ? -2.035 33.156 7.191 1 98.12 71 LEU B CA 1
ATOM 3091 C C . LEU B 1 71 ? -1.849 31.984 6.246 1 98.12 71 LEU B C 1
ATOM 3093 O O . LEU B 1 71 ? -2.822 31.469 5.691 1 98.12 71 LEU B O 1
ATOM 3097 N N . ALA B 1 72 ? -0.625 31.562 6 1 98.44 72 ALA B N 1
ATOM 3098 C CA . ALA B 1 72 ? -0.303 30.359 5.238 1 98.44 72 ALA B CA 1
ATOM 3099 C C . ALA B 1 72 ? -0.101 29.172 6.16 1 98.44 72 ALA B C 1
ATOM 3101 O O . ALA B 1 72 ? 0.946 29.031 6.801 1 98.44 72 ALA B O 1
ATOM 3102 N N . TYR B 1 73 ? -1.069 28.312 6.195 1 97.62 73 TYR B N 1
ATOM 3103 C CA . TYR B 1 73 ? -1.037 27.203 7.137 1 97.62 73 TYR B CA 1
ATOM 3104 C C . TYR B 1 73 ? -0.502 25.938 6.473 1 97.62 73 TYR B C 1
ATOM 3106 O O . TYR B 1 73 ? -1.118 25.422 5.543 1 97.62 73 TYR B O 1
ATOM 3114 N N . ALA B 1 74 ? 0.628 25.453 6.938 1 96.88 74 ALA B N 1
ATOM 3115 C CA . ALA B 1 74 ? 1.308 24.297 6.363 1 96.88 74 ALA B CA 1
ATOM 3116 C C . ALA B 1 74 ? 0.775 23 6.957 1 96.88 74 ALA B C 1
ATOM 3118 O O . ALA B 1 74 ? 1.552 22.125 7.359 1 96.88 74 ALA B O 1
ATOM 3119 N N . ALA B 1 75 ? -0.517 22.906 7.121 1 93.5 75 ALA B N 1
ATOM 3120 C CA . ALA B 1 75 ? -1.274 21.719 7.539 1 93.5 75 ALA B CA 1
ATOM 3121 C C . ALA B 1 75 ? -2.707 21.781 7.016 1 93.5 75 ALA B C 1
ATOM 3123 O O . ALA B 1 75 ? -2.994 22.484 6.047 1 93.5 75 ALA B O 1
ATOM 3124 N N . SER B 1 76 ? -3.564 20.969 7.566 1 91.38 76 SER B N 1
ATOM 3125 C CA . SER B 1 76 ? -4.883 20.828 6.961 1 91.38 76 SER B CA 1
ATOM 3126 C C . SER B 1 76 ? -5.906 21.734 7.641 1 91.38 76 SER B C 1
ATOM 3128 O O . SER B 1 76 ? -6.145 22.859 7.191 1 91.38 76 SER B O 1
ATOM 3130 N N . SER B 1 77 ? -6.398 21.391 8.797 1 87.19 77 SER B N 1
ATOM 3131 C CA . SER B 1 77 ? -7.449 22.141 9.477 1 87.19 77 SER B CA 1
ATOM 3132 C C . SER B 1 77 ? -6.887 23.391 10.148 1 87.19 77 SER B C 1
ATOM 3134 O O . SER B 1 77 ? -6.004 23.297 11 1 87.19 77 SER B O 1
ATOM 3136 N N . VAL B 1 78 ? -7.473 24.547 9.828 1 91.69 78 VAL B N 1
ATOM 3137 C CA . VAL B 1 78 ? -6.973 25.812 10.352 1 91.69 78 VAL B CA 1
ATOM 3138 C C . VAL B 1 78 ? -7.734 26.188 11.625 1 91.69 78 VAL B C 1
ATOM 3140 O O . VAL B 1 78 ? -7.488 27.25 12.219 1 91.69 78 VAL B O 1
ATOM 3143 N N . ARG B 1 79 ? -8.547 25.328 12.062 1 87.12 79 ARG B N 1
ATOM 3144 C CA . ARG B 1 79 ? -9.469 25.641 13.148 1 87.12 79 ARG B CA 1
ATOM 3145 C C . ARG B 1 79 ? -8.703 26.031 14.414 1 87.12 79 ARG B C 1
ATOM 3147 O O . ARG B 1 79 ? -9.133 26.922 15.148 1 87.12 79 ARG B O 1
ATOM 3154 N N . MET B 1 80 ? -7.621 25.406 14.602 1 87.56 80 MET B N 1
ATOM 3155 C CA . MET B 1 80 ? -6.879 25.656 15.836 1 87.56 80 MET B CA 1
ATOM 3156 C C . MET B 1 80 ? -6.172 27 15.781 1 87.56 80 MET B C 1
ATOM 3158 O O . MET B 1 80 ? -6.082 27.703 16.797 1 87.56 80 MET B O 1
ATOM 3162 N N . VAL B 1 81 ? -5.73 27.391 14.633 1 93.69 81 VAL B N 1
ATOM 3163 C CA . VAL B 1 81 ? -4.98 28.625 14.492 1 93.69 81 VAL B CA 1
ATOM 3164 C C . VAL B 1 81 ? -5.938 29.781 14.188 1 93.69 81 VAL B C 1
ATOM 3166 O O . VAL B 1 81 ? -5.684 30.922 14.57 1 93.69 81 VAL B O 1
ATOM 3169 N N . ALA B 1 82 ? -6.984 29.516 13.523 1 93.62 82 ALA B N 1
ATOM 3170 C CA . ALA B 1 82 ? -8.023 30.484 13.195 1 93.62 82 ALA B CA 1
ATOM 3171 C C . ALA B 1 82 ? -9.367 30.078 13.797 1 93.62 82 ALA B C 1
ATOM 3173 O O . ALA B 1 82 ? -10.242 29.562 13.094 1 93.62 82 ALA B O 1
ATOM 3174 N N . PRO B 1 83 ? -9.523 30.391 15.039 1 91.25 83 PRO B N 1
ATOM 3175 C CA . PRO B 1 83 ? -10.781 30.031 15.695 1 91.25 83 PRO B CA 1
ATOM 3176 C C . PRO B 1 83 ? -11.969 30.844 15.188 1 91.25 83 PRO B C 1
ATOM 3178 O O . PRO B 1 83 ? -11.805 31.688 14.297 1 91.25 83 PRO B O 1
ATOM 3181 N N . ALA B 1 84 ? -13.125 30.641 15.703 1 87.69 84 ALA B N 1
ATOM 3182 C CA . ALA B 1 84 ? -14.359 31.234 15.219 1 87.69 84 ALA B CA 1
ATOM 3183 C C . ALA B 1 84 ? -14.258 32.75 15.203 1 87.69 84 ALA B C 1
ATOM 3185 O O . ALA B 1 84 ? -14.703 33.406 14.258 1 87.69 84 ALA B O 1
ATOM 3186 N N . GLU B 1 85 ? -13.727 33.344 16.234 1 89.06 85 GLU B N 1
ATOM 3187 C CA . GLU B 1 85 ? -13.664 34.781 16.375 1 89.06 85 GLU B CA 1
ATOM 3188 C C . GLU B 1 85 ? -12.75 35.406 15.32 1 89.06 85 GLU B C 1
ATOM 3190 O O . GLU B 1 85 ? -12.883 36.594 14.984 1 89.06 85 GLU B O 1
ATOM 3195 N N . PHE B 1 86 ? -11.797 34.594 14.82 1 92.25 86 PHE B N 1
ATOM 3196 C CA . PHE B 1 86 ? -10.891 35.031 13.758 1 92.25 86 PHE B CA 1
ATOM 3197 C C . PHE B 1 86 ? -11.672 35.5 12.539 1 92.25 86 PHE B C 1
ATOM 3199 O O . PHE B 1 86 ? -11.312 36.5 11.914 1 92.25 86 PHE B O 1
ATOM 3206 N N . TRP B 1 87 ? -12.742 34.875 12.25 1 90.5 87 TRP B N 1
ATOM 3207 C CA . TRP B 1 87 ? -13.461 35.031 10.992 1 90.5 87 TRP B CA 1
ATOM 3208 C C . TRP B 1 87 ? -14.508 36.125 11.102 1 90.5 87 TRP B C 1
ATOM 3210 O O . TRP B 1 87 ? -15.211 36.438 10.133 1 90.5 87 TRP B O 1
ATOM 3220 N N . GLU B 1 88 ? -14.672 36.75 12.172 1 86.06 88 GLU B N 1
ATOM 3221 C CA . GLU B 1 88 ? -15.664 37.812 12.367 1 86.06 88 GLU B CA 1
ATOM 3222 C C . GLU B 1 88 ? -15.242 39.094 11.688 1 86.06 88 GLU B C 1
ATOM 3224 O O . GLU B 1 88 ? -16.078 39.875 11.227 1 86.06 88 GLU B O 1
ATOM 3229 N N . THR B 1 89 ? -14.109 39.469 11.633 1 76.31 89 THR B N 1
ATOM 3230 C CA . THR B 1 89 ? -13.789 40.781 11.109 1 76.31 89 THR B CA 1
ATOM 3231 C C . THR B 1 89 ? -12.43 40.781 10.414 1 76.31 89 THR B C 1
ATOM 3233 O O . THR B 1 89 ? -11.898 41.812 10.055 1 76.31 89 THR B O 1
ATOM 3236 N N . SER B 1 90 ? -12.016 39.656 10.016 1 79.56 90 SER B N 1
ATOM 3237 C CA . SER B 1 90 ? -10.656 39.594 9.484 1 79.56 90 SER B CA 1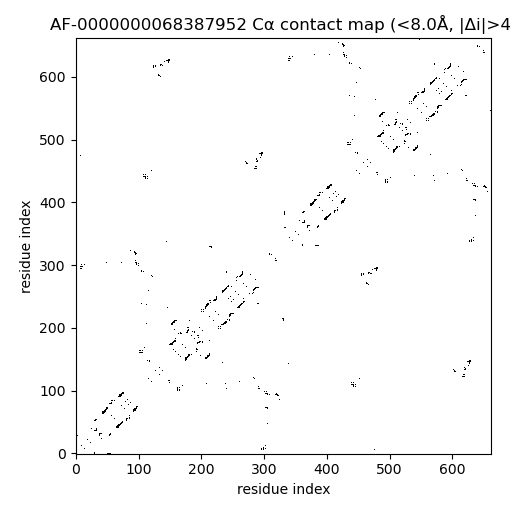
ATOM 3238 C C . SER B 1 90 ? -10.664 39.625 7.957 1 79.56 90 SER B C 1
ATOM 3240 O O . SER B 1 90 ? -11.508 38.969 7.332 1 79.56 90 SER B O 1
ATOM 3242 N N . ASP B 1 91 ? -9.805 40.375 7.434 1 90.25 91 ASP B N 1
ATOM 3243 C CA . ASP B 1 91 ? -9.539 40.406 6 1 90.25 91 ASP B CA 1
ATOM 3244 C C . ASP B 1 91 ? -8.242 39.688 5.652 1 90.25 91 ASP B C 1
ATOM 3246 O O . ASP B 1 91 ? -7.691 39.875 4.566 1 90.25 91 ASP B O 1
ATOM 3250 N N . ILE B 1 92 ? -7.828 38.906 6.465 1 96.56 92 ILE B N 1
ATOM 3251 C CA . ILE B 1 92 ? -6.582 38.156 6.305 1 96.56 92 ILE B CA 1
ATOM 3252 C C . ILE B 1 92 ? -6.812 36.969 5.379 1 96.56 92 ILE B C 1
ATOM 3254 O O . ILE B 1 92 ? -7.758 36.219 5.566 1 96.56 92 ILE B O 1
ATOM 3258 N N . LEU B 1 93 ? -5.992 36.844 4.328 1 97.44 93 LEU B N 1
ATOM 3259 C CA . LEU B 1 93 ? -6.043 35.656 3.457 1 97.44 93 LEU B CA 1
ATOM 3260 C C . LEU B 1 93 ? -5.562 34.438 4.195 1 97.44 93 LEU B C 1
ATOM 3262 O O . LEU B 1 93 ? -4.465 34.406 4.762 1 97.44 93 LEU B O 1
ATOM 3266 N N . VAL B 1 94 ? -6.402 33.406 4.227 1 97.38 94 VAL B N 1
ATOM 3267 C CA . VAL B 1 94 ? -6.027 32.156 4.848 1 97.38 94 VAL B CA 1
ATOM 3268 C C . VAL B 1 94 ? -5.898 31.062 3.777 1 97.38 94 VAL B C 1
ATOM 3270 O O . VAL B 1 94 ? -6.797 30.891 2.951 1 97.38 94 VAL B O 1
ATOM 3273 N N . THR B 1 95 ? -4.746 30.406 3.736 1 97.81 95 THR B N 1
ATOM 3274 C CA . THR B 1 95 ? -4.551 29.25 2.861 1 97.81 95 THR B CA 1
ATOM 3275 C C . THR B 1 95 ? -4.133 28.031 3.666 1 97.81 95 THR B C 1
ATOM 3277 O O . THR B 1 95 ? -3.682 28.141 4.805 1 97.81 95 THR B O 1
ATOM 3280 N N . THR B 1 96 ? -4.387 26.844 3.127 1 97.19 96 THR B N 1
ATOM 3281 C CA . THR B 1 96 ? -4.043 25.609 3.82 1 97.19 96 THR B CA 1
ATOM 3282 C C . THR B 1 96 ? -3.285 24.656 2.893 1 97.19 96 THR B C 1
ATOM 3284 O O . THR B 1 96 ? -3.293 24.828 1.674 1 97.19 96 THR B O 1
ATOM 3287 N N . ALA B 1 97 ? -2.604 23.734 3.457 1 97.38 97 ALA B N 1
ATOM 3288 C CA . ALA B 1 97 ? -1.896 22.688 2.715 1 97.38 97 ALA B CA 1
ATOM 3289 C C . ALA B 1 97 ? -2.662 21.375 2.752 1 97.38 97 ALA B C 1
ATOM 3291 O O . ALA B 1 97 ? -2.064 20.297 2.662 1 97.38 97 ALA B O 1
ATOM 3292 N N . ALA B 1 98 ? -3.965 21.406 2.814 1 95.25 98 ALA B N 1
ATOM 3293 C CA . ALA B 1 98 ? -4.816 20.234 2.961 1 95.25 98 ALA B CA 1
ATOM 3294 C C . ALA B 1 98 ? -4.652 19.297 1.774 1 95.25 98 ALA B C 1
ATOM 3296 O O . ALA B 1 98 ? -4.652 18.062 1.941 1 95.25 98 ALA B O 1
ATOM 3297 N N . SER B 1 99 ? -4.5 19.828 0.614 1 96.06 99 SER B N 1
ATOM 3298 C CA . SER B 1 99 ? -4.371 19 -0.577 1 96.06 99 SER B CA 1
ATOM 3299 C C . SER B 1 99 ? -3.072 18.203 -0.555 1 96.06 99 SER B C 1
ATOM 3301 O O . SER B 1 99 ? -3.045 17.047 -0.968 1 96.06 99 SER B O 1
ATOM 3303 N N . ALA B 1 100 ? -2.002 18.828 -0.112 1 96.75 100 ALA B N 1
ATOM 3304 C CA . ALA B 1 100 ? -0.725 18.141 0.008 1 96.75 100 ALA B CA 1
ATOM 3305 C C . ALA B 1 100 ? -0.781 17.078 1.102 1 96.75 100 ALA B C 1
ATOM 3307 O O . ALA B 1 100 ? -0.202 15.992 0.958 1 96.75 100 ALA B O 1
ATOM 3308 N N . MET B 1 101 ? -1.507 17.375 2.135 1 96.19 101 MET B N 1
ATOM 3309 C CA . MET B 1 101 ? -1.646 16.438 3.252 1 96.19 101 MET B CA 1
ATOM 3310 C C . MET B 1 101 ? -2.457 15.219 2.842 1 96.19 101 MET B C 1
ATOM 3312 O O . MET B 1 101 ? -2.229 14.117 3.35 1 96.19 101 MET B O 1
ATOM 3316 N N . ALA B 1 102 ? -3.338 15.344 1.912 1 97.25 102 ALA B N 1
ATOM 3317 C CA . ALA B 1 102 ? -4.23 14.258 1.505 1 97.25 102 ALA B CA 1
ATOM 3318 C C . ALA B 1 102 ? -3.453 13.125 0.844 1 97.25 102 ALA B C 1
ATOM 3320 O O . ALA B 1 102 ? -3.834 11.953 0.952 1 97.25 102 ALA B O 1
ATOM 3321 N N . VAL B 1 103 ? -2.318 13.445 0.265 1 97.69 103 VAL B N 1
ATOM 3322 C CA . VAL B 1 103 ? -1.577 12.492 -0.554 1 97.69 103 VAL B CA 1
ATOM 3323 C C . VAL B 1 103 ? -0.997 11.391 0.33 1 97.69 103 VAL B C 1
ATOM 3325 O O . VAL B 1 103 ? -1.308 10.211 0.148 1 97.69 103 VAL B O 1
ATOM 3328 N N . PRO B 1 104 ? -0.229 11.75 1.344 1 97.19 104 PRO B N 1
ATOM 3329 C CA . PRO B 1 104 ? 0.324 10.664 2.156 1 97.19 104 PRO B CA 1
ATOM 3330 C C . PRO B 1 104 ? -0.754 9.844 2.863 1 97.19 104 PRO B C 1
ATOM 3332 O O . PRO B 1 104 ? -0.608 8.633 3.023 1 97.19 104 PRO B O 1
ATOM 3335 N N . VAL B 1 105 ? -1.843 10.406 3.285 1 98 105 VAL B N 1
ATOM 3336 C CA . VAL B 1 105 ? -2.895 9.656 3.963 1 98 105 VAL B CA 1
ATOM 3337 C C . VAL B 1 105 ? -3.543 8.68 2.986 1 98 105 VAL B C 1
ATOM 3339 O O . VAL B 1 105 ? -3.816 7.531 3.338 1 98 105 VAL B O 1
ATOM 3342 N N . ALA B 1 106 ? -3.781 9.125 1.764 1 98.62 106 ALA B N 1
ATOM 3343 C CA . ALA B 1 106 ? -4.398 8.273 0.752 1 98.62 106 ALA B CA 1
ATOM 3344 C C . ALA B 1 106 ? -3.49 7.098 0.396 1 98.62 106 ALA B C 1
ATOM 3346 O O . ALA B 1 106 ? -3.951 5.961 0.285 1 98.62 106 ALA B O 1
ATOM 3347 N N . GLU B 1 107 ? -2.189 7.41 0.184 1 98.5 107 GLU B N 1
ATOM 3348 C CA . GLU B 1 107 ? -1.223 6.355 -0.108 1 98.5 107 GLU B CA 1
ATOM 3349 C C . GLU B 1 107 ? -1.165 5.332 1.021 1 98.5 107 GLU B C 1
ATOM 3351 O O . GLU B 1 107 ? -1.176 4.125 0.773 1 98.5 107 GLU B O 1
ATOM 3356 N N . PHE B 1 108 ? -1.153 5.82 2.234 1 98.56 108 PHE B N 1
ATOM 3357 C CA . PHE B 1 108 ? -1.151 4.949 3.404 1 98.56 108 PHE B CA 1
ATOM 3358 C C . PHE B 1 108 ? -2.408 4.086 3.439 1 98.56 108 PHE B C 1
ATOM 3360 O O . PHE B 1 108 ? -2.336 2.881 3.684 1 98.56 108 PHE B O 1
ATOM 3367 N N . THR B 1 109 ? -3.537 4.711 3.186 1 98.88 109 THR B N 1
ATOM 3368 C CA . THR B 1 109 ? -4.816 4.016 3.238 1 98.88 109 THR B CA 1
ATOM 3369 C C . THR B 1 109 ? -4.883 2.914 2.182 1 98.88 109 THR B C 1
ATOM 3371 O O . THR B 1 109 ? -5.285 1.787 2.475 1 98.88 109 THR B O 1
ATOM 3374 N N . TYR B 1 110 ? -4.492 3.248 0.975 1 98.81 110 TYR B N 1
ATOM 3375 C CA . TYR B 1 110 ? -4.453 2.236 -0.074 1 98.81 110 TYR B CA 1
ATOM 3376 C C . TYR B 1 110 ? -3.557 1.07 0.325 1 98.81 110 TYR B C 1
ATOM 3378 O O . TYR B 1 110 ? -3.947 -0.093 0.199 1 98.81 110 TYR B O 1
ATOM 3386 N N . ALA B 1 111 ? -2.338 1.389 0.775 1 98.88 111 ALA B N 1
ATOM 3387 C CA . ALA B 1 111 ? -1.406 0.351 1.211 1 98.88 111 ALA B CA 1
ATOM 3388 C C . ALA B 1 111 ? -2.008 -0.489 2.334 1 98.88 111 ALA B C 1
ATOM 3390 O O . ALA B 1 111 ? -1.827 -1.708 2.371 1 98.88 111 ALA B O 1
ATOM 3391 N N . ALA B 1 112 ? -2.734 0.184 3.23 1 98.94 112 ALA B N 1
ATOM 3392 C CA . ALA B 1 112 ? -3.385 -0.519 4.332 1 98.94 112 ALA B CA 1
ATOM 3393 C C . ALA B 1 112 ? -4.441 -1.491 3.814 1 98.94 112 ALA B C 1
ATOM 3395 O O . ALA B 1 112 ? -4.566 -2.609 4.32 1 98.94 112 ALA B O 1
ATOM 3396 N N . ILE B 1 113 ? -5.199 -1.077 2.826 1 98.88 113 ILE B N 1
ATOM 3397 C CA . ILE B 1 113 ? -6.215 -1.942 2.232 1 98.88 113 ILE B CA 1
ATOM 3398 C C . ILE B 1 113 ? -5.555 -3.201 1.673 1 98.88 113 ILE B C 1
ATOM 3400 O O . ILE B 1 113 ? -6.016 -4.316 1.932 1 98.88 113 ILE B O 1
ATOM 3404 N N . ILE B 1 114 ? -4.441 -3.049 0.994 1 98.62 114 ILE B N 1
ATOM 3405 C CA . ILE B 1 114 ? -3.738 -4.172 0.384 1 98.62 114 ILE B CA 1
ATOM 3406 C C . ILE B 1 114 ? -3.152 -5.066 1.474 1 98.62 114 ILE B C 1
ATOM 3408 O O . ILE B 1 114 ? -3.354 -6.285 1.461 1 98.62 114 ILE B O 1
ATOM 3412 N N . MET B 1 115 ? -2.451 -4.5 2.453 1 98.56 115 MET B N 1
ATOM 3413 C CA . MET B 1 115 ? -1.746 -5.262 3.479 1 98.56 115 MET B CA 1
ATOM 3414 C C . MET B 1 115 ? -2.73 -5.973 4.398 1 98.56 115 MET B C 1
ATOM 3416 O O . MET B 1 115 ? -2.529 -7.137 4.75 1 98.56 115 MET B O 1
ATOM 3420 N N . CYS B 1 116 ? -3.791 -5.289 4.766 1 98.38 116 CYS B N 1
ATOM 3421 C CA . CYS B 1 116 ? -4.785 -5.918 5.625 1 98.38 116 CYS B CA 1
ATOM 3422 C C . CYS B 1 116 ? -5.574 -6.977 4.863 1 98.38 116 CYS B C 1
ATOM 3424 O O . CYS B 1 116 ? -5.969 -7.996 5.434 1 98.38 116 CYS B O 1
ATOM 3426 N N . GLY B 1 117 ? -5.816 -6.73 3.58 1 97.56 117 GLY B N 1
ATOM 3427 C CA . GLY B 1 117 ? -6.492 -7.715 2.754 1 97.56 117 GLY B CA 1
ATOM 3428 C C . GLY B 1 117 ? -5.785 -9.055 2.723 1 97.56 117 GLY B C 1
ATOM 3429 O O . GLY B 1 117 ? -6.43 -10.102 2.65 1 97.56 117 GLY B O 1
ATOM 3430 N N . LYS B 1 118 ? -4.469 -8.992 2.873 1 96.12 118 LYS B N 1
ATOM 3431 C CA . LYS B 1 118 ? -3.668 -10.211 2.885 1 96.12 118 LYS B CA 1
ATOM 3432 C C . LYS B 1 118 ? -3.244 -10.578 4.305 1 96.12 118 LYS B C 1
ATOM 3434 O O . LYS B 1 118 ? -2.5 -11.539 4.508 1 96.12 118 LYS B O 1
ATOM 3439 N N . ASP B 1 119 ? -3.682 -9.766 5.234 1 96.06 119 ASP B N 1
ATOM 3440 C CA . ASP B 1 11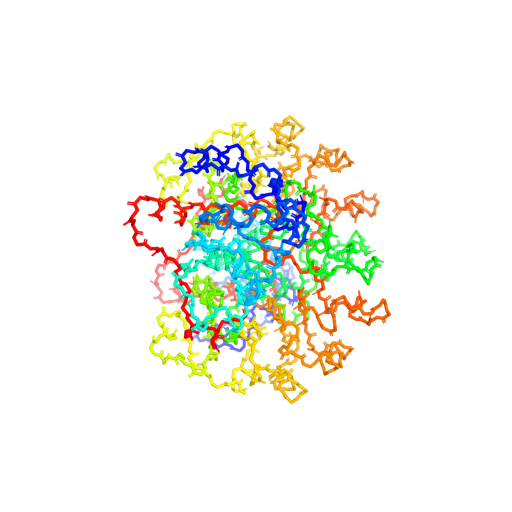9 ? -3.377 -9.961 6.648 1 96.06 119 ASP B CA 1
ATOM 3441 C C . ASP B 1 119 ? -1.869 -10.016 6.883 1 96.06 119 ASP B C 1
ATOM 3443 O O . ASP B 1 119 ? -1.387 -10.844 7.656 1 96.06 119 ASP B O 1
ATOM 3447 N N . VAL B 1 120 ? -1.142 -9.172 6.27 1 96.69 120 VAL B N 1
ATOM 3448 C CA . VAL B 1 120 ? 0.315 -9.195 6.199 1 96.69 120 VAL B CA 1
ATOM 3449 C C . VAL B 1 120 ? 0.906 -9.008 7.594 1 96.69 120 VAL B C 1
ATOM 3451 O O . VAL B 1 120 ? 1.863 -9.695 7.965 1 96.69 120 VAL B O 1
ATOM 3454 N N . PHE B 1 121 ? 0.36 -8.102 8.414 1 97 121 PHE B N 1
ATOM 3455 C CA . PHE B 1 121 ? 0.918 -7.809 9.734 1 97 121 PHE B CA 1
ATOM 3456 C C . PHE B 1 121 ? 0.875 -9.039 10.625 1 97 121 PHE B C 1
ATOM 3458 O O . PHE B 1 121 ? 1.879 -9.406 11.242 1 97 121 PHE B O 1
ATOM 3465 N N . ARG B 1 122 ? -0.241 -9.672 10.625 1 94.06 122 ARG B N 1
ATOM 3466 C CA . ARG B 1 122 ? -0.383 -10.867 11.445 1 94.06 122 ARG B CA 1
ATOM 3467 C C . ARG B 1 122 ? 0.496 -12 10.922 1 94.06 122 ARG B C 1
ATOM 3469 O O . ARG B 1 122 ? 1.187 -12.664 11.695 1 94.06 122 ARG B O 1
ATOM 3476 N N . LEU B 1 123 ? 0.451 -12.219 9.633 1 93.12 123 LEU B N 1
ATOM 3477 C CA . LEU B 1 123 ? 1.207 -13.32 9.047 1 93.12 123 LEU B CA 1
ATOM 3478 C C . LEU B 1 123 ? 2.707 -13.102 9.219 1 93.12 123 LEU B C 1
ATOM 3480 O O . LEU B 1 123 ? 3.459 -14.062 9.422 1 93.12 123 LEU B O 1
ATOM 3484 N N . ARG B 1 124 ? 3.117 -11.875 9.078 1 95.19 124 ARG B N 1
ATOM 3485 C CA . ARG B 1 124 ? 4.508 -11.531 9.344 1 95.19 124 ARG B CA 1
ATOM 3486 C C . ARG B 1 124 ? 4.883 -11.844 10.789 1 95.19 124 ARG B C 1
ATOM 3488 O O . ARG B 1 124 ? 5.934 -12.43 11.055 1 95.19 124 ARG B O 1
ATOM 3495 N N . ASP B 1 125 ? 4.047 -11.453 11.758 1 94.81 125 ASP B N 1
ATOM 3496 C CA . ASP B 1 125 ? 4.301 -11.727 13.164 1 94.81 125 ASP B CA 1
ATOM 3497 C C . ASP B 1 125 ? 4.371 -13.234 13.43 1 94.81 125 ASP B C 1
ATOM 3499 O O . ASP B 1 125 ? 5.277 -13.703 14.117 1 94.81 125 ASP B O 1
ATOM 3503 N N . GLU B 1 126 ? 3.441 -13.93 12.875 1 92 126 GLU B N 1
ATOM 3504 C CA . GLU B 1 126 ? 3.408 -15.383 13.047 1 92 126 GLU B CA 1
ATOM 3505 C C . GLU B 1 126 ? 4.637 -16.047 12.43 1 92 126 GLU B C 1
ATOM 3507 O O . GLU B 1 126 ? 5.191 -16.984 12.992 1 92 126 GLU B O 1
ATOM 3512 N N . HIS B 1 127 ? 5.008 -15.539 11.273 1 92.75 127 HIS B N 1
ATOM 3513 C CA . HIS B 1 127 ? 6.184 -16.062 10.586 1 92.75 127 HIS B CA 1
ATOM 3514 C C . HIS B 1 127 ? 7.441 -15.898 11.43 1 92.75 127 HIS B C 1
ATOM 3516 O O . HIS B 1 127 ? 8.266 -16.812 11.508 1 92.75 127 HIS B O 1
ATOM 3522 N N . ARG B 1 128 ? 7.602 -14.781 12.086 1 93.19 128 ARG B N 1
ATOM 3523 C CA . ARG B 1 128 ? 8.742 -14.5 12.953 1 93.19 128 ARG B CA 1
ATOM 3524 C C . ARG B 1 128 ? 8.734 -15.398 14.18 1 93.19 128 ARG B C 1
ATOM 3526 O O . ARG B 1 128 ? 9.789 -15.812 14.664 1 93.19 128 ARG B O 1
ATOM 3533 N N . THR B 1 129 ? 7.566 -15.695 14.695 1 91.94 129 THR B N 1
ATOM 3534 C CA . THR B 1 129 ? 7.418 -16.484 15.906 1 91.94 129 THR B CA 1
ATOM 3535 C C . THR B 1 129 ? 7.633 -17.969 15.617 1 91.94 129 THR B C 1
ATOM 3537 O O . THR B 1 129 ? 8.32 -18.672 16.375 1 91.94 129 THR B O 1
ATOM 3540 N N . GLU B 1 130 ? 7.09 -18.469 14.562 1 90.44 130 GLU B N 1
ATOM 3541 C CA . GLU B 1 130 ? 7.113 -19.891 14.258 1 90.44 130 GLU B CA 1
ATOM 3542 C C . GLU B 1 130 ? 8.453 -20.312 13.664 1 90.44 130 GLU B C 1
ATOM 3544 O O . GLU B 1 130 ? 8.977 -21.391 13.977 1 90.44 130 GLU B O 1
ATOM 3549 N N . ARG B 1 131 ? 9.047 -19.5 12.891 1 90 131 ARG B N 1
ATOM 3550 C CA . ARG B 1 131 ? 10.344 -19.672 12.242 1 90 131 ARG B CA 1
ATOM 3551 C C . ARG B 1 131 ? 10.406 -20.984 11.477 1 90 131 ARG B C 1
ATOM 3553 O O . ARG B 1 131 ? 9.742 -21.953 11.844 1 90 131 ARG B O 1
ATOM 3560 N N . GLY B 1 132 ? 11.164 -21.109 10.523 1 83.62 132 GLY B N 1
ATOM 3561 C CA . GLY B 1 132 ? 11.445 -22.344 9.805 1 83.62 132 GLY B CA 1
ATOM 3562 C C . GLY B 1 132 ? 10.242 -22.891 9.062 1 83.62 132 GLY B C 1
ATOM 3563 O O . GLY B 1 132 ? 10.203 -24.078 8.719 1 83.62 132 GLY B O 1
ATOM 3564 N N . THR B 1 133 ? 9.242 -22.125 9.195 1 70 133 THR B N 1
ATOM 3565 C CA . THR B 1 133 ? 8.039 -22.531 8.484 1 70 133 THR B CA 1
ATOM 3566 C C . THR B 1 133 ? 7.805 -21.641 7.266 1 70 133 THR B C 1
ATOM 3568 O O . THR B 1 133 ? 8.516 -20.656 7.07 1 70 133 THR B O 1
ATOM 3571 N N . GLY B 1 134 ? 7.133 -22.031 6.164 1 59.72 134 GLY B N 1
ATOM 3572 C CA . GLY B 1 134 ? 6.773 -21.109 5.102 1 59.72 134 GLY B CA 1
ATOM 3573 C C . GLY B 1 134 ? 7.254 -21.547 3.734 1 59.72 134 GLY B C 1
ATOM 3574 O O . GLY B 1 134 ? 7.863 -20.781 2.998 1 59.72 134 GLY B O 1
ATOM 3575 N N . VAL B 1 135 ? 7.438 -22.781 3.508 1 52.16 135 VAL B N 1
ATOM 3576 C CA . VAL B 1 135 ? 7.773 -23.141 2.133 1 52.16 135 VAL B CA 1
ATOM 3577 C C . VAL B 1 135 ? 6.754 -22.531 1.176 1 52.16 135 VAL B C 1
ATOM 3579 O O . VAL B 1 135 ? 5.668 -22.109 1.594 1 52.16 135 VAL B O 1
ATOM 3582 N N . PHE B 1 136 ? 7.195 -22.547 -0.129 1 45.56 136 PHE B N 1
ATOM 3583 C CA . PHE B 1 136 ? 6.336 -22.188 -1.251 1 45.56 136 PHE B CA 1
ATOM 3584 C C . PHE B 1 136 ? 4.906 -22.656 -1.005 1 45.56 136 PHE B C 1
ATOM 3586 O O . PHE B 1 136 ? 4.66 -23.844 -0.77 1 45.56 136 PHE B O 1
ATOM 3593 N N . GLY B 1 137 ? 3.93 -21.797 -0.864 1 45.72 137 GLY B N 1
ATOM 3594 C CA . GLY B 1 137 ? 2.547 -22.156 -0.587 1 45.72 137 GLY B CA 1
ATOM 3595 C C . GLY B 1 137 ? 2.266 -22.344 0.89 1 45.72 137 GLY B C 1
ATOM 3596 O O . GLY B 1 137 ? 1.331 -23.062 1.258 1 45.72 137 GLY B O 1
ATOM 3597 N N . SER B 1 138 ? 3.371 -22.422 1.598 1 48.69 138 SER B N 1
ATOM 3598 C CA . SER B 1 138 ? 3.109 -22.766 2.992 1 48.69 138 SER B CA 1
ATOM 3599 C C . SER B 1 138 ? 1.76 -22.219 3.449 1 48.69 138 SER B C 1
ATOM 3601 O O . SER B 1 138 ? 1.255 -21.25 2.893 1 48.69 138 SER B O 1
ATOM 3603 N N . ARG B 1 139 ? 1.044 -23.062 4.273 1 50.91 139 ARG B N 1
ATOM 3604 C CA . ARG B 1 139 ? -0.217 -23.25 4.984 1 50.91 139 ARG B CA 1
ATOM 3605 C C . ARG B 1 139 ? -0.666 -21.953 5.652 1 50.91 139 ARG B C 1
ATOM 3607 O O . ARG B 1 139 ? -1.824 -21.828 6.055 1 50.91 139 ARG B O 1
ATOM 3614 N N . ARG B 1 140 ? 0.394 -21.031 5.711 1 52.12 140 ARG B N 1
ATOM 3615 C CA . ARG B 1 140 ? -0.187 -20.031 6.602 1 52.12 140 ARG B CA 1
ATOM 3616 C C . ARG B 1 140 ? -1.029 -19.031 5.824 1 52.12 140 ARG B C 1
ATOM 3618 O O . ARG B 1 140 ? -0.583 -18.5 4.809 1 52.12 140 ARG B O 1
ATOM 3625 N N . GLY B 1 141 ? -2.248 -19.047 5.859 1 52.31 141 GLY B N 1
ATOM 3626 C CA . GLY B 1 141 ? -3.283 -18.203 5.277 1 52.31 141 GLY B CA 1
ATOM 3627 C C . GLY B 1 141 ? -4.117 -18.922 4.23 1 52.31 141 GLY B C 1
ATOM 3628 O O . GLY B 1 141 ? -5.16 -18.422 3.809 1 52.31 141 GLY B O 1
ATOM 3629 N N . ARG B 1 142 ? -3.455 -20.094 3.617 1 55.94 142 ARG B N 1
ATOM 3630 C CA . ARG B 1 142 ? -4.129 -20.766 2.512 1 55.94 142 ARG B CA 1
ATOM 3631 C C . ARG B 1 142 ? -5.52 -21.234 2.922 1 55.94 142 ARG B C 1
ATOM 3633 O O . ARG B 1 142 ? -6.438 -21.266 2.1 1 55.94 142 ARG B O 1
ATOM 3640 N N . SER B 1 143 ? -5.539 -21.281 4.191 1 59.28 143 SER B N 1
ATOM 3641 C CA . SER B 1 143 ? -6.828 -21.844 4.582 1 59.28 143 SER B CA 1
ATOM 3642 C C . SER B 1 143 ? -7.789 -20.766 5.039 1 59.28 143 SER B C 1
ATOM 3644 O O . SER B 1 143 ? -8.898 -21.047 5.488 1 59.28 143 SER B O 1
ATOM 3646 N N . LEU B 1 144 ? -7.297 -19.531 4.68 1 71.06 144 LEU B N 1
ATOM 3647 C CA . LEU B 1 144 ? -8.203 -18.5 5.152 1 71.06 144 LEU B CA 1
ATOM 3648 C C . LEU B 1 144 ? -8.953 -17.859 3.992 1 71.06 144 LEU B C 1
ATOM 3650 O O . LEU B 1 144 ? -8.398 -17.031 3.262 1 71.06 144 LEU B O 1
ATOM 3654 N N . PRO B 1 145 ? -10.211 -18.25 3.896 1 74.69 145 PRO B N 1
ATOM 3655 C CA . PRO B 1 145 ? -10.984 -17.859 2.715 1 74.69 145 PRO B CA 1
ATOM 3656 C C . PRO B 1 145 ? -11.188 -16.344 2.613 1 74.69 145 PRO B C 1
ATOM 3658 O O . PRO B 1 145 ? -11.562 -15.844 1.552 1 74.69 145 PRO B O 1
ATOM 3661 N N . TYR B 1 146 ? -10.852 -15.609 3.734 1 86.25 146 TYR B N 1
ATOM 3662 C CA . TYR B 1 146 ? -11.172 -14.188 3.717 1 86.25 146 TYR B CA 1
ATOM 3663 C C . TYR B 1 146 ? -9.969 -13.367 3.262 1 86.25 146 TYR B C 1
ATOM 3665 O O . TYR B 1 146 ? -10.055 -12.141 3.146 1 86.25 146 TYR B O 1
ATOM 3673 N N . LEU B 1 147 ? -8.922 -14.078 2.859 1 92.69 147 LEU B N 1
ATOM 3674 C CA . LEU B 1 147 ? -7.723 -13.344 2.467 1 92.69 147 LEU B CA 1
ATOM 3675 C C . LEU B 1 147 ? -7.727 -13.047 0.971 1 92.69 147 LEU B C 1
ATOM 3677 O O . LEU B 1 147 ? -8.367 -13.766 0.197 1 92.69 147 LEU B O 1
ATOM 3681 N N . GLY B 1 148 ? -7.016 -11.953 0.669 1 94.81 148 GLY B N 1
ATOM 3682 C CA . GLY B 1 148 ? -6.867 -11.562 -0.724 1 94.81 148 GLY B CA 1
ATOM 3683 C C . GLY B 1 148 ? -7.633 -10.305 -1.077 1 94.81 148 GLY B C 1
ATOM 3684 O O . GLY B 1 148 ? -8.57 -9.922 -0.372 1 94.81 148 GLY B O 1
ATOM 3685 N N . ASN B 1 149 ? -7.27 -9.734 -2.211 1 96.88 149 ASN B N 1
ATOM 3686 C CA . ASN B 1 149 ? -7.809 -8.422 -2.564 1 96.88 149 ASN B CA 1
ATOM 3687 C C . ASN B 1 149 ? -8.578 -8.469 -3.883 1 96.88 149 ASN B C 1
ATOM 3689 O O . ASN B 1 149 ? -9.117 -7.453 -4.324 1 96.88 149 ASN B O 1
ATOM 3693 N N . HIS B 1 150 ? -8.672 -9.609 -4.492 1 94.12 150 HIS B N 1
ATOM 3694 C CA . HIS B 1 150 ? -9.25 -9.703 -5.824 1 94.12 150 HIS B CA 1
ATOM 3695 C C . HIS B 1 150 ? -10.742 -9.375 -5.801 1 94.12 150 HIS B C 1
ATOM 3697 O O . HIS B 1 150 ? -11.523 -10.055 -5.129 1 94.12 150 HIS B O 1
ATOM 3703 N N . ALA B 1 151 ? -11.109 -8.281 -6.457 1 94.06 151 ALA B N 1
ATOM 3704 C CA . ALA B 1 151 ? -12.5 -7.871 -6.676 1 94.06 151 ALA B CA 1
ATOM 3705 C C . ALA B 1 151 ? -13.219 -7.656 -5.348 1 94.06 151 ALA B C 1
ATOM 3707 O O . ALA B 1 151 ? -14.398 -7.984 -5.219 1 94.06 151 ALA B O 1
ATOM 3708 N N . ARG B 1 152 ? -12.484 -7.207 -4.398 1 97.38 152 ARG B N 1
ATOM 3709 C CA . ARG B 1 152 ? -13.094 -6.934 -3.102 1 97.38 152 ARG B CA 1
ATOM 3710 C C . ARG B 1 152 ? -13.961 -5.68 -3.154 1 97.38 152 ARG B C 1
ATOM 3712 O O . ARG B 1 152 ? -13.672 -4.75 -3.912 1 97.38 152 ARG B O 1
ATOM 3719 N N . LYS B 1 153 ? -15 -5.73 -2.379 1 98.62 153 LYS B N 1
ATOM 3720 C CA . LYS B 1 153 ? -15.914 -4.602 -2.221 1 98.62 153 LYS B CA 1
ATOM 3721 C C . LYS B 1 153 ? -15.406 -3.629 -1.159 1 98.62 153 LYS B C 1
ATOM 3723 O O . LYS B 1 153 ? -15.328 -3.979 0.021 1 98.62 153 LYS B O 1
ATOM 3728 N N . VAL B 1 154 ? -15.07 -2.406 -1.615 1 98.94 154 VAL B N 1
ATOM 3729 C CA . VAL B 1 154 ? -14.523 -1.41 -0.696 1 98.94 154 VAL B CA 1
ATOM 3730 C C . VAL B 1 154 ? -15.531 -0.272 -0.518 1 98.94 154 VAL B C 1
ATOM 3732 O O . VAL B 1 154 ? -15.906 0.389 -1.488 1 98.94 154 VAL B O 1
ATOM 3735 N N . GLY B 1 155 ? -15.969 -0.115 0.711 1 98.94 155 GLY B N 1
ATOM 3736 C CA . GLY B 1 155 ? -16.844 0.997 1.062 1 98.94 155 GLY B CA 1
ATOM 3737 C C . GLY B 1 155 ? -16.094 2.186 1.633 1 98.94 155 GLY B C 1
ATOM 3738 O O . GLY B 1 155 ? -15.398 2.061 2.646 1 98.94 155 GLY B O 1
ATOM 3739 N N . ILE B 1 156 ? -16.234 3.344 1.01 1 98.94 156 ILE B N 1
ATOM 3740 C CA . ILE B 1 156 ? -15.609 4.59 1.441 1 98.94 156 ILE B CA 1
ATOM 3741 C C . ILE B 1 156 ? -16.641 5.465 2.148 1 98.94 156 ILE B C 1
ATOM 3743 O O . ILE B 1 156 ? -17.688 5.773 1.585 1 98.94 156 ILE B O 1
ATOM 3747 N N . VAL B 1 157 ? -16.328 5.82 3.416 1 98.88 157 VAL B N 1
ATOM 3748 C CA . VAL B 1 157 ? -17.219 6.703 4.164 1 98.88 157 VAL B CA 1
ATOM 3749 C C . VAL B 1 157 ? -16.672 8.125 4.156 1 98.88 157 VAL B C 1
ATOM 3751 O O . VAL B 1 157 ? -15.75 8.445 4.914 1 98.88 157 VAL B O 1
ATOM 3754 N N . GLY B 1 158 ? -17.25 8.945 3.359 1 98.19 158 GLY B N 1
ATOM 3755 C CA . GLY B 1 158 ? -16.797 10.312 3.178 1 98.19 158 GLY B CA 1
ATOM 3756 C C . GLY B 1 158 ? -15.992 10.516 1.907 1 98.19 158 GLY B C 1
ATOM 3757 O O . GLY B 1 158 ? -14.93 9.922 1.745 1 98.19 158 GLY B O 1
ATOM 3758 N N . ALA B 1 159 ? -16.562 11.375 1.009 1 97.5 159 ALA B N 1
ATOM 3759 C CA . ALA B 1 159 ? -15.828 11.742 -0.205 1 97.5 159 ALA B CA 1
ATOM 3760 C C . ALA B 1 159 ? -15.016 13.008 0.006 1 97.5 159 ALA B C 1
ATOM 3762 O O . ALA B 1 159 ? -15.125 13.961 -0.77 1 97.5 159 ALA B O 1
ATOM 3763 N N . SER B 1 160 ? -14.203 12.977 1.072 1 95.25 160 SER B N 1
ATOM 3764 C CA . SER B 1 160 ? -13.25 14.047 1.345 1 95.25 160 SER B CA 1
ATOM 3765 C C . SER B 1 160 ? -12.141 14.078 0.303 1 95.25 160 SER B C 1
ATOM 3767 O O . SER B 1 160 ? -12.133 13.273 -0.63 1 95.25 160 SER B O 1
ATOM 3769 N N . ARG B 1 161 ? -11.195 15.062 0.46 1 94.75 161 ARG B N 1
ATOM 3770 C CA . ARG B 1 161 ? -10.023 15.07 -0.409 1 94.75 161 ARG B CA 1
ATOM 3771 C C . ARG B 1 161 ? -9.312 13.727 -0.382 1 94.75 161 ARG B C 1
ATOM 3773 O O . ARG B 1 161 ? -8.938 13.195 -1.429 1 94.75 161 ARG B O 1
ATOM 3780 N N . ILE B 1 162 ? -9.172 13.164 0.847 1 97.5 162 ILE B N 1
ATOM 3781 C CA . ILE B 1 162 ? -8.492 11.883 1.023 1 97.5 162 ILE B CA 1
ATOM 3782 C C . ILE B 1 162 ? -9.344 10.758 0.431 1 97.5 162 ILE B C 1
ATOM 3784 O O . ILE B 1 162 ? -8.844 9.93 -0.329 1 97.5 162 ILE B O 1
ATOM 3788 N N . GLY B 1 163 ? -10.688 10.742 0.755 1 98.44 163 GLY B N 1
ATOM 3789 C CA . GLY B 1 163 ? -11.578 9.719 0.234 1 98.44 163 GLY B CA 1
ATOM 3790 C C . GLY B 1 163 ? -11.578 9.641 -1.281 1 98.44 163 GLY B C 1
ATOM 3791 O O . GLY B 1 163 ? -11.57 8.555 -1.855 1 98.44 163 GLY B O 1
ATOM 3792 N N . ARG B 1 164 ? -11.539 10.766 -1.912 1 98.31 164 ARG B N 1
ATOM 3793 C CA . ARG B 1 164 ? -11.547 10.844 -3.369 1 98.31 164 ARG B CA 1
ATOM 3794 C C . ARG B 1 164 ? -10.258 10.258 -3.951 1 98.31 164 ARG B C 1
ATOM 3796 O O . ARG B 1 164 ? -10.305 9.508 -4.93 1 98.31 164 ARG B O 1
ATOM 3803 N N . LEU B 1 165 ? -9.133 10.633 -3.334 1 98.12 165 LEU B N 1
ATOM 3804 C CA . LEU B 1 165 ? -7.859 10.102 -3.807 1 98.12 165 LEU B CA 1
ATOM 3805 C C . LEU B 1 165 ? -7.809 8.586 -3.643 1 98.12 165 LEU B C 1
ATOM 3807 O O . LEU B 1 165 ? -7.316 7.875 -4.523 1 98.12 165 LEU B O 1
ATOM 3811 N N . VAL B 1 166 ? -8.328 8.039 -2.561 1 98.75 166 VAL B N 1
ATOM 3812 C CA . VAL B 1 166 ? -8.352 6.598 -2.322 1 98.75 166 VAL B CA 1
ATOM 3813 C C . VAL B 1 166 ? -9.203 5.91 -3.389 1 98.75 166 VAL B C 1
ATOM 3815 O O . VAL B 1 166 ? -8.797 4.887 -3.949 1 98.75 166 VAL B O 1
ATOM 3818 N N . MET B 1 167 ? -10.359 6.484 -3.693 1 98.75 167 MET B N 1
ATOM 3819 C CA . MET B 1 167 ? -11.234 5.906 -4.711 1 98.75 167 MET B CA 1
ATOM 3820 C C . MET B 1 167 ? -10.547 5.891 -6.074 1 98.75 167 MET B C 1
ATOM 3822 O O . MET B 1 167 ? -10.641 4.91 -6.812 1 98.75 167 MET B O 1
ATOM 3826 N N . GLU B 1 168 ? -9.844 6.969 -6.359 1 97.94 168 GLU B N 1
ATOM 3827 C CA . GLU B 1 168 ? -9.117 7.035 -7.625 1 97.94 168 GLU B CA 1
ATOM 3828 C C . GLU B 1 168 ? -8.07 5.93 -7.723 1 97.94 168 GLU B C 1
ATOM 3830 O O . GLU B 1 168 ? -7.91 5.312 -8.773 1 97.94 168 GLU B O 1
ATOM 3835 N N . MET B 1 169 ? -7.391 5.699 -6.676 1 97.81 169 MET B N 1
ATOM 3836 C CA . MET B 1 169 ? -6.375 4.652 -6.652 1 97.81 169 MET B CA 1
ATOM 3837 C C . MET B 1 169 ? -7.012 3.273 -6.793 1 97.81 169 MET B C 1
ATOM 3839 O O . MET B 1 169 ? -6.527 2.438 -7.559 1 97.81 169 MET B O 1
ATOM 3843 N N . LEU B 1 170 ? -8.102 3.066 -6.113 1 98.44 170 LEU B N 1
ATOM 3844 C CA . LEU B 1 170 ? -8.789 1.778 -6.137 1 98.44 170 LEU B CA 1
ATOM 3845 C C . LEU B 1 170 ? -9.391 1.507 -7.512 1 98.44 170 LEU B C 1
ATOM 3847 O O . LEU B 1 170 ? -9.406 0.363 -7.969 1 98.44 170 LEU B O 1
ATOM 3851 N N . ALA B 1 171 ? -9.859 2.559 -8.164 1 97.69 171 ALA B N 1
ATOM 3852 C CA . ALA B 1 171 ? -10.562 2.436 -9.438 1 97.69 171 ALA B CA 1
ATOM 3853 C C . ALA B 1 171 ? -9.633 1.924 -10.531 1 97.69 171 ALA B C 1
ATOM 3855 O O . ALA B 1 171 ? -10.086 1.453 -11.578 1 97.69 171 ALA B O 1
ATOM 3856 N N . ARG B 1 172 ? -8.359 1.954 -10.297 1 94.75 172 ARG B N 1
ATOM 3857 C CA . ARG B 1 172 ? -7.383 1.488 -11.273 1 94.75 172 ARG B CA 1
ATOM 3858 C C . ARG B 1 172 ? -7.172 -0.017 -11.164 1 94.75 172 ARG B C 1
ATOM 3860 O O . ARG B 1 172 ? -6.52 -0.623 -12.016 1 94.75 172 ARG B O 1
ATOM 3867 N N . GLY B 1 173 ? -7.707 -0.601 -10.086 1 94.25 173 GLY B N 1
ATOM 3868 C CA . GLY B 1 173 ? -7.586 -2.033 -9.859 1 94.25 173 GLY B CA 1
ATOM 3869 C C . GLY B 1 173 ? -8.883 -2.783 -10.086 1 94.25 173 GLY B C 1
ATOM 3870 O O . GLY B 1 173 ? -9.688 -2.402 -10.945 1 94.25 173 GLY B O 1
ATOM 3871 N N . THR B 1 174 ? -9 -3.887 -9.43 1 93 174 THR B N 1
ATOM 3872 C CA . THR B 1 174 ? -10.133 -4.773 -9.672 1 93 174 THR B CA 1
ATOM 3873 C C . THR B 1 174 ? -11.195 -4.605 -8.594 1 93 174 THR B C 1
ATOM 3875 O O . THR B 1 174 ? -12.133 -5.402 -8.516 1 93 174 THR B O 1
ATOM 3878 N N . PHE B 1 175 ? -11.125 -3.592 -7.809 1 97.88 175 PHE B N 1
ATOM 3879 C CA . PHE B 1 175 ? -12.016 -3.406 -6.668 1 97.88 175 PHE B CA 1
ATOM 3880 C C . PHE B 1 175 ? -13.375 -2.891 -7.125 1 97.88 175 PHE B C 1
ATOM 3882 O O . PHE B 1 175 ? -13.477 -2.189 -8.133 1 97.88 175 PHE B O 1
ATOM 3889 N N . GLU B 1 176 ? -14.398 -3.303 -6.426 1 98.38 176 GLU B N 1
ATOM 3890 C CA . GLU B 1 176 ? -15.695 -2.635 -6.48 1 98.38 176 GLU B CA 1
ATOM 3891 C C . GLU B 1 176 ? -15.82 -1.578 -5.387 1 98.38 176 GLU B C 1
ATOM 3893 O O . GLU B 1 176 ? -15.547 -1.854 -4.215 1 98.38 176 GLU B O 1
ATOM 3898 N N . ILE B 1 177 ? -16.219 -0.37 -5.781 1 98.94 177 ILE B N 1
ATOM 3899 C CA . ILE B 1 177 ? -16.156 0.734 -4.828 1 98.94 177 ILE B CA 1
ATOM 3900 C C . ILE B 1 177 ? -17.547 1.322 -4.621 1 98.94 177 ILE B C 1
ATOM 3902 O O . ILE B 1 177 ? -18.297 1.527 -5.582 1 98.94 177 ILE B O 1
ATOM 3906 N N . ALA B 1 178 ? -17.938 1.501 -3.404 1 98.94 178 ALA B N 1
ATOM 3907 C CA . ALA B 1 178 ? -19.094 2.297 -3.025 1 98.94 178 ALA B CA 1
ATOM 3908 C C . ALA B 1 178 ? -18.703 3.424 -2.074 1 98.94 178 ALA B C 1
ATOM 3910 O O . ALA B 1 178 ? -17.688 3.338 -1.387 1 98.94 178 ALA B O 1
ATOM 3911 N N . VAL B 1 179 ? -19.516 4.48 -2.104 1 98.94 179 VAL B N 1
ATOM 3912 C CA . VAL B 1 179 ? -19.172 5.629 -1.266 1 98.94 179 VAL B CA 1
ATOM 3913 C C . VAL B 1 179 ? -20.438 6.188 -0.621 1 98.94 179 VAL B C 1
ATOM 3915 O O . VAL B 1 179 ? -21.484 6.258 -1.262 1 98.94 179 VAL B O 1
ATOM 3918 N N . TYR B 1 180 ? -20.281 6.512 0.637 1 98.81 180 TYR B N 1
ATOM 3919 C CA . TYR B 1 180 ? -21.281 7.281 1.357 1 98.81 180 TYR B CA 1
ATOM 3920 C C . TYR B 1 180 ? -20.797 8.695 1.634 1 98.81 180 TYR B C 1
ATOM 3922 O O . TYR B 1 180 ? -19.781 8.891 2.303 1 98.81 180 TYR B O 1
ATOM 3930 N N . ASP B 1 181 ? -21.438 9.602 1.209 1 97.75 181 ASP B N 1
ATOM 3931 C CA . ASP B 1 181 ? -21.312 11.031 1.461 1 97.75 181 ASP B CA 1
ATOM 3932 C C . ASP B 1 181 ? -22.609 11.766 1.178 1 97.75 181 ASP B C 1
ATOM 3934 O O . ASP B 1 181 ? -23.062 11.836 0.03 1 97.75 181 ASP B O 1
ATOM 3938 N N . PRO B 1 182 ? -23.203 12.32 2.193 1 94.69 182 PRO B N 1
ATOM 3939 C CA . PRO B 1 182 ? -24.516 12.945 2.014 1 94.69 182 PRO B CA 1
ATOM 3940 C C . PRO B 1 182 ? -24.5 14.055 0.97 1 94.69 182 PRO B C 1
ATOM 3942 O O . PRO B 1 182 ? -25.547 14.391 0.402 1 94.69 182 PRO B O 1
ATOM 3945 N N . PHE B 1 183 ? -23.406 14.609 0.573 1 93.12 183 PHE B N 1
ATOM 3946 C CA . PHE B 1 183 ? -23.375 15.789 -0.284 1 93.12 183 PHE B CA 1
ATOM 3947 C C . PHE B 1 183 ? -22.859 15.43 -1.677 1 93.12 183 PHE B C 1
ATOM 3949 O O . PHE B 1 183 ? -22.766 16.297 -2.549 1 93.12 183 PHE B O 1
ATOM 3956 N N . LEU B 1 184 ? -22.516 14.266 -1.83 1 95.75 184 LEU B N 1
ATOM 3957 C CA . LEU B 1 184 ? -22.016 13.781 -3.113 1 95.75 184 LEU B CA 1
ATOM 3958 C C . LEU B 1 184 ? -23.172 13.305 -3.998 1 95.75 184 LEU B C 1
ATOM 3960 O O . LEU B 1 184 ? -24.062 12.594 -3.533 1 95.75 184 LEU B O 1
ATOM 3964 N N . SER B 1 185 ? -23.203 13.711 -5.266 1 97.62 185 SER B N 1
ATOM 3965 C CA . SER B 1 185 ? -24.203 13.219 -6.203 1 97.62 185 SER B CA 1
ATOM 3966 C C . SER B 1 185 ? -23.812 11.844 -6.75 1 97.62 185 SER B C 1
ATOM 3968 O O . SER B 1 185 ? -22.656 11.453 -6.68 1 97.62 185 SER B O 1
ATOM 3970 N N . ALA B 1 186 ? -24.781 11.156 -7.289 1 97.75 186 ALA B N 1
ATOM 3971 C CA . ALA B 1 186 ? -24.516 9.859 -7.898 1 97.75 186 ALA B CA 1
ATOM 3972 C C . ALA B 1 186 ? -23.578 9.984 -9.094 1 97.75 186 ALA B C 1
ATOM 3974 O O . ALA B 1 186 ? -22.734 9.125 -9.32 1 97.75 186 ALA B O 1
ATOM 3975 N N . GLU B 1 187 ? -23.688 11.047 -9.781 1 98 187 GLU B N 1
ATOM 3976 C CA . GLU B 1 187 ? -22.844 11.297 -10.953 1 98 187 GLU B CA 1
ATOM 3977 C C . GLU B 1 187 ? -21.391 11.531 -10.547 1 98 187 GLU B C 1
ATOM 3979 O O . GLU B 1 187 ? -20.469 11.016 -11.195 1 98 187 GLU B O 1
ATOM 3984 N N . GLU B 1 188 ? -21.25 12.281 -9.492 1 97.5 188 GLU B N 1
ATOM 3985 C CA . GLU B 1 188 ? -19.891 12.523 -8.992 1 97.5 188 GLU B CA 1
ATOM 3986 C C . GLU B 1 188 ? -19.25 11.234 -8.492 1 97.5 188 GLU B C 1
ATOM 3988 O O . GLU B 1 188 ? -18.062 10.984 -8.742 1 97.5 188 GLU B O 1
ATOM 3993 N N . ALA B 1 189 ? -20.047 10.492 -7.801 1 98.31 189 ALA B N 1
ATOM 3994 C CA . ALA B 1 189 ? -19.547 9.203 -7.332 1 98.31 189 ALA B CA 1
ATOM 3995 C C . ALA B 1 189 ? -19.094 8.336 -8.5 1 98.31 189 ALA B C 1
ATOM 3997 O O . ALA B 1 189 ? -18.016 7.746 -8.461 1 98.31 189 ALA B O 1
ATOM 3998 N N . ALA B 1 190 ? -19.875 8.281 -9.578 1 98.19 190 ALA B N 1
ATOM 3999 C CA . ALA B 1 190 ? -19.562 7.477 -10.758 1 98.19 190 ALA B CA 1
ATOM 4000 C C . ALA B 1 190 ? -18.266 7.953 -11.414 1 98.19 190 ALA B C 1
ATOM 4002 O O . ALA B 1 190 ? -17.484 7.145 -11.898 1 98.19 190 ALA B O 1
ATOM 4003 N N . SER B 1 191 ? -18.062 9.242 -11.414 1 97.94 191 SER B N 1
ATOM 4004 C CA . SER B 1 191 ? -16.859 9.805 -12.016 1 97.94 191 SER B CA 1
ATOM 4005 C C . SER B 1 191 ? -15.617 9.406 -11.227 1 97.94 191 SER B C 1
ATOM 4007 O O . SER B 1 191 ? -14.5 9.438 -11.758 1 97.94 191 SER B O 1
ATOM 4009 N N . LEU B 1 192 ? -15.844 9 -10.016 1 97.75 192 LEU B N 1
ATOM 4010 C CA . LEU B 1 192 ? -14.742 8.562 -9.164 1 97.75 192 LEU B CA 1
ATOM 4011 C C . LEU B 1 192 ? -14.617 7.043 -9.195 1 97.75 192 LEU B C 1
ATOM 4013 O O . LEU B 1 192 ? -13.82 6.469 -8.438 1 97.75 192 LEU B O 1
ATOM 4017 N N . GLY B 1 193 ? -15.469 6.395 -10 1 98.06 193 GLY B N 1
ATOM 4018 C CA . GLY B 1 193 ? -15.43 4.945 -10.125 1 98.06 193 GLY B CA 1
ATOM 4019 C C . GLY B 1 193 ? -16.172 4.234 -9.016 1 98.06 193 GLY B C 1
ATOM 4020 O O . GLY B 1 193 ? -15.914 3.064 -8.727 1 98.06 193 GLY B O 1
ATOM 4021 N N . ALA B 1 194 ? -17.094 4.938 -8.344 1 98.75 194 ALA B N 1
ATOM 4022 C CA . ALA B 1 194 ? -17.781 4.379 -7.188 1 98.75 194 ALA B CA 1
ATOM 4023 C C . ALA B 1 194 ? -19.297 4.484 -7.352 1 98.75 194 ALA B C 1
ATOM 4025 O O . ALA B 1 194 ? -19.781 5.297 -8.141 1 98.75 194 ALA B O 1
ATOM 4026 N N . LYS B 1 195 ? -19.969 3.682 -6.656 1 98.69 195 LYS B N 1
ATOM 4027 C CA . LYS B 1 195 ? -21.422 3.775 -6.539 1 98.69 195 LYS B CA 1
ATOM 4028 C C . LYS B 1 195 ? -21.828 4.465 -5.242 1 98.69 195 LYS B C 1
ATOM 4030 O O . LYS B 1 195 ? -21.344 4.105 -4.164 1 98.69 195 LYS B O 1
ATOM 4035 N N . LYS B 1 196 ? -22.672 5.457 -5.383 1 98.69 196 LYS B N 1
ATOM 4036 C CA . LYS B 1 196 ? -23.203 6.086 -4.176 1 98.69 196 LYS B CA 1
ATOM 4037 C C . LYS B 1 196 ? -24.094 5.129 -3.404 1 98.69 196 LYS B C 1
ATOM 4039 O O . LYS B 1 196 ? -24.906 4.414 -4 1 98.69 196 LYS B O 1
ATOM 4044 N N . ALA B 1 197 ? -23.953 5.141 -2.1 1 98.75 197 ALA B N 1
ATOM 4045 C CA . ALA B 1 197 ? -24.766 4.277 -1.247 1 98.75 197 ALA B CA 1
ATOM 4046 C C . ALA B 1 197 ? -25.094 4.965 0.076 1 98.75 197 ALA B C 1
ATOM 4048 O O . ALA B 1 197 ? -24.406 5.91 0.476 1 98.75 197 ALA B O 1
ATOM 4049 N N . GLU B 1 198 ? -26.141 4.52 0.695 1 98.5 198 GLU B N 1
ATOM 4050 C CA . GLU B 1 198 ? -26.406 4.91 2.074 1 98.5 198 GLU B CA 1
ATOM 4051 C C . GLU B 1 198 ? -25.516 4.156 3.049 1 98.5 198 GLU B C 1
ATOM 4053 O O . GLU B 1 198 ? -25.031 3.061 2.744 1 98.5 198 GLU B O 1
ATOM 4058 N N . LEU B 1 199 ? -25.344 4.715 4.184 1 98.69 199 LEU B N 1
ATOM 4059 C CA . LEU B 1 199 ? -24.328 4.215 5.105 1 98.69 199 LEU B CA 1
ATOM 4060 C C . LEU B 1 199 ? -24.594 2.76 5.469 1 98.69 199 LEU B C 1
ATOM 4062 O O . LEU B 1 199 ? -23.703 1.917 5.367 1 98.69 199 LEU B O 1
ATOM 4066 N N . ASP B 1 200 ? -25.812 2.43 5.848 1 98.81 200 ASP B N 1
ATOM 4067 C CA . ASP B 1 200 ? -26.141 1.075 6.277 1 98.81 200 ASP B CA 1
ATOM 4068 C C . ASP B 1 200 ? -25.906 0.069 5.152 1 98.81 200 ASP B C 1
ATOM 4070 O O . ASP B 1 200 ? -25.344 -1.005 5.383 1 98.81 200 ASP B O 1
ATOM 4074 N N . GLU B 1 201 ? -26.359 0.424 4.008 1 98.69 201 GLU B N 1
ATOM 4075 C CA . GLU B 1 201 ? -26.172 -0.437 2.844 1 98.69 201 GLU B CA 1
ATOM 4076 C C . GLU B 1 201 ? -24.688 -0.637 2.539 1 98.69 201 GLU B C 1
ATOM 4078 O O . GLU B 1 201 ? -24.25 -1.75 2.229 1 98.69 201 GLU B O 1
ATOM 4083 N N . LEU B 1 202 ? -23.984 0.439 2.625 1 98.88 202 LEU B N 1
ATOM 4084 C CA . LEU B 1 202 ? -22.547 0.389 2.365 1 98.88 202 LEU B CA 1
ATOM 4085 C C . LEU B 1 202 ? -21.859 -0.555 3.338 1 98.88 202 LEU B C 1
ATOM 4087 O O . LEU B 1 202 ? -21.047 -1.396 2.928 1 98.88 202 LEU B O 1
ATOM 4091 N N . LEU B 1 203 ? -22.141 -0.447 4.613 1 98.94 203 LEU B N 1
ATOM 4092 C CA . LEU B 1 203 ? -21.516 -1.257 5.652 1 98.94 203 LEU B CA 1
ATOM 4093 C C . LEU B 1 203 ? -21.828 -2.736 5.449 1 98.94 203 LEU B C 1
ATOM 4095 O O . LEU B 1 203 ? -20.938 -3.582 5.562 1 98.94 203 LEU B O 1
ATOM 4099 N N . ALA B 1 204 ? -23.016 -3.057 5.055 1 98.81 204 ALA B N 1
ATOM 4100 C CA . ALA B 1 204 ? -23.438 -4.438 4.867 1 98.81 204 ALA B CA 1
ATOM 4101 C C . ALA B 1 204 ? -22.844 -5.035 3.602 1 98.81 204 ALA B C 1
ATOM 4103 O O . ALA B 1 204 ? -22.578 -6.242 3.533 1 98.81 204 ALA B O 1
ATOM 4104 N N . TRP B 1 205 ? -22.562 -4.199 2.695 1 98.62 205 TRP B N 1
ATOM 4105 C CA . TRP B 1 205 ? -22.125 -4.598 1.366 1 98.62 205 TRP B CA 1
ATOM 4106 C C . TRP B 1 205 ? -20.609 -4.789 1.337 1 98.62 205 TRP B C 1
ATOM 4108 O O . TRP B 1 205 ? -20.094 -5.621 0.584 1 98.62 205 TRP B O 1
ATOM 4118 N N . SER B 1 206 ? -19.875 -4.199 2.168 1 98.81 206 SER B N 1
ATOM 4119 C CA . SER B 1 206 ? -18.438 -4.004 2.027 1 98.81 206 SER B CA 1
ATOM 4120 C C . SER B 1 206 ? -17.656 -5.152 2.656 1 98.81 206 SER B C 1
ATOM 4122 O O . SER B 1 206 ? -18.031 -5.648 3.723 1 98.81 206 SER B O 1
ATOM 4124 N N . ASP B 1 207 ? -16.562 -5.566 1.959 1 98.31 207 ASP B N 1
ATOM 4125 C CA . ASP B 1 207 ? -15.539 -6.414 2.549 1 98.31 207 ASP B CA 1
ATOM 4126 C C . ASP B 1 207 ? -14.523 -5.578 3.332 1 98.31 207 ASP B C 1
ATOM 4128 O O . ASP B 1 207 ? -13.883 -6.078 4.254 1 98.31 207 ASP B O 1
ATOM 4132 N N . VAL B 1 208 ? -14.32 -4.332 2.922 1 98.88 208 VAL B N 1
ATOM 4133 C CA . VAL B 1 208 ? -13.445 -3.344 3.543 1 98.88 208 VAL B CA 1
ATOM 4134 C C . VAL B 1 208 ? -14.18 -2.012 3.678 1 98.88 208 VAL B C 1
ATOM 4136 O O . VAL B 1 208 ? -14.828 -1.557 2.736 1 98.88 208 VAL B O 1
ATOM 4139 N N . VAL B 1 209 ? -14.109 -1.432 4.816 1 98.94 209 VAL B N 1
ATOM 4140 C CA . VAL B 1 209 ? -14.656 -0.099 5.043 1 98.94 209 VAL B CA 1
ATOM 4141 C C . VAL B 1 209 ? -13.547 0.852 5.477 1 98.94 209 VAL B C 1
ATOM 4143 O O . VAL B 1 209 ? -12.758 0.53 6.367 1 98.94 209 VAL B O 1
ATOM 4146 N N . SER B 1 210 ? -13.422 1.984 4.844 1 98.94 210 SER B N 1
ATOM 4147 C CA . SER B 1 210 ? -12.43 3.004 5.176 1 98.94 210 SER B CA 1
ATOM 4148 C C . SER B 1 210 ? -13.094 4.34 5.488 1 98.94 210 SER B C 1
ATOM 4150 O O . SER B 1 210 ? -13.922 4.82 4.715 1 98.94 210 SER B O 1
ATOM 4152 N N . LEU B 1 211 ? -12.727 4.98 6.598 1 98.81 211 LEU B N 1
ATOM 4153 C CA . LEU B 1 211 ? -13.359 6.203 7.074 1 98.81 211 LEU B CA 1
ATOM 4154 C C . LEU B 1 211 ? -12.578 7.434 6.621 1 98.81 211 LEU B C 1
ATOM 4156 O O . LEU B 1 211 ? -11.359 7.504 6.809 1 98.81 211 LEU B O 1
ATOM 4160 N N . HIS B 1 212 ? -13.305 8.414 6.082 1 98.12 212 HIS B N 1
ATOM 4161 C CA . HIS B 1 212 ? -12.719 9.672 5.629 1 98.12 212 HIS B CA 1
ATOM 4162 C C . HIS B 1 212 ? -13.68 10.836 5.844 1 98.12 212 HIS B C 1
ATOM 4164 O O . HIS B 1 212 ? -13.57 11.867 5.18 1 98.12 212 HIS B O 1
ATOM 4170 N N . ALA B 1 213 ? -14.625 10.68 6.738 1 96.5 213 ALA B N 1
ATOM 4171 C CA . ALA B 1 213 ? -15.625 11.703 7.027 1 96.5 213 ALA B CA 1
ATOM 4172 C C . ALA B 1 213 ? -15.039 12.82 7.887 1 96.5 213 ALA B C 1
ATOM 4174 O O . ALA B 1 213 ? -14.062 12.609 8.609 1 96.5 213 ALA B O 1
ATOM 4175 N N . PRO B 1 214 ? -15.602 14 7.836 1 91.19 214 PRO B N 1
ATOM 4176 C CA . PRO B 1 214 ? -15.125 15.109 8.664 1 91.19 214 PRO B CA 1
ATOM 4177 C C . PRO B 1 214 ? -15.617 15.023 10.102 1 91.19 214 PRO B C 1
ATOM 4179 O O . PRO B 1 214 ? -16.562 14.281 10.398 1 91.19 214 PRO B O 1
ATOM 4182 N N . ILE B 1 215 ? -14.945 15.773 10.961 1 89.5 215 ILE B N 1
ATOM 4183 C CA . ILE B 1 215 ? -15.406 15.922 12.336 1 89.5 215 ILE B CA 1
ATOM 4184 C C . ILE B 1 215 ? -16.516 16.953 12.406 1 89.5 215 ILE B C 1
ATOM 4186 O O . ILE B 1 215 ? -16.281 18.156 12.219 1 89.5 215 ILE B O 1
ATOM 4190 N N . LEU B 1 216 ? -17.625 16.578 12.625 1 87.94 216 LEU B N 1
ATOM 4191 C CA . LEU B 1 216 ? -18.844 17.359 12.859 1 87.94 216 LEU B CA 1
ATOM 4192 C C . LEU B 1 216 ? -19.672 16.766 13.992 1 87.94 216 LEU B C 1
ATOM 4194 O O . LEU B 1 216 ? -19.531 15.578 14.305 1 87.94 216 LEU B O 1
ATOM 4198 N N . PRO B 1 217 ? -20.453 17.609 14.594 1 90.75 217 PRO B N 1
ATOM 4199 C CA . PRO B 1 217 ? -21.312 17.047 15.633 1 90.75 217 PRO B CA 1
ATOM 4200 C C . PRO B 1 217 ? -22.125 15.844 15.133 1 90.75 217 PRO B C 1
ATOM 4202 O O . PRO B 1 217 ? -22.25 14.844 15.844 1 90.75 217 PRO B O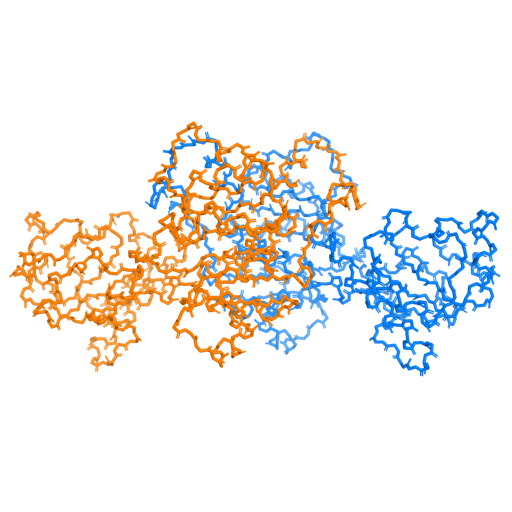 1
ATOM 4205 N N . GLU B 1 218 ? -22.5 15.914 13.891 1 92.25 218 GLU B N 1
ATOM 4206 C CA . GLU B 1 218 ? -23.344 14.867 13.305 1 92.25 218 GLU B CA 1
ATOM 4207 C C . GLU B 1 218 ? -22.547 13.602 13.031 1 92.25 218 GLU B C 1
ATOM 4209 O O . GLU B 1 218 ? -23.125 12.531 12.812 1 92.25 218 GLU B O 1
ATOM 4214 N N . THR B 1 219 ? -21.219 13.664 13.031 1 95.31 219 THR B N 1
ATOM 4215 C CA . THR B 1 219 ? -20.422 12.492 12.672 1 95.31 219 THR B CA 1
ATOM 4216 C C . THR B 1 219 ? -19.781 11.883 13.914 1 95.31 219 THR B C 1
ATOM 4218 O O . THR B 1 219 ? -19.016 10.922 13.812 1 95.31 219 THR B O 1
ATOM 4221 N N . HIS B 1 220 ? -20.062 12.477 15.078 1 96.62 220 HIS B N 1
ATOM 4222 C CA . HIS B 1 220 ? -19.547 11.883 16.312 1 96.62 220 HIS B CA 1
ATOM 4223 C C . HIS B 1 220 ? -20.062 10.469 16.5 1 96.62 220 HIS B C 1
ATOM 4225 O O . HIS B 1 220 ? -21.281 10.258 16.578 1 96.62 220 HIS B O 1
ATOM 4231 N N . HIS B 1 221 ? -19.188 9.5 16.531 1 98.06 221 HIS B N 1
ATOM 4232 C CA . HIS B 1 221 ? -19.547 8.094 16.719 1 98.06 221 HIS B CA 1
ATOM 4233 C C . HIS B 1 221 ? -20.547 7.633 15.664 1 98.06 221 HIS B C 1
ATOM 4235 O O . HIS B 1 221 ? -21.469 6.871 15.977 1 98.06 221 HIS B O 1
ATOM 4241 N N . MET B 1 222 ? -20.375 8.219 14.484 1 98.25 222 MET B N 1
ATOM 4242 C CA . MET B 1 222 ? -21.25 7.762 13.398 1 98.25 222 MET B CA 1
ATOM 4243 C C . MET B 1 222 ? -21.078 6.262 13.164 1 98.25 222 MET B C 1
ATOM 4245 O O . MET B 1 222 ? -21.953 5.629 12.555 1 98.25 222 MET B O 1
ATOM 4249 N N . ILE B 1 223 ? -20 5.711 13.586 1 98.81 223 ILE B N 1
ATOM 4250 C CA . ILE B 1 223 ? -19.797 4.27 13.594 1 98.81 223 ILE B CA 1
ATOM 4251 C C . ILE B 1 223 ? -19.859 3.746 15.031 1 98.81 223 ILE B C 1
ATOM 4253 O O . ILE B 1 223 ? -18.875 3.861 15.781 1 98.81 223 ILE B O 1
ATOM 4257 N N . GLY B 1 224 ? -20.938 3.209 15.383 1 98.69 224 GLY B N 1
ATOM 4258 C CA . GLY B 1 224 ? -21.141 2.592 16.688 1 98.69 224 GLY B CA 1
ATOM 4259 C C . GLY B 1 224 ? -21.438 1.107 16.609 1 98.69 224 GLY B C 1
ATOM 4260 O O . GLY B 1 224 ? -21.125 0.459 15.602 1 98.69 224 GLY B O 1
ATOM 4261 N N . ALA B 1 225 ? -21.969 0.57 17.656 1 98.56 225 ALA B N 1
ATOM 4262 C CA . ALA B 1 225 ? -22.234 -0.859 17.766 1 98.56 225 ALA B CA 1
ATOM 4263 C C . ALA B 1 225 ? -23.172 -1.323 16.656 1 98.56 225 ALA B C 1
ATOM 4265 O O . ALA B 1 225 ? -22.953 -2.365 16.031 1 98.56 225 ALA B O 1
ATOM 4266 N N . ARG B 1 226 ? -24.203 -0.549 16.453 1 98.62 226 ARG B N 1
ATOM 4267 C CA . ARG B 1 226 ? -25.188 -0.916 15.438 1 98.62 226 ARG B CA 1
ATOM 4268 C C . ARG B 1 226 ? -24.547 -0.978 14.055 1 98.62 226 ARG B C 1
ATOM 4270 O O . ARG B 1 226 ? -24.75 -1.944 13.32 1 98.62 226 ARG B O 1
ATOM 4277 N N . GLU B 1 227 ? -23.812 0.06 13.695 1 98.81 227 GLU B N 1
ATOM 4278 C CA . GLU B 1 227 ? -23.156 0.135 12.398 1 98.81 227 GLU B CA 1
ATOM 4279 C C . GLU B 1 227 ? -22.141 -0.991 12.234 1 98.81 227 GLU B C 1
ATOM 4281 O O . GLU B 1 227 ? -22.094 -1.646 11.188 1 98.81 227 GLU B O 1
ATOM 4286 N N . LEU B 1 228 ? -21.359 -1.243 13.234 1 98.81 228 LEU B N 1
ATOM 4287 C CA . LEU B 1 228 ? -20.344 -2.289 13.18 1 98.81 228 LEU B CA 1
ATOM 4288 C C . LEU B 1 228 ? -20.984 -3.66 13 1 98.81 228 LEU B C 1
ATOM 4290 O O . LEU B 1 228 ? -20.422 -4.527 12.328 1 98.81 228 LEU B O 1
ATOM 4294 N N . ALA B 1 229 ? -22.125 -3.865 13.562 1 98.62 229 ALA B N 1
ATOM 4295 C CA . ALA B 1 229 ? -22.812 -5.145 13.484 1 98.62 229 ALA B CA 1
ATOM 4296 C C . ALA B 1 229 ? -23.281 -5.426 12.055 1 98.62 229 ALA B C 1
ATOM 4298 O O . ALA B 1 229 ? -23.547 -6.578 11.703 1 98.62 229 ALA B O 1
ATOM 4299 N N . LEU B 1 230 ? -23.406 -4.422 11.211 1 98.81 230 LEU B N 1
ATOM 4300 C CA . LEU B 1 230 ? -23.844 -4.59 9.828 1 98.81 230 LEU B CA 1
ATOM 4301 C C . LEU B 1 230 ? -22.734 -5.184 8.969 1 98.81 230 LEU B C 1
ATOM 4303 O O . LEU B 1 230 ? -23 -5.715 7.887 1 98.81 230 LEU B O 1
ATOM 4307 N N . MET B 1 231 ? -21.5 -5.07 9.383 1 98.62 231 MET B N 1
ATOM 4308 C CA . MET B 1 231 ? -20.375 -5.539 8.586 1 98.62 231 MET B CA 1
ATOM 4309 C C . MET B 1 231 ? -20.266 -7.059 8.648 1 98.62 231 MET B C 1
ATOM 4311 O O . MET B 1 231 ? -20.625 -7.676 9.656 1 98.62 231 MET B O 1
ATOM 4315 N N . ALA B 1 232 ? -19.766 -7.66 7.605 1 97.19 232 ALA B N 1
ATOM 4316 C CA . ALA B 1 232 ? -19.625 -9.109 7.512 1 97.19 232 ALA B CA 1
ATOM 4317 C C . ALA B 1 232 ? -18.5 -9.609 8.422 1 97.19 232 ALA B C 1
ATOM 4319 O O . ALA B 1 232 ? -17.609 -8.836 8.789 1 97.19 232 ALA B O 1
ATOM 4320 N N . ASP B 1 233 ? -18.531 -10.859 8.727 1 96.25 233 ASP B N 1
ATOM 4321 C CA . ASP B 1 233 ? -17.422 -11.492 9.445 1 96.25 233 ASP B CA 1
ATOM 4322 C C . ASP B 1 233 ? -16.125 -11.414 8.641 1 96.25 233 ASP B C 1
ATOM 4324 O O . ASP B 1 233 ? -16.125 -11.625 7.43 1 96.25 233 ASP B O 1
ATOM 4328 N N . HIS B 1 234 ? -15.062 -11.016 9.312 1 95 234 HIS B N 1
ATOM 4329 C CA . HIS B 1 234 ? -13.695 -10.922 8.797 1 95 234 HIS B CA 1
ATOM 4330 C C . HIS B 1 234 ? -13.531 -9.695 7.906 1 95 234 HIS B C 1
ATOM 4332 O O . HIS B 1 234 ? -12.5 -9.539 7.25 1 95 234 HIS B O 1
ATOM 4338 N N . ALA B 1 235 ? -14.57 -8.828 7.859 1 98.12 235 ALA B N 1
ATOM 4339 C CA . ALA B 1 235 ? -14.406 -7.574 7.137 1 98.12 235 ALA B CA 1
ATOM 4340 C C . ALA B 1 235 ? -13.305 -6.723 7.754 1 98.12 235 ALA B C 1
ATOM 4342 O O . ALA B 1 235 ? -12.922 -6.934 8.906 1 98.12 235 ALA B O 1
ATOM 4343 N N . ILE B 1 236 ? -12.766 -5.844 6.957 1 98.81 236 ILE B N 1
ATOM 4344 C CA . ILE B 1 236 ? -11.695 -4.949 7.379 1 98.81 236 ILE B CA 1
ATOM 4345 C C . ILE B 1 236 ? -12.258 -3.555 7.641 1 98.81 236 ILE B C 1
ATOM 4347 O O . ILE B 1 236 ? -13.016 -3.023 6.828 1 98.81 236 ILE B O 1
ATOM 4351 N N . PHE B 1 237 ? -11.977 -3.047 8.789 1 98.94 237 PHE B N 1
ATOM 4352 C CA . PHE B 1 237 ? -12.336 -1.685 9.164 1 98.94 237 PHE B CA 1
ATOM 4353 C C . PHE B 1 237 ? -11.086 -0.824 9.328 1 98.94 237 PHE B C 1
ATOM 4355 O O . PHE B 1 237 ? -10.25 -1.099 10.188 1 98.94 237 PHE B O 1
ATOM 4362 N N . ILE B 1 238 ? -10.953 0.26 8.523 1 98.94 238 ILE B N 1
ATOM 4363 C CA . ILE B 1 238 ? -9.766 1.112 8.531 1 98.94 238 ILE B CA 1
ATOM 4364 C C . ILE B 1 238 ? -10.156 2.535 8.922 1 98.94 238 ILE B C 1
ATOM 4366 O O . ILE B 1 238 ? -11.023 3.143 8.289 1 98.94 238 ILE B O 1
ATOM 4370 N N . ASN B 1 239 ? -9.508 3.062 9.914 1 98.69 239 ASN B N 1
ATOM 4371 C CA . ASN B 1 239 ? -9.695 4.461 10.289 1 98.69 239 ASN B CA 1
ATOM 4372 C C . ASN B 1 239 ? -8.383 5.234 10.25 1 98.69 239 ASN B C 1
ATOM 4374 O O . ASN B 1 239 ? -7.547 5.094 11.148 1 98.69 239 ASN B O 1
ATOM 4378 N N . THR B 1 240 ? -8.203 6.043 9.266 1 97.62 240 THR B N 1
ATOM 4379 C CA . THR B 1 240 ? -7.09 6.977 9.156 1 97.62 240 THR B CA 1
ATOM 4380 C C . THR B 1 240 ? -7.574 8.414 9.297 1 97.62 240 THR B C 1
ATOM 4382 O O . THR B 1 240 ? -6.832 9.359 9.016 1 97.62 240 THR B O 1
ATOM 4385 N N . ALA B 1 241 ? -8.852 8.539 9.648 1 96.06 241 ALA B N 1
ATOM 4386 C CA . ALA B 1 241 ? -9.398 9.852 9.961 1 96.06 241 ALA B CA 1
ATOM 4387 C C . ALA B 1 241 ? -9.227 10.18 11.445 1 96.06 241 ALA B C 1
ATOM 4389 O O . ALA B 1 241 ? -8.102 10.18 11.961 1 96.06 241 ALA B O 1
ATOM 4390 N N . ARG B 1 242 ? -10.312 10.453 12.156 1 93.94 242 ARG B N 1
ATOM 4391 C CA . ARG B 1 242 ? -10.227 10.742 13.586 1 93.94 242 ARG B CA 1
ATOM 4392 C C . ARG B 1 242 ? -11.016 9.719 14.398 1 93.94 242 ARG B C 1
ATOM 4394 O O . ARG B 1 242 ? -12.07 9.258 13.969 1 93.94 242 ARG B O 1
ATOM 4401 N N . GLY B 1 243 ? -10.438 9.43 15.586 1 95.44 243 GLY B N 1
ATOM 4402 C CA . GLY B 1 243 ? -11.141 8.523 16.484 1 95.44 243 GLY B CA 1
ATOM 4403 C C . GLY B 1 243 ? -12.508 9.031 16.891 1 95.44 243 GLY B C 1
ATOM 4404 O O . GLY B 1 243 ? -13.367 8.258 17.297 1 95.44 243 GLY B O 1
ATOM 4405 N N . TRP B 1 244 ? -12.773 10.32 16.688 1 93.12 244 TRP B N 1
ATOM 4406 C CA . TRP B 1 244 ? -14.031 11.023 16.953 1 93.12 244 TRP B CA 1
ATOM 4407 C C . TRP B 1 244 ? -15.195 10.328 16.266 1 93.12 244 TRP B C 1
ATOM 4409 O O . TRP B 1 244 ? -16.312 10.32 16.781 1 93.12 244 TRP B O 1
ATOM 4419 N N . LEU B 1 245 ? -14.977 9.656 15.195 1 97.94 245 LEU B N 1
ATOM 4420 C CA . LEU B 1 245 ? -16.016 9.117 14.32 1 97.94 245 LEU B CA 1
ATOM 4421 C C . LEU B 1 245 ? -16.5 7.766 14.82 1 97.94 245 LEU B C 1
ATOM 4423 O O . LEU B 1 245 ? -17.547 7.281 14.383 1 97.94 245 LEU B O 1
ATOM 4427 N N . VAL B 1 246 ? -15.75 7.172 15.758 1 98.69 246 VAL B N 1
ATOM 4428 C CA . VAL B 1 246 ? -15.984 5.77 16.078 1 98.69 246 VAL B CA 1
ATOM 4429 C C . VAL B 1 246 ? -16.219 5.617 17.578 1 98.69 246 VAL B C 1
ATOM 4431 O O . VAL B 1 246 ? -15.477 6.184 18.391 1 98.69 246 VAL B O 1
ATOM 4434 N N . ASP B 1 247 ? -17.25 4.906 17.984 1 98.62 247 ASP B N 1
ATOM 4435 C CA . ASP B 1 247 ? -17.375 4.449 19.359 1 98.62 247 ASP B CA 1
ATOM 4436 C C . ASP B 1 247 ? -16.359 3.365 19.672 1 98.62 247 ASP B C 1
ATOM 4438 O O . ASP B 1 247 ? -16.547 2.197 19.344 1 98.62 247 ASP B O 1
ATOM 4442 N N . HIS B 1 248 ? -15.344 3.682 20.375 1 98.19 248 HIS B N 1
ATOM 4443 C CA . HIS B 1 248 ? -14.203 2.791 20.562 1 98.19 248 HIS B CA 1
ATOM 4444 C C . HIS B 1 248 ? -14.547 1.634 21.484 1 98.19 248 HIS B C 1
ATOM 4446 O O . HIS B 1 248 ? -13.93 0.57 21.422 1 98.19 248 HIS B O 1
ATOM 4452 N N . ASP B 1 249 ? -15.5 1.859 22.391 1 98.12 249 ASP B N 1
ATOM 4453 C CA . ASP B 1 249 ? -15.953 0.725 23.188 1 98.12 249 ASP B CA 1
ATOM 4454 C C . ASP B 1 249 ? -16.609 -0.336 22.312 1 98.12 249 ASP B C 1
ATOM 4456 O O . ASP B 1 249 ? -16.359 -1.53 22.469 1 98.12 249 ASP B O 1
ATOM 4460 N N . ALA B 1 250 ? -17.453 0.129 21.469 1 98.62 250 ALA B N 1
ATOM 4461 C CA . ALA B 1 250 ? -18.094 -0.786 20.516 1 98.62 250 ALA B CA 1
ATOM 4462 C C . ALA B 1 250 ? -17.047 -1.45 19.625 1 98.62 250 ALA B C 1
ATOM 4464 O O . ALA B 1 250 ? -17.125 -2.652 19.359 1 98.62 250 ALA B O 1
ATOM 4465 N N . LEU B 1 251 ? -16.141 -0.678 19.141 1 98.75 251 LEU B N 1
ATOM 4466 C CA . LEU B 1 251 ? -15.086 -1.202 18.281 1 98.75 251 LEU B CA 1
ATOM 4467 C C . LEU B 1 251 ? -14.258 -2.26 19.016 1 98.75 251 LEU B C 1
ATOM 4469 O O . LEU B 1 251 ? -13.906 -3.285 18.422 1 98.75 251 LEU B O 1
ATOM 4473 N N . LEU B 1 252 ? -13.953 -1.976 20.25 1 98.5 252 LEU B N 1
ATOM 4474 C CA . LEU B 1 252 ? -13.164 -2.914 21.047 1 98.5 252 LEU B CA 1
ATOM 4475 C C . LEU B 1 252 ? -13.898 -4.242 21.203 1 98.5 252 LEU B C 1
ATOM 4477 O O . LEU B 1 252 ? -13.289 -5.309 21.141 1 98.5 252 LEU B O 1
ATOM 4481 N N . THR B 1 253 ? -15.156 -4.176 21.422 1 98.38 253 THR B N 1
ATOM 4482 C CA . THR B 1 253 ? -15.953 -5.391 21.531 1 98.38 253 THR B CA 1
ATOM 4483 C C . THR B 1 253 ? -15.82 -6.246 20.281 1 98.38 253 THR B C 1
ATOM 4485 O O . THR B 1 253 ? -15.602 -7.457 20.375 1 98.38 253 THR B O 1
ATOM 4488 N N . GLU B 1 254 ? -15.938 -5.652 19.094 1 98.38 254 GLU B N 1
ATOM 4489 C CA . GLU B 1 254 ? -15.758 -6.363 17.844 1 98.38 254 GLU B CA 1
ATOM 4490 C C . GLU B 1 254 ? -14.344 -6.902 17.703 1 98.38 254 GLU B C 1
ATOM 4492 O O . GLU B 1 254 ? -14.141 -8.023 17.234 1 98.38 254 GLU B O 1
ATOM 4497 N N . ALA B 1 255 ? -13.414 -6.121 18.125 1 98.25 255 ALA B N 1
ATOM 4498 C CA . ALA B 1 255 ? -12.008 -6.523 18.047 1 98.25 255 ALA B CA 1
ATOM 4499 C C . ALA B 1 255 ? -11.742 -7.762 18.906 1 98.25 255 ALA B C 1
ATOM 4501 O O . ALA B 1 255 ? -11.102 -8.711 18.453 1 98.25 255 ALA B O 1
ATOM 4502 N N . ILE B 1 256 ? -12.195 -7.773 20.094 1 98.19 256 ILE B N 1
ATOM 4503 C CA . ILE B 1 256 ? -11.984 -8.867 21.031 1 98.19 256 ILE B CA 1
ATOM 4504 C C . ILE B 1 256 ? -12.641 -10.141 20.5 1 98.19 256 ILE B C 1
ATOM 4506 O O . ILE B 1 256 ? -12.07 -11.227 20.625 1 98.19 256 ILE B O 1
ATOM 4510 N N . SER B 1 257 ? -13.789 -10.016 19.922 1 97.62 257 SER B N 1
ATOM 4511 C CA . SER B 1 257 ? -14.492 -11.18 19.391 1 97.62 257 SER B CA 1
ATOM 4512 C C . SER B 1 257 ? -13.727 -11.805 18.219 1 97.62 257 SER B C 1
ATOM 4514 O O . SER B 1 257 ? -13.945 -12.969 17.891 1 97.62 257 SER B O 1
ATOM 4516 N N . GLY B 1 258 ? -12.945 -11.023 17.531 1 96.44 258 GLY B N 1
ATOM 4517 C CA . GLY B 1 258 ? -12.195 -11.492 16.375 1 96.44 258 GLY B CA 1
ATOM 4518 C C . GLY B 1 258 ? -13 -11.438 15.094 1 96.44 258 GLY B C 1
ATOM 4519 O O . GLY B 1 258 ? -12.531 -11.891 14.047 1 96.44 258 GLY B O 1
ATOM 4520 N N . ARG B 1 259 ? -14.141 -10.891 15.156 1 96.38 259 ARG B N 1
ATOM 4521 C CA . ARG B 1 259 ? -15.047 -10.867 14.016 1 96.38 259 ARG B CA 1
ATOM 4522 C C . ARG B 1 259 ? -14.539 -9.922 12.93 1 96.38 259 ARG B C 1
ATOM 4524 O O . ARG B 1 259 ? -14.719 -10.18 11.742 1 96.38 259 ARG B O 1
ATOM 4531 N N . LEU B 1 260 ? -13.93 -8.812 13.344 1 98.19 260 LEU B N 1
ATOM 4532 C CA . LEU B 1 260 ? -13.445 -7.816 12.398 1 98.19 260 LEU B CA 1
ATOM 4533 C C . LEU B 1 260 ? -11.922 -7.742 12.422 1 98.19 260 LEU B C 1
ATOM 4535 O O . LEU B 1 260 ? -11.297 -8.055 13.438 1 98.19 260 LEU B O 1
ATOM 4539 N N . ARG B 1 261 ? -11.359 -7.441 11.352 1 98.06 261 ARG B N 1
ATOM 4540 C CA . ARG B 1 261 ? -9.969 -7.004 11.234 1 98.06 261 ARG B CA 1
ATOM 4541 C C . ARG B 1 261 ? -9.875 -5.488 11.125 1 98.06 261 ARG B C 1
ATOM 4543 O O . ARG B 1 261 ? -10.609 -4.871 10.352 1 98.06 261 ARG B O 1
ATOM 4550 N N . ILE B 1 262 ? -9 -4.895 11.961 1 98.81 262 ILE B N 1
ATOM 4551 C CA . ILE B 1 262 ? -9.133 -3.457 12.188 1 98.81 262 ILE B CA 1
ATOM 4552 C C . ILE B 1 262 ? -7.762 -2.791 12.07 1 98.81 262 ILE B C 1
ATOM 4554 O O . ILE B 1 262 ? -6.766 -3.312 12.578 1 98.81 262 ILE B O 1
ATOM 4558 N N . LEU B 1 263 ? -7.656 -1.704 11.32 1 98.88 263 LEU B N 1
ATOM 4559 C CA . LEU B 1 263 ? -6.504 -0.812 11.375 1 98.88 263 LEU B CA 1
ATOM 4560 C C . LEU B 1 263 ? -6.902 0.556 11.922 1 98.88 263 LEU B C 1
ATOM 4562 O O . LEU B 1 263 ? -7.809 1.199 11.391 1 98.88 263 LEU B O 1
ATOM 4566 N N . ILE B 1 264 ? -6.266 0.973 12.977 1 98.06 264 ILE B N 1
ATOM 4567 C CA . ILE B 1 264 ? -6.504 2.264 13.609 1 98.06 264 ILE B CA 1
ATOM 4568 C C . ILE B 1 264 ? -5.227 3.102 13.578 1 98.06 264 ILE B C 1
ATOM 4570 O O . ILE B 1 264 ? -4.199 2.699 14.125 1 98.06 264 ILE B O 1
ATOM 4574 N N . ASP B 1 265 ? -5.293 4.254 12.992 1 96.5 265 ASP B N 1
ATOM 4575 C CA . ASP B 1 265 ? -4.16 5.172 13.023 1 96.5 265 ASP B CA 1
ATOM 4576 C C . ASP B 1 265 ? -4.379 6.289 14.039 1 96.5 265 ASP B C 1
ATOM 4578 O O . ASP B 1 265 ? -3.42 6.852 14.57 1 96.5 265 ASP B O 1
ATOM 4582 N N . THR B 1 266 ? -5.672 6.621 14.297 1 94.56 266 THR B N 1
ATOM 4583 C CA . THR B 1 266 ? -6.043 7.695 15.211 1 94.56 266 THR B CA 1
ATOM 4584 C C . THR B 1 266 ? -7.074 7.211 16.234 1 94.56 266 THR B C 1
ATOM 4586 O O . THR B 1 266 ? -8.281 7.402 16.031 1 94.56 266 THR B O 1
ATOM 4589 N N . PRO B 1 267 ? -6.602 6.656 17.297 1 95.19 267 PRO B N 1
ATOM 4590 C CA . PRO B 1 267 ? -7.531 6.137 18.312 1 95.19 267 PRO B CA 1
ATOM 4591 C C . PRO B 1 267 ? -8.148 7.234 19.172 1 95.19 267 PRO B C 1
ATOM 4593 O O . PRO B 1 267 ? -7.727 8.391 19.094 1 95.19 267 PRO B O 1
ATOM 4596 N N . GLU B 1 268 ? -9.109 6.797 19.891 1 94.38 268 GLU B N 1
ATOM 4597 C CA . GLU B 1 268 ? -9.711 7.648 20.906 1 94.38 268 GLU B CA 1
ATOM 4598 C C . GLU B 1 268 ? -9.906 6.891 22.219 1 94.38 268 GLU B C 1
ATOM 4600 O O . GLU B 1 268 ? -10.57 5.855 22.25 1 94.38 268 GLU B O 1
ATOM 4605 N N . PRO B 1 269 ? -9.414 7.371 23.297 1 93.75 269 PRO B N 1
ATOM 4606 C CA . PRO B 1 269 ? -8.562 8.555 23.375 1 93.75 269 PRO B CA 1
ATOM 4607 C C . PRO B 1 269 ? -7.207 8.359 22.703 1 93.75 269 PRO B C 1
ATOM 4609 O O . PRO B 1 269 ? -6.848 7.23 22.359 1 93.75 269 PRO B O 1
ATOM 4612 N N . GLU B 1 270 ? -6.492 9.461 22.531 1 90.56 270 GLU B N 1
ATOM 4613 C CA . GLU B 1 270 ? -5.137 9.43 22 1 90.56 270 GLU B CA 1
ATOM 4614 C C . GLU B 1 270 ? -4.156 10.156 22.906 1 90.56 270 GLU B C 1
ATOM 4616 O O . GLU B 1 270 ? -4.234 11.383 23.062 1 90.56 270 GLU B O 1
ATOM 4621 N N . PRO B 1 271 ? -3.32 9.445 23.531 1 91.25 271 PRO B N 1
ATOM 4622 C CA . PRO B 1 271 ? -3.043 8.023 23.312 1 91.25 271 PRO B CA 1
ATOM 4623 C C . PRO B 1 271 ? -4.031 7.109 24.047 1 91.25 271 PRO B C 1
ATOM 4625 O O . PRO B 1 271 ? -4.738 7.555 24.953 1 91.25 271 PRO B O 1
ATOM 4628 N N . LEU B 1 272 ? -4.012 5.852 23.625 1 94.56 272 LEU B N 1
ATOM 4629 C CA . LEU B 1 272 ? -4.781 4.832 24.328 1 94.56 272 LEU B CA 1
ATOM 4630 C C . LEU B 1 272 ? -4.176 4.551 25.703 1 94.56 272 LEU B C 1
ATOM 4632 O O . LEU B 1 272 ? -2.961 4.664 25.891 1 94.56 272 LEU B O 1
ATOM 4636 N N . PRO B 1 273 ? -5.07 4.199 26.641 1 94.38 273 PRO B N 1
ATOM 4637 C CA . PRO B 1 273 ? -4.523 3.729 27.906 1 94.38 273 PRO B CA 1
ATOM 4638 C C . PRO B 1 273 ? -3.553 2.561 27.75 1 94.38 273 PRO B C 1
ATOM 4640 O O . PRO B 1 273 ? -3.738 1.725 26.859 1 94.38 273 PRO B O 1
ATOM 4643 N N . THR B 1 274 ? -2.572 2.486 28.609 1 94.62 274 THR B N 1
ATOM 4644 C CA . THR B 1 274 ? -1.498 1.506 28.5 1 94.62 274 THR B CA 1
ATOM 4645 C C . THR B 1 274 ? -2.047 0.088 28.625 1 94.62 274 THR B C 1
ATOM 4647 O O . THR B 1 274 ? -1.431 -0.869 28.156 1 94.62 274 THR B O 1
ATOM 4650 N N . ASP B 1 275 ? -3.172 -0.068 29.219 1 96.19 275 ASP B N 1
ATOM 4651 C CA . ASP B 1 275 ? -3.742 -1.396 29.438 1 96.19 275 ASP B CA 1
ATOM 4652 C C . ASP B 1 275 ? -4.785 -1.72 28.359 1 96.19 275 ASP B C 1
ATOM 4654 O O . ASP B 1 275 ? -5.473 -2.74 28.453 1 96.19 275 ASP B O 1
ATOM 4658 N N . SER B 1 276 ? -4.902 -0.863 27.438 1 96.88 276 SER B N 1
ATOM 4659 C CA . SER B 1 276 ? -5.891 -1.106 26.391 1 96.88 276 SER B CA 1
ATOM 4660 C C . SER B 1 276 ? -5.609 -2.412 25.656 1 96.88 276 SER B C 1
ATOM 4662 O O . SER B 1 276 ? -4.492 -2.633 25.188 1 96.88 276 SER B O 1
ATOM 4664 N N . PRO B 1 277 ? -6.629 -3.213 25.406 1 97.75 277 PRO B N 1
ATOM 4665 C CA . PRO B 1 277 ? -6.449 -4.473 24.672 1 97.75 277 PRO B CA 1
ATOM 4666 C C . PRO B 1 277 ? -6.113 -4.262 23.203 1 97.75 277 PRO B C 1
ATOM 4668 O O . PRO B 1 277 ? -5.645 -5.184 22.531 1 97.75 277 PRO B O 1
ATOM 4671 N N . PHE B 1 278 ? -6.352 -3.053 22.672 1 97.75 278 PHE B N 1
ATOM 4672 C CA . PHE B 1 278 ? -6.07 -2.781 21.266 1 97.75 278 PHE B CA 1
ATOM 4673 C C . PHE B 1 278 ? -4.602 -3.037 20.953 1 97.75 278 PHE B C 1
ATOM 4675 O O . PHE B 1 278 ? -4.258 -3.379 19.812 1 97.75 278 PHE B O 1
ATOM 4682 N N . TYR B 1 279 ? -3.754 -2.941 21.922 1 96.44 279 TYR B N 1
ATOM 4683 C CA . TYR B 1 279 ? -2.318 -3.09 21.719 1 96.44 279 TYR B CA 1
ATOM 4684 C C . TYR B 1 279 ? -1.953 -4.547 21.453 1 96.44 279 TYR B C 1
ATOM 4686 O O . TYR B 1 279 ? -0.906 -4.836 20.875 1 96.44 279 TYR B O 1
ATOM 4694 N N . ASP B 1 280 ? -2.812 -5.5 21.859 1 96.56 280 ASP B N 1
ATOM 4695 C CA . ASP B 1 280 ? -2.377 -6.891 21.953 1 96.56 280 ASP B CA 1
ATOM 4696 C C . ASP B 1 280 ? -3.105 -7.766 20.938 1 96.56 280 ASP B C 1
ATOM 4698 O O . ASP B 1 280 ? -2.68 -8.883 20.656 1 96.56 280 ASP B O 1
ATOM 4702 N N . LEU B 1 281 ? -4.223 -7.312 20.453 1 97.62 281 LEU B N 1
ATOM 4703 C CA . LEU B 1 281 ? -5.082 -8.141 19.609 1 97.62 281 LEU B CA 1
ATOM 4704 C C . LEU B 1 281 ? -4.449 -8.367 18.25 1 97.62 281 LEU B C 1
ATOM 4706 O O . LEU B 1 281 ? -4.059 -7.41 17.578 1 97.62 281 LEU B O 1
ATOM 4710 N N . PRO B 1 282 ? -4.375 -9.617 17.766 1 95.38 282 PRO B N 1
ATOM 4711 C CA . PRO B 1 282 ? -3.693 -9.922 16.516 1 95.38 282 PRO B CA 1
ATOM 4712 C C . PRO B 1 282 ? -4.465 -9.43 15.289 1 95.38 282 PRO B C 1
ATOM 4714 O O . PRO B 1 282 ? -3.889 -9.281 14.211 1 95.38 282 PRO B O 1
ATOM 4717 N N . ASN B 1 283 ? -5.77 -9.211 15.461 1 97.12 283 ASN B N 1
ATOM 4718 C CA . ASN B 1 283 ? -6.59 -8.742 14.352 1 97.12 283 ASN B CA 1
ATOM 4719 C C . ASN B 1 283 ? -6.668 -7.215 14.32 1 97.12 283 ASN B C 1
ATOM 4721 O O . ASN B 1 283 ? -7.469 -6.648 13.57 1 97.12 283 ASN B O 1
ATOM 4725 N N . VAL B 1 284 ? -5.82 -6.543 15.148 1 98.44 284 VAL B N 1
ATOM 4726 C CA . VAL B 1 284 ? -5.785 -5.082 15.18 1 98.44 284 VAL B CA 1
ATOM 4727 C C . VAL B 1 284 ? -4.395 -4.594 14.781 1 98.44 284 VAL B C 1
ATOM 4729 O O . VAL B 1 284 ? -3.389 -5.039 15.352 1 98.44 284 VAL B O 1
ATOM 4732 N N . VAL B 1 285 ? -4.324 -3.777 13.789 1 98.56 285 VAL B N 1
ATOM 4733 C CA . VAL B 1 285 ? -3.121 -3.029 13.438 1 98.56 285 VAL B CA 1
ATOM 4734 C C . VAL B 1 285 ? -3.223 -1.605 13.977 1 98.56 285 VAL B C 1
ATOM 4736 O O . VAL B 1 285 ? -4.02 -0.804 13.484 1 98.56 285 VAL B O 1
ATOM 4739 N N . LEU B 1 286 ? -2.434 -1.319 14.969 1 96.69 286 LEU B N 1
ATOM 4740 C CA . LEU B 1 286 ? -2.426 -0.01 15.609 1 96.69 286 LEU B CA 1
ATOM 4741 C C . LEU B 1 286 ? -1.172 0.773 15.234 1 96.69 286 LEU B C 1
ATOM 4743 O O . LEU B 1 286 ? -0.065 0.408 15.641 1 96.69 286 LEU B O 1
ATOM 4747 N N . THR B 1 287 ? -1.33 1.806 14.461 1 95.31 287 THR B N 1
ATOM 4748 C CA . THR B 1 287 ? -0.208 2.664 14.094 1 95.31 287 THR B CA 1
ATOM 4749 C C . THR B 1 287 ? -0.276 3.99 14.844 1 95.31 287 THR B C 1
ATOM 4751 O O . THR B 1 287 ? -1.357 4.438 15.227 1 95.31 287 THR B O 1
ATOM 4754 N N . PRO B 1 288 ? 0.793 4.605 15.109 1 92.69 288 PRO B N 1
ATOM 4755 C CA . PRO B 1 288 ? 0.849 5.785 15.984 1 92.69 288 PRO B CA 1
ATOM 4756 C C . PRO B 1 288 ? 0.688 7.094 15.211 1 92.69 288 PRO B C 1
ATOM 4758 O O . PRO B 1 288 ? 1.54 7.98 15.305 1 92.69 288 PRO B O 1
ATOM 4761 N N . HIS B 1 289 ? -0.455 7.277 14.516 1 92.75 289 HIS B N 1
ATOM 4762 C CA . HIS B 1 289 ? -0.827 8.508 13.828 1 92.75 289 HIS B CA 1
ATOM 4763 C C . HIS B 1 289 ? 0.229 8.906 12.805 1 92.75 289 HIS B C 1
ATOM 4765 O O . HIS B 1 289 ? 0.698 10.047 12.797 1 92.75 289 HIS B O 1
ATOM 4771 N N . ILE B 1 290 ? 0.506 7.961 11.906 1 93.25 290 ILE B N 1
ATOM 4772 C CA . ILE B 1 290 ? 1.597 8.195 10.969 1 93.25 290 ILE B CA 1
ATOM 4773 C C . ILE B 1 290 ? 1.065 8.141 9.531 1 93.25 290 ILE B C 1
ATOM 4775 O O . ILE B 1 290 ? 1.842 8.172 8.578 1 93.25 290 ILE B O 1
ATOM 4779 N N . ALA B 1 291 ? -0.264 7.984 9.383 1 95.69 291 ALA B N 1
ATOM 4780 C CA . ALA B 1 291 ? -0.823 7.98 8.031 1 95.69 291 ALA B CA 1
ATOM 4781 C C . ALA B 1 291 ? -0.559 9.305 7.328 1 95.69 291 ALA B C 1
ATOM 4783 O O . ALA B 1 291 ? -0.298 9.336 6.121 1 95.69 291 ALA B O 1
ATOM 4784 N N . GLY B 1 292 ? -0.649 10.375 8.07 1 93.62 292 GLY B N 1
ATOM 4785 C CA . GLY B 1 292 ? -0.387 11.695 7.512 1 93.62 292 GLY B CA 1
ATOM 4786 C C . GLY B 1 292 ? 1.084 11.945 7.242 1 93.62 292 GLY B C 1
ATOM 4787 O O . GLY B 1 292 ? 1.894 11.016 7.27 1 93.62 292 GLY B O 1
ATOM 4788 N N . ALA B 1 293 ? 1.44 13.234 7.008 1 92.69 293 ALA B N 1
ATOM 4789 C CA . ALA B 1 293 ? 2.797 13.602 6.609 1 92.69 293 ALA B CA 1
ATOM 4790 C C . ALA B 1 293 ? 3.807 13.227 7.688 1 92.69 293 ALA B C 1
ATOM 4792 O O . ALA B 1 293 ? 3.645 13.594 8.852 1 92.69 293 ALA B O 1
ATOM 4793 N N . LEU B 1 294 ? 4.785 12.539 7.32 1 90.94 294 LEU B N 1
ATOM 4794 C CA . LEU B 1 294 ? 5.875 12.07 8.172 1 90.94 294 LEU B CA 1
ATOM 4795 C C . LEU B 1 294 ? 7.219 12.219 7.465 1 90.94 294 LEU B C 1
ATOM 4797 O O . LEU B 1 294 ? 7.348 11.883 6.289 1 90.94 294 LEU B O 1
ATOM 4801 N N . GLY B 1 295 ? 8.188 12.734 8.203 1 90.5 295 GLY B N 1
ATOM 4802 C CA . GLY B 1 295 ? 9.516 12.883 7.629 1 90.5 295 GLY B CA 1
ATOM 4803 C C . GLY B 1 295 ? 9.547 13.836 6.449 1 90.5 295 GLY B C 1
ATOM 4804 O O . GLY B 1 295 ? 9.086 14.969 6.551 1 90.5 295 GLY B O 1
ATOM 4805 N N . ASN B 1 2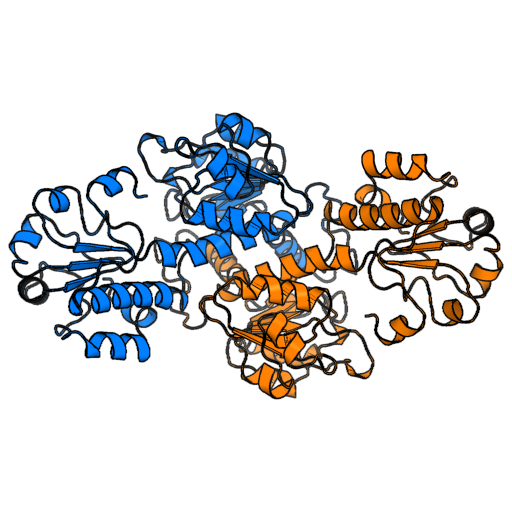96 ? 10.016 13.305 5.344 1 92 296 ASN B N 1
ATOM 4806 C CA . ASN B 1 296 ? 10.211 14.172 4.188 1 92 296 ASN B CA 1
ATOM 4807 C C . ASN B 1 296 ? 8.883 14.586 3.564 1 92 296 ASN B C 1
ATOM 4809 O O . ASN B 1 296 ? 8.844 15.477 2.711 1 92 296 ASN B O 1
ATOM 4813 N N . GLU B 1 297 ? 7.824 13.961 3.977 1 94.38 297 GLU B N 1
ATOM 4814 C CA . GLU B 1 297 ? 6.504 14.32 3.471 1 94.38 297 GLU B CA 1
ATOM 4815 C C . GLU B 1 297 ? 6.086 15.711 3.957 1 94.38 297 GLU B C 1
ATOM 4817 O O . GLU B 1 297 ? 5.219 16.344 3.357 1 94.38 297 GLU B O 1
ATOM 4822 N N . LEU B 1 298 ? 6.676 16.141 5.02 1 93.56 298 LEU B N 1
ATOM 4823 C CA . LEU B 1 298 ? 6.43 17.484 5.531 1 93.56 298 LEU B CA 1
ATOM 4824 C C . LEU B 1 298 ? 6.824 18.547 4.5 1 93.56 298 LEU B C 1
ATOM 4826 O O . LEU B 1 298 ? 6.219 19.609 4.441 1 93.56 298 LEU B O 1
ATOM 4830 N N . ARG B 1 299 ? 7.77 18.219 3.674 1 93.81 299 ARG B N 1
ATOM 4831 C CA . ARG B 1 299 ? 8.25 19.156 2.664 1 93.81 299 ARG B CA 1
ATOM 4832 C C . ARG B 1 299 ? 7.16 19.453 1.64 1 93.81 299 ARG B C 1
ATOM 4834 O O . ARG B 1 299 ? 7.094 20.562 1.108 1 93.81 299 ARG B O 1
ATOM 4841 N N . ALA B 1 300 ? 6.312 18.484 1.465 1 95.56 300 ALA B N 1
ATOM 4842 C CA . ALA B 1 300 ? 5.195 18.734 0.557 1 95.56 300 ALA B CA 1
ATOM 4843 C C . ALA B 1 300 ? 4.27 19.812 1.11 1 95.56 300 ALA B C 1
ATOM 4845 O O . ALA B 1 300 ? 3.727 20.625 0.353 1 95.56 300 ALA B O 1
ATOM 4846 N N . LEU B 1 301 ? 4.129 19.844 2.383 1 96.62 301 LEU B N 1
ATOM 4847 C CA . LEU B 1 301 ? 3.273 20.828 3.029 1 96.62 301 LEU B CA 1
ATOM 4848 C C . LEU B 1 301 ? 3.906 22.219 2.969 1 96.62 301 LEU B C 1
ATOM 4850 O O . LEU B 1 301 ? 3.254 23.188 2.578 1 96.62 301 LEU B O 1
ATOM 4854 N N . SER B 1 302 ? 5.168 22.281 3.338 1 96.5 302 SER B N 1
ATOM 4855 C CA . SER B 1 302 ? 5.84 23.578 3.322 1 96.5 302 SER B CA 1
ATOM 4856 C C . SER B 1 302 ? 5.984 24.109 1.9 1 96.5 302 SER B C 1
ATOM 4858 O O . SER B 1 302 ? 5.863 25.312 1.667 1 96.5 302 SER B O 1
ATOM 4860 N N . ASP B 1 303 ? 6.242 23.203 0.976 1 97.19 303 ASP B N 1
ATOM 4861 C CA . ASP B 1 303 ? 6.328 23.609 -0.424 1 97.19 303 ASP B CA 1
ATOM 4862 C C . ASP B 1 303 ? 5.047 24.312 -0.872 1 97.19 303 ASP B C 1
ATOM 4864 O O . ASP B 1 303 ? 5.098 25.344 -1.523 1 97.19 303 ASP B O 1
ATOM 4868 N N . LEU B 1 304 ? 3.971 23.75 -0.51 1 98 304 LEU B N 1
ATOM 4869 C CA . LEU B 1 304 ? 2.695 24.328 -0.904 1 98 304 LEU B CA 1
ATOM 4870 C C . LEU B 1 304 ? 2.463 25.656 -0.189 1 98 304 LEU B C 1
ATOM 4872 O O . LEU B 1 304 ? 2.02 26.641 -0.804 1 98 304 LEU B O 1
ATOM 4876 N N . ALA B 1 305 ? 2.746 25.734 1.076 1 98.44 305 ALA B N 1
ATOM 4877 C CA . ALA B 1 305 ? 2.592 26.969 1.831 1 98.44 305 ALA B CA 1
ATOM 4878 C C . ALA B 1 305 ? 3.465 28.078 1.251 1 98.44 305 ALA B C 1
ATOM 4880 O O . ALA B 1 305 ? 3.021 29.219 1.115 1 98.44 305 ALA B O 1
ATOM 4881 N N . ILE B 1 306 ? 4.676 27.75 0.885 1 98.62 306 ILE B N 1
ATOM 4882 C CA . ILE B 1 306 ? 5.602 28.703 0.306 1 98.62 306 ILE B CA 1
ATOM 4883 C C . ILE B 1 306 ? 5.086 29.172 -1.054 1 98.62 306 ILE B C 1
ATOM 4885 O O . ILE B 1 306 ? 5.152 30.359 -1.381 1 98.62 306 ILE B O 1
ATOM 4889 N N . THR B 1 307 ? 4.59 28.219 -1.779 1 98.75 307 THR B N 1
ATOM 4890 C CA . THR B 1 307 ? 3.996 28.578 -3.062 1 98.75 307 THR B CA 1
ATOM 4891 C C . THR B 1 307 ? 2.873 29.594 -2.871 1 98.75 307 THR B C 1
ATOM 4893 O O . THR B 1 307 ? 2.773 30.578 -3.621 1 98.75 307 THR B O 1
ATOM 4896 N N . GLU B 1 308 ? 2.018 29.391 -1.885 1 98.81 308 GLU B N 1
ATOM 4897 C CA . GLU B 1 308 ? 0.947 30.344 -1.572 1 98.81 308 GLU B CA 1
ATOM 4898 C C . GLU B 1 308 ? 1.509 31.719 -1.207 1 98.81 308 GLU B C 1
ATOM 4900 O O . GLU B 1 308 ? 0.972 32.75 -1.625 1 98.81 308 GLU B O 1
ATOM 4905 N N . ILE B 1 309 ? 2.592 31.734 -0.479 1 98.75 309 ILE B N 1
ATOM 4906 C CA . ILE B 1 309 ? 3.236 32.969 -0.081 1 98.75 309 ILE B CA 1
ATOM 4907 C C . ILE B 1 309 ? 3.809 33.688 -1.311 1 98.75 309 ILE B C 1
ATOM 4909 O O . ILE B 1 309 ? 3.631 34.906 -1.483 1 98.75 309 ILE B O 1
ATOM 4913 N N . GLU B 1 310 ? 4.496 32.875 -2.143 1 98.88 310 GLU B N 1
ATOM 4914 C CA . GLU B 1 310 ? 5.039 33.406 -3.383 1 98.88 310 GLU B CA 1
ATOM 4915 C C . GLU B 1 310 ? 3.947 34.062 -4.234 1 98.88 310 GLU B C 1
ATOM 4917 O O . GLU B 1 310 ? 4.129 35.156 -4.762 1 98.88 310 GLU B O 1
ATOM 4922 N N . ARG B 1 311 ? 2.859 33.406 -4.352 1 98.75 311 ARG B N 1
ATOM 4923 C CA . ARG B 1 311 ? 1.74 33.906 -5.133 1 98.75 311 ARG B CA 1
ATOM 4924 C C . ARG B 1 311 ? 1.177 35.188 -4.512 1 98.75 311 ARG B C 1
ATOM 4926 O O . ARG B 1 311 ? 0.896 36.156 -5.215 1 98.75 311 ARG B O 1
ATOM 4933 N N . PHE B 1 312 ? 1.053 35.219 -3.229 1 98.69 312 PHE B N 1
ATOM 4934 C CA . PHE B 1 312 ? 0.549 36.375 -2.502 1 98.69 312 PHE B CA 1
ATOM 4935 C C . PHE B 1 312 ? 1.436 37.594 -2.744 1 98.69 312 PHE B C 1
ATOM 4937 O O . PHE B 1 312 ? 0.938 38.656 -3.055 1 98.69 312 PHE B O 1
ATOM 4944 N N . VAL B 1 313 ? 2.719 37.375 -2.652 1 98.44 313 VAL B N 1
ATOM 4945 C CA . VAL B 1 313 ? 3.684 38.469 -2.824 1 98.44 313 VAL B CA 1
ATOM 4946 C C . VAL B 1 313 ? 3.641 38.969 -4.262 1 98.44 313 VAL B C 1
ATOM 4948 O O . VAL B 1 313 ? 3.791 40.188 -4.508 1 98.44 313 VAL B O 1
ATOM 4951 N N . ALA B 1 314 ? 3.398 38.125 -5.117 1 98.25 314 ALA B N 1
ATOM 4952 C CA . ALA B 1 314 ? 3.367 38.469 -6.535 1 98.25 314 ALA B CA 1
ATOM 4953 C C . ALA B 1 314 ? 2.008 39.031 -6.926 1 98.25 314 ALA B C 1
ATOM 4955 O O . ALA B 1 314 ? 1.803 39.438 -8.078 1 98.25 314 ALA B O 1
ATOM 4956 N N . GLY B 1 315 ? 1.081 39 -6.047 1 98 315 GLY B N 1
ATOM 4957 C CA . GLY B 1 315 ? -0.243 39.531 -6.34 1 98 315 GLY B CA 1
ATOM 4958 C C . GLY B 1 315 ? -1.101 38.594 -7.145 1 98 315 GLY B C 1
ATOM 4959 O O . GLY B 1 315 ? -2.016 39 -7.855 1 98 315 GLY B O 1
ATOM 4960 N N . LEU B 1 316 ? -0.776 37.312 -7.062 1 98.44 316 LEU B N 1
ATOM 4961 C CA . LEU B 1 316 ? -1.525 36.281 -7.785 1 98.44 316 LEU B CA 1
ATOM 4962 C C . LEU B 1 316 ? -2.602 35.656 -6.895 1 98.44 316 LEU B C 1
ATOM 4964 O O . LEU B 1 316 ? -2.5 35.719 -5.668 1 98.44 316 LEU B O 1
ATOM 4968 N N . ALA B 1 317 ? -3.621 35.094 -7.488 1 98.25 317 ALA B N 1
ATOM 4969 C CA . ALA B 1 317 ? -4.691 34.438 -6.754 1 98.25 317 ALA B CA 1
ATOM 4970 C C . ALA B 1 317 ? -4.168 33.219 -6.012 1 98.25 317 ALA B C 1
ATOM 4972 O O . ALA B 1 317 ? -3.322 32.469 -6.531 1 98.25 317 ALA B O 1
ATOM 4973 N N . PRO B 1 318 ? -4.703 32.969 -4.766 1 98.38 318 PRO B N 1
ATOM 4974 C CA . PRO B 1 318 ? -4.273 31.781 -4.035 1 98.38 318 PRO B CA 1
ATOM 4975 C C . PRO B 1 318 ? -4.742 30.484 -4.695 1 98.38 318 PRO B C 1
ATOM 4977 O O . PRO B 1 318 ? -5.723 30.484 -5.445 1 98.38 318 PRO B O 1
ATOM 4980 N N . LEU B 1 319 ? -4.074 29.422 -4.492 1 97.88 319 LEU B N 1
ATOM 4981 C CA . LEU B 1 319 ? -4.441 28.109 -5.012 1 97.88 319 LEU B CA 1
ATOM 4982 C C . LEU B 1 319 ? -5.453 27.422 -4.102 1 97.88 319 LEU B C 1
ATOM 4984 O O . LEU B 1 319 ? -6.398 26.797 -4.582 1 97.88 319 LEU B O 1
ATOM 4988 N N . HIS B 1 320 ? -5.301 27.531 -2.748 1 96.81 320 HIS B N 1
ATOM 4989 C CA . HIS B 1 320 ? -6.129 26.812 -1.788 1 96.81 320 HIS B CA 1
ATOM 4990 C C . HIS B 1 320 ? -6.598 27.719 -0.662 1 96.81 320 HIS B C 1
ATOM 4992 O O . HIS B 1 320 ? -6.285 27.484 0.507 1 96.81 320 HIS B O 1
ATOM 4998 N N . PRO B 1 321 ? -7.398 28.719 -0.95 1 96.62 321 PRO B N 1
ATOM 4999 C CA . PRO B 1 321 ? -7.918 29.609 0.082 1 96.62 321 PRO B CA 1
ATOM 5000 C C . PRO B 1 321 ? -8.961 28.953 0.978 1 96.62 321 PRO B C 1
ATOM 5002 O O . PRO B 1 321 ? -9.617 28 0.559 1 96.62 321 PRO B O 1
ATOM 5005 N N . VAL B 1 322 ? -8.984 29.406 2.176 1 94.81 322 VAL B N 1
ATOM 5006 C CA . VAL B 1 322 ? -10.016 28.984 3.117 1 94.81 322 VAL B CA 1
ATOM 5007 C C . VAL B 1 322 ? -10.93 30.156 3.445 1 94.81 322 VAL B C 1
ATOM 5009 O O . VAL B 1 322 ? -10.453 31.266 3.732 1 94.81 322 VAL B O 1
ATOM 5012 N N . HIS B 1 323 ? -12.195 29.891 3.344 1 91.12 323 HIS B N 1
ATOM 5013 C CA . HIS B 1 323 ? -13.18 30.938 3.658 1 91.12 323 HIS B CA 1
ATOM 5014 C C . HIS B 1 323 ? -14.008 30.547 4.879 1 91.12 323 HIS B C 1
ATOM 5016 O O . HIS B 1 323 ? -14.039 29.375 5.273 1 91.12 323 HIS B O 1
ATOM 5022 N N . LYS B 1 324 ? -14.633 31.562 5.418 1 85.69 324 LYS B N 1
ATOM 5023 C CA . LYS B 1 324 ? -15.453 31.375 6.605 1 85.69 324 LYS B CA 1
ATOM 5024 C C . LYS B 1 324 ? -16.453 30.234 6.398 1 85.69 324 LYS B C 1
ATOM 5026 O O . LYS B 1 324 ? -16.672 29.422 7.297 1 85.69 324 LYS B O 1
ATOM 5031 N N . GLN B 1 325 ? -17 30.141 5.27 1 81 325 GLN B N 1
ATOM 5032 C CA . GLN B 1 325 ? -18.031 29.141 4.969 1 81 325 GLN B CA 1
ATOM 5033 C C . GLN B 1 325 ? -17.453 27.734 4.988 1 81 325 GLN B C 1
ATOM 5035 O O . GLN B 1 325 ? -18.188 26.766 5.207 1 81 325 GLN B O 1
ATOM 5040 N N . ASP B 1 326 ? -16.172 27.609 4.797 1 79.81 326 ASP B N 1
ATOM 5041 C CA . ASP B 1 326 ? -15.516 26.297 4.77 1 79.81 326 ASP B CA 1
ATOM 5042 C C . ASP B 1 326 ? -15.375 25.719 6.176 1 79.81 326 ASP B C 1
ATOM 5044 O O . ASP B 1 326 ? -15.195 24.516 6.344 1 79.81 326 ASP B O 1
ATOM 5048 N N . MET B 1 327 ? -15.438 26.594 7.152 1 75.75 327 MET B N 1
ATOM 5049 C CA . MET B 1 327 ? -15.219 26.188 8.539 1 75.75 327 MET B CA 1
ATOM 5050 C C . MET B 1 327 ? -16.344 25.281 9.023 1 75.75 327 MET B C 1
ATOM 5052 O O . MET B 1 327 ? -16.141 24.484 9.945 1 75.75 327 MET B O 1
ATOM 5056 N N . GLU B 1 328 ? -17.438 25.469 8.352 1 66.5 328 GLU B N 1
ATOM 5057 C CA . GLU B 1 328 ? -18.547 24.609 8.719 1 66.5 328 GLU B CA 1
ATOM 5058 C C . GLU B 1 328 ? -18.344 23.188 8.203 1 66.5 328 GLU B C 1
ATOM 5060 O O . GLU B 1 328 ? -18.953 22.25 8.719 1 66.5 328 GLU B O 1
ATOM 5065 N N . ARG B 1 329 ? -17.422 23.125 7.234 1 61.94 329 ARG B N 1
ATOM 5066 C CA . ARG B 1 329 ? -17.266 21.828 6.598 1 61.94 329 ARG B CA 1
ATOM 5067 C C . ARG B 1 329 ? -15.883 21.266 6.844 1 61.94 329 ARG B C 1
ATOM 5069 O O . ARG B 1 329 ? -15.625 20.094 6.555 1 61.94 329 ARG B O 1
ATOM 5076 N N . MET B 1 330 ? -15.008 22.016 7.258 1 60.34 330 MET B N 1
ATOM 5077 C CA . MET B 1 330 ? -13.609 21.609 7.398 1 60.34 330 MET B CA 1
ATOM 5078 C C . MET B 1 330 ? -13.398 20.812 8.688 1 60.34 330 MET B C 1
ATOM 5080 O O . MET B 1 330 ? -13.953 21.172 9.734 1 60.34 330 MET B O 1
ATOM 5084 N N . ALA B 1 331 ? -12.766 19.531 8.367 1 54.41 331 ALA B N 1
ATOM 5085 C CA . ALA B 1 331 ? -12.523 18.562 9.438 1 54.41 331 ALA B CA 1
ATOM 5086 C C . ALA B 1 331 ? -11.367 19.016 10.328 1 54.41 331 ALA B C 1
ATOM 5088 O O . ALA B 1 331 ? -10.414 19.641 9.852 1 54.41 331 ALA B O 1
#

Foldseek 3Di:
DDPVQCVQADDPVLVVLDVVQDDDDPPPPDLDCPDPSNLVCQQPDQEAEEEPRRAACAPVSVVSRVNHAEYQYLAADCCRNQPLRNFPDDNHWYFFLNLLFLVLLLVLVLVCLQCLLQLVQLVVVVCVVVDPADPDPTPPCVPPPSHDDAQFEEEEEDPPSNSLSNLQVPLVHNYAYAYEDPPDDQVNQVVSVYGYDHQLVRQLRGLEYEYDAADDPVQQQCPALVSNVSHFFAREYEYLDEQRNHDVVSVLVCQVVNRYQYEYQHHPPVVDDPPRCLVPGSSYHYHPNPSTQDRNSSNSSSVLSSVQVVCVSVVHDGPGTDHPVCNNRGD/DDPVCCVQADDPVLVVLCVVQDDDDPPPPDLDCPDPSNLVCQQPDQEAEEEPNRAACAPVSVVSRVNHAEYQYLAFDCCRNYPLRNFPDDNHWYFFLNLLFLVLLLVLVLVCLQCLLQLVQLVVVVCVVVDPFDPDVTPDCVPPPSHDDAQFEEEEEDPPSNSLSNLQVPLVHNYAYEYEDPPDDQVNQVVSVYGYDHQLVRQLRGLEYEYDAADDPVQQQCPALVSNVSHFFAREYEYLDELRNHDVVSVLVCQVVNRYQYEYQHHPPVVDDPPRCLVPGSSYHYHPNPSTQDRNSSNSSSVLSSVQVVCVSVVHDGPGTDHSVCNNRGD

InterPro domains:
  IPR006140 D-isomer specific 2-hydroxyacid dehydrogenase, NAD-binding domain [PF02826] (114-291)
  IPR029753 D-isomer specific 2-hydroxyacid dehydrogenase, NAD-binding domain conserved site [PS00670] (202-224)
  IPR036291 NAD(P)-binding domain superfamily [SSF51735] (104-292)
  IPR050857 D-isomer specific 2-hydroxyacid dehydrogenases [PTHR42789] (14-322)

Secondary structure (DSSP, 8-state):
--TTSHHHH--HHHHHHHHHH-PPPTTPSP--TTSHHHHHHHHH-SEEEE-TTPPP--HHHHHT-TT--EEEESSS--TTTS-GGGGGT---EEEE-HHHHHHHHHHHHHHHHHHHHTTHHHHHHHHHHH-S---TT-STTTT-TT---TT-EEEEE--SHHHHHHHHHHHTTT-EEEEE-TT--HHHHHHTT-EE--HHHHHHH-SEEEE-----GGGTT-B-HHHHHTSPTT-EEEE-S-GGGB-HHHHHHHHHHT-SEEEESS-SSSSPPTT-GGGT-TTEEE--S-SS--GGGHHHHHHHHHHHHHHHHTTPPPSSB--GGGGGT--/--TTSHHHH--HHHHHHHHHH-PPPTTPSP--TTSHHHHHHHHH-SEEEE-TTPPP--HHHHHT-TT--EEEESSS--TTTS-GGGGGT---EEEE-HHHHHHHHHHHHHHHHHHHHTTHHHHHHHHHHH-S---TT-STTTT-TT---TT-EEEEE--SHHHHHHHHHHHTTT-EEEEE-TT--HHHHHHTT-EE--HHHHHHH-SEEEE-----GGGTT-B-HHHHHTSPTT-EEEE-S-GGGB-HHHHHHHHHHT-SEEEESS-SSSSPPTT-GGGT-TTEEE--S-SS--GGGHHHHHHHHHHHHHHHHTTPPPSSB--GGGGGT--

pLDDT: mean 93.79, std 9.34, range [45.56, 98.94]

Organism: Agrobacterium fabrum (strain C58 / ATCC 33970) (NCBI:txid176299)

Solvent-accessible surface area (backbone atoms only — not comparable to full-atom values): 33764 Å² total; per-residue (Å²): 27,44,82,74,49,53,73,48,34,43,51,72,64,50,47,52,55,46,58,72,74,45,82,80,66,86,67,71,64,55,55,46,58,82,42,74,68,25,35,52,48,43,39,66,28,45,63,44,81,33,38,70,62,31,60,53,39,42,64,72,54,46,71,47,22,80,49,46,44,31,36,32,27,37,37,56,62,53,54,65,40,48,35,77,66,35,65,70,80,57,84,52,46,34,34,42,12,39,73,53,42,26,49,44,31,20,54,42,49,51,26,45,53,56,39,57,26,57,38,41,70,46,48,25,51,48,43,45,71,66,37,57,59,41,36,93,76,35,67,80,52,65,77,32,77,77,25,30,61,58,57,36,32,37,20,34,35,19,75,34,77,35,32,46,50,35,36,48,58,42,52,74,54,62,47,41,39,33,33,27,40,96,84,58,50,59,66,57,28,46,76,41,54,23,42,62,42,55,63,68,59,36,37,48,65,21,46,30,38,39,46,32,53,56,72,43,85,86,31,53,35,63,39,30,54,70,54,58,66,42,37,45,81,61,19,35,43,36,37,74,44,59,26,62,33,41,33,49,69,43,50,46,54,41,49,73,72,56,40,36,29,37,37,40,25,32,57,59,58,66,41,46,63,69,79,46,63,67,60,70,41,75,52,40,48,53,39,63,57,59,44,43,66,38,25,43,26,30,31,49,15,36,51,47,26,48,50,43,49,52,28,52,75,70,70,44,79,71,88,48,68,60,53,74,76,45,61,81,66,52,74,27,44,82,74,49,53,73,46,35,43,52,73,67,50,48,52,57,47,58,71,74,45,84,78,66,87,69,72,64,54,53,44,59,84,43,72,67,25,35,53,49,42,37,68,28,44,61,43,80,34,37,70,60,30,61,54,38,41,62,69,54,45,69,47,22,80,48,47,44,33,38,31,26,37,37,53,63,54,54,65,41,48,37,76,67,35,66,71,78,58,83,51,45,36,35,42,12,38,72,51,41,26,49,43,33,20,54,40,48,51,24,46,52,55,38,56,26,56,38,42,69,46,49,23,51,49,45,45,70,66,34,55,60,44,36,93,77,34,68,79,54,66,78,31,78,78,25,30,62,58,57,37,31,38,21,34,35,17,72,33,76,34,31,46,50,34,36,50,59,41,52,75,55,64,46,43,41,33,34,26,40,97,84,60,51,59,66,58,29,46,75,44,53,24,41,61,40,54,64,70,60,34,38,47,64,20,47,28,38,40,45,32,54,55,72,44,84,84,32,54,36,64,40,30,55,71,54,56,65,44,38,45,81,63,18,35,42,36,36,75,44,59,26,62,33,41,32,49,69,43,49,46,54,41,48,72,71,57,41,36,30,36,36,39,25,32,58,60,57,67,40,47,63,70,81,44,63,65,61,70,41,75,52,41,46,53,39,63,57,60,44,44,64,38,25,44,27,31,31,49,14,35,51,49,25,47,48,42,50,52,27,52,75,70,70,43,80,70,87,47,67,58,52,74,75,44,61,82,64,53,75

Nearest PDB structures (foldseek):
  2dbq-assembly1_A  TM=7.790E-01  e=3.095E-22  Pyrococcus horikoshii
  6bii-assembly1_B  TM=7.644E-01  e=2.600E-22  Pyrococcus yayanosii CH1
  5aov-assembly1_A-2  TM=7.851E-01  e=7.580E-21  Pyrococcus furiosus
  4g2n-assembly1_A  TM=7.795E-01  e=3.862E-20  Polaromonas sp. JS666
  6plf-assembly1_B  TM=8.326E-01  e=1.126E-18  Homo sapiens

Radius of gyration: 27.49 Å; Cα contacts (8 Å, |Δi|>4): 1303; chains: 2; bounding box: 56×91×61 Å

Sequence (662 aa):
MRSELPEGFFGPREWARLNAVADIIPGFPHTDFDTANGAEALAEADILLAAWGTPSLTRERLSRAPRLKMLAYAASSVRMVAPAEFWETSDILVTTAASAMAVPVAEFTYAAIIMCGKDVFRLRDEHRTERGTGVFGSRRGRSLPYLGNHARKVGIVGASRIGRLVMEMLARGTFEIAVYDPFLSAEEAASLGAKKAELDELLAWSDVVSLHAPILPETHHMIGARELALMADHAIFINTARGWLVDHDALLTEAISGRLRILIDTPEPEPLPTDSPFYDLPNVVLTPHIAGALGNELRALSDLAITEIERFVAGLAPLHPVHKQDMERMAMRSELPEGFFGPREWARLNAVADIIPGFPHTDFDTANGAEALAEADILLAAWGTPSLTRERLSRAPRLKMLAYAASSVRMVAPAEFWETSDILVTTAASAMAVPVAEFTYAAIIMCGKDVFRLRDEHRTERGTGVFGSRRGRSLPYLGNHARKVGIVGASRIGRLVMEMLARGTFEIAVYDPFLSAEEAASLGAKKAELDELLAWSDVVSLHAPILPETHHMIGARELALMADHAIFINTARGWLVDHDALLTEAISGRLRILIDTPEPEPLPTDSPFYDLPNVVLTPHIAGALGNELRALSDLAITEIERFVAGLAPLHPVHKQDMERMA